Protein 3IWG (pdb70)

CATH classification: 3.40.630.80 (+1 more: 3.40.630.30)

Secondary structure (DSSP, 8-state):
-EEEE---GGGGHHHHHHHHHH-SSPPP--TTTT---EEEEEEETTEEEEEEEE-TTSEEEEEEE-GGGHHHHHHHHHHHHTT--TTT----EEEEETT-HHHHHHHHHHEEEEEEEE--EE-S---------B--GGGHHHHHHHHHHHH---HHHHHHHHHHHHHTT-EEEEEETTEEEEEEEEEEPSSS-TTEEEE--B-GGGTTSSHHHHHHHHHHHHHHHTT-EEEE--BTT-HHHHHHHHHTTEE----EEEEEE-/-EEE-S-GGGGHHHHHHHHHT-SSPPP--TTTT---EEEEEEETTEEEEEEEE-TTSEEEEEEE-STTHHHHHHHHHHHHTT--TTT----EEEEETT-HHHHHHHHHHEEEEEEEE--EE-GGG-------BPPGGGHHHHHHHHHHHH---HHHHHHHHHHHHHHT-EEEEEETTEEEEEEEEEEPSSS-TTEEEE--B-GGGTTSSHHHHHHHHHHHHHHHTT-EEEE--BTT-HHHHHHHHHTTEE----EEEEEE-

Nearest PDB structures (foldseek):
  3iwg-assembly1_A  TM=1.003E+00  e=1.827E-53  Colwellia psychrerythraea 34H
  7wx7-assembly1_A  TM=5.606E-01  e=3.856E-08  Legionella pneumophila
  7b3a-assembly1_A  TM=5.348E-01  e=6.126E-07  Paenibacillus larvae subsp. larvae
  3ec4-assembly1_A  TM=5.368E-01  e=8.786E-07  Novosphingobium aromaticivorans DSM 12444
  3ec4-assembly2_B  TM=5.247E-01  e=1.187E-06  Novosphingobium aromaticivorans DSM 12444

B-factor: mean 28.95, std 7.72, range [6.77, 79.73]

Foldseek 3Di:
DDKDWDDDCVLCVVVVLVQLVQFPDHDDVLVVPFQVATKIFDDDVNDGFWIWHAHPVQETSDTDGHPPPVPVRLVVLQCVLVQVRPHSGHHWWYKDKPRRPVVVVSRVVFFDDKDFWKWWWFDVPADVDDADFFDAPVCQQQVLVQCCVFPVDDSVVSSVVSVVQSVVSFKDFGDDPHHGQFIKGFDADPDSQRQATEIDTGRPVCPPVLVLLVRLLVSQVVSVVVNHTYDYMDTPVCVSNVVSCVNNRIDTPMTIMITTGD/DKDWDDDCVVCVVVVLVQLVQFQDGDDVLVVPQQVATKMFDDDPNHGFWIWHAHPVQATSDTDGHPPPVVVSLVVLLCSQVQNDPHSGDHFWYKDKPRRPVVVVSRVVFFDDKDFWKWWFFDPVLAPDDADFQDAPVCLVQVLVQCCVFVVDDSVVSSVVVVVQSVVSFWDFGDDPHHTQDIKGFDADPDSQRQATEIDTGRPVDPPPLPLLVRLLHSQVVSVVVRHTYDYMDTPPPVSNVVSCVRNRIDTPMTIMITTGD

Organism: Colwellia psychrerythraea (strain 34H / ATCC BAA-681) (NCBI:txid167879)

Structure (mmCIF, N/CA/C/O backbone):
data_3IWG
#
_entry.id   3IWG
#
_cell.length_a   67.531
_cell.length_b   67.531
_cell.length_c   137.852
_cell.angle_alpha   90.000
_cell.angle_beta   90.000
_cell.angle_gamma   120.000
#
_symmetry.space_group_name_H-M   'P 31'
#
loop_
_entity.id
_entity.type
_entity.pdbx_description
1 polymer 'Acetyltransferase, GNAT family'
2 non-polymer 'SULFATE ION'
3 non-polymer 'CHLORIDE ION'
4 water water
#
loop_
_atom_site.group_PDB
_atom_site.id
_atom_site.type_symbol
_atom_site.label_atom_id
_atom_site.label_alt_id
_atom_site.label_comp_id
_atom_site.label_asym_id
_atom_site.label_entity_id
_atom_site.label_seq_id
_atom_site.pdbx_PDB_ins_code
_atom_site.Cartn_x
_atom_site.Cartn_y
_atom_site.Cartn_z
_atom_site.occupancy
_atom_site.B_iso_or_equiv
_atom_site.auth_seq_id
_atom_site.auth_comp_id
_atom_site.auth_asym_id
_atom_site.auth_atom_id
_atom_site.pdbx_PDB_model_num
ATOM 1 N N . PHE A 1 5 ? 58.815 60.195 98.820 1.00 40.71 2 PHE A N 1
ATOM 2 C CA . PHE A 1 5 ? 57.705 59.545 98.064 1.00 41.12 2 PHE A CA 1
ATOM 3 C C . PHE A 1 5 ? 57.960 58.070 97.810 1.00 40.72 2 PHE A C 1
ATOM 4 O O . PHE A 1 5 ? 58.939 57.715 97.147 1.00 40.89 2 PHE A O 1
ATOM 12 N N . LYS A 1 6 ? 57.082 57.223 98.338 1.00 39.68 3 LYS A N 1
ATOM 13 C CA . LYS A 1 6 ? 57.032 55.819 97.953 1.00 39.34 3 LYS A CA 1
ATOM 14 C C . LYS A 1 6 ? 55.834 55.651 96.972 1.00 38.70 3 LYS A C 1
ATOM 15 O O . LYS A 1 6 ? 54.724 56.118 97.257 1.00 37.73 3 LYS A O 1
ATOM 21 N N . ILE A 1 7 ? 56.059 55.017 95.820 1.00 37.66 4 ILE A N 1
ATOM 22 C CA . ILE A 1 7 ? 54.947 54.608 94.966 1.00 37.12 4 ILE A CA 1
ATOM 23 C C . ILE A 1 7 ? 54.602 53.159 95.305 1.00 36.96 4 ILE A C 1
ATOM 24 O O . ILE A 1 7 ? 55.498 52.316 95.442 1.00 36.29 4 ILE A O 1
ATOM 29 N N . LYS A 1 8 ? 53.304 52.890 95.462 1.00 36.99 5 LYS A N 1
ATOM 30 C CA . LYS A 1 8 ? 52.801 51.546 95.772 1.00 37.22 5 LYS A CA 1
ATOM 31 C C . LYS A 1 8 ? 51.624 51.275 94.859 1.00 36.93 5 LYS A C 1
ATOM 32 O O . LYS A 1 8 ? 50.865 52.163 94.519 1.00 36.77 5 LYS A O 1
ATOM 38 N N . THR A 1 9 ? 51.476 50.026 94.477 1.00 37.29 6 THR A N 1
ATOM 39 C CA . THR A 1 9 ? 50.377 49.596 93.651 1.00 37.35 6 THR A CA 1
ATOM 40 C C . THR A 1 9 ? 49.132 49.670 94.581 1.00 37.68 6 THR A C 1
ATOM 41 O O . THR A 1 9 ? 49.258 49.555 95.800 1.00 37.42 6 THR A O 1
ATOM 45 N N . ILE A 1 10 ? 47.952 49.929 94.030 1.00 37.91 7 ILE A N 1
ATOM 46 C CA . ILE A 1 10 ? 46.738 50.007 94.852 1.00 38.43 7 ILE A CA 1
ATOM 47 C C . ILE A 1 10 ? 45.686 49.001 94.355 1.00 39.24 7 ILE A C 1
ATOM 48 O O . ILE A 1 10 ? 45.276 49.077 93.201 1.00 39.74 7 ILE A O 1
ATOM 53 N N . GLU A 1 11 ? 45.232 48.075 95.198 1.00 39.73 8 GLU A N 1
ATOM 54 C CA . GLU A 1 11 ? 44.225 47.094 94.713 1.00 40.19 8 GLU A CA 1
ATOM 55 C C . GLU A 1 11 ? 42.774 47.568 94.896 1.00 39.34 8 GLU A C 1
ATOM 56 O O . GLU A 1 11 ? 41.931 47.412 93.967 1.00 39.42 8 GLU A O 1
ATOM 62 N N . SER A 1 12 ? 42.492 48.146 96.067 1.00 37.27 9 SER A N 1
ATOM 63 C CA . SER A 1 12 ? 41.123 48.512 96.398 1.00 35.90 9 SER A CA 1
ATOM 64 C C . SER A 1 12 ? 40.960 49.992 96.163 1.00 34.72 9 SER A C 1
ATOM 65 O O . SER A 1 12 ? 41.551 50.819 96.860 1.00 33.65 9 SER A O 1
ATOM 68 N N . LEU A 1 13 ? 40.178 50.305 95.141 1.00 33.86 10 LEU A N 1
ATOM 69 C CA . LEU A 1 13 ? 39.873 51.691 94.759 1.00 33.98 10 LEU A CA 1
ATOM 70 C C . LEU A 1 13 ? 39.177 52.499 95.900 1.00 33.58 10 LEU A C 1
ATOM 71 O O . LEU A 1 13 ? 39.164 53.734 95.872 1.00 33.09 10 LEU A O 1
ATOM 76 N N . SER A 1 14 ? 38.663 51.768 96.893 1.00 33.15 11 SER A N 1
ATOM 77 C CA . SER A 1 14 ? 38.140 52.304 98.166 1.00 33.63 11 SER A CA 1
ATOM 78 C C . SER A 1 14 ? 39.157 53.164 98.885 1.00 32.91 11 SER A C 1
ATOM 79 O O . SER A 1 14 ? 38.797 54.147 99.465 1.00 33.69 11 SER A O 1
ATOM 82 N N . ASP A 1 15 ? 40.417 52.774 98.851 1.00 32.81 12 ASP A N 1
ATOM 83 C CA . ASP A 1 15 ? 41.506 53.577 99.397 1.00 32.88 12 ASP A CA 1
ATOM 84 C C . ASP A 1 15 ? 41.651 54.998 98.804 1.00 32.88 12 ASP A C 1
ATOM 85 O O . ASP A 1 15 ? 42.341 55.838 99.356 1.00 32.01 12 ASP A O 1
ATOM 90 N N . LEU A 1 16 ? 41.043 55.234 97.641 1.00 33.55 13 LEU A N 1
ATOM 91 C CA . LEU A 1 16 ? 41.211 56.482 96.892 1.00 33.30 13 LEU A CA 1
ATOM 92 C C . LEU A 1 16 ? 39.963 57.366 96.857 1.00 34.17 13 LEU A C 1
ATOM 93 O O . LEU A 1 16 ? 39.970 58.412 96.208 1.00 34.51 13 LEU A O 1
ATOM 98 N N . THR A 1 17 ? 38.912 56.952 97.562 1.00 34.95 14 THR A N 1
ATOM 99 C CA . THR A 1 17 ? 37.648 57.692 97.640 1.00 35.60 14 THR A CA 1
ATOM 100 C C . THR A 1 17 ? 37.760 59.197 97.851 1.00 35.50 14 THR A C 1
ATOM 101 O O . THR A 1 17 ? 37.138 59.977 97.120 1.00 35.21 14 THR A O 1
ATOM 105 N N . GLN A 1 18 ? 38.557 59.587 98.839 1.00 36.06 15 GLN A N 1
ATOM 106 C CA . GLN A 1 18 ? 38.767 60.991 99.146 1.00 36.25 15 GLN A CA 1
ATOM 107 C C . GLN A 1 18 ? 39.661 61.651 98.116 1.00 34.37 15 GLN A C 1
ATOM 108 O O . GLN A 1 18 ? 39.381 62.750 97.677 1.00 34.34 15 GLN A O 1
ATOM 114 N N . LEU A 1 19 ? 40.758 61.011 97.760 1.00 32.58 16 LEU A N 1
ATOM 115 C CA . LEU A 1 19 ? 41.653 61.608 96.800 1.00 31.61 16 LEU A CA 1
ATOM 116 C C . LEU A 1 19 ? 40.953 61.783 95.437 1.00 30.94 16 LEU A C 1
ATOM 117 O O . LEU A 1 19 ? 41.105 62.834 94.785 1.00 28.62 16 LEU A O 1
ATOM 122 N N . LYS A 1 20 ? 40.161 60.781 95.032 1.00 29.70 17 LYS A N 1
ATOM 123 C CA . LYS A 1 20 ? 39.428 60.892 93.784 1.00 29.88 17 LYS A CA 1
ATOM 124 C C . LYS A 1 20 ? 38.412 62.028 93.795 1.00 30.80 17 LYS A C 1
ATOM 125 O O . LYS A 1 20 ? 38.288 62.793 92.812 1.00 29.85 17 LYS A O 1
ATOM 131 N N . LYS A 1 21 ? 37.692 62.158 94.902 1.00 31.42 18 LYS A N 1
ATOM 132 C CA . LYS A 1 21 ? 36.704 63.225 95.022 1.00 32.12 18 LYS A CA 1
ATOM 133 C C . LYS A 1 21 ? 37.359 64.614 94.938 1.00 31.10 18 LYS A C 1
ATOM 134 O O . LYS A 1 21 ? 36.813 65.545 94.311 1.00 31.68 18 LYS A O 1
ATOM 140 N N . ALA A 1 22 ? 38.540 64.762 95.510 1.00 30.27 19 ALA A N 1
ATOM 141 C CA . ALA A 1 22 ? 39.233 66.041 95.406 1.00 29.82 19 ALA A CA 1
ATOM 142 C C . ALA A 1 22 ? 39.712 66.248 93.984 1.00 29.69 19 ALA A C 1
ATOM 143 O O . ALA A 1 22 ? 39.621 67.362 93.447 1.00 29.78 19 ALA A O 1
ATOM 145 N N . TYR A 1 23 ? 40.198 65.174 93.352 1.00 29.18 20 TYR A N 1
ATOM 146 C CA . TYR A 1 23 ? 40.612 65.251 91.941 1.00 28.57 20 TYR A CA 1
ATOM 147 C C . TYR A 1 23 ? 39.498 65.846 91.083 1.00 27.91 20 TYR A C 1
ATOM 148 O O . TYR A 1 23 ? 39.694 66.854 90.447 1.00 27.42 20 TYR A O 1
ATOM 157 N N . PHE A 1 24 ? 38.300 65.293 91.211 1.00 28.66 21 PHE A N 1
ATOM 158 C CA . PHE A 1 24 ? 37.144 65.727 90.439 1.00 29.35 21 PHE A CA 1
ATOM 159 C C . PHE A 1 24 ? 36.643 67.127 90.815 1.00 28.99 21 PHE A C 1
ATOM 160 O O . PHE A 1 24 ? 36.317 67.921 89.918 1.00 28.84 21 PHE A O 1
ATOM 168 N N . ASP A 1 25 ? 36.590 67.419 92.113 1.00 28.17 22 ASP A N 1
ATOM 169 C CA . ASP A 1 25 ? 36.260 68.769 92.566 1.00 28.67 22 ASP A CA 1
ATOM 170 C C . ASP A 1 25 ? 37.165 69.855 91.936 1.00 27.50 22 ASP A C 1
ATOM 171 O O . ASP A 1 25 ? 36.672 70.924 91.580 1.00 25.84 22 ASP A O 1
ATOM 176 N N . SER A 1 26 ? 38.447 69.532 91.748 1.00 26.75 23 SER A N 1
ATOM 177 C CA . SER A 1 26 ? 39.406 70.448 91.191 1.00 26.97 23 SER A CA 1
ATOM 178 C C . SER A 1 26 ? 39.143 70.719 89.703 1.00 27.02 23 SER A C 1
ATOM 179 O O . SER A 1 26 ? 39.633 71.698 89.228 1.00 24.94 23 SER A O 1
ATOM 182 N N . SER A 1 27 ? 38.437 69.840 88.966 1.00 26.80 24 SER A N 1
ATOM 183 C CA . SER A 1 27 ? 38.232 70.047 87.495 1.00 26.72 24 SER A CA 1
ATOM 184 C C . SER A 1 27 ? 37.453 71.336 87.178 1.00 28.13 24 SER A C 1
ATOM 185 O O . SER A 1 27 ? 36.527 71.698 87.897 1.00 27.75 24 SER A O 1
ATOM 188 N N . ILE A 1 28 ? 37.831 72.016 86.092 1.00 29.51 25 ILE A N 1
ATOM 189 C CA . ILE A 1 28 ? 37.252 73.311 85.740 1.00 29.89 25 ILE A CA 1
ATOM 190 C C . ILE A 1 28 ? 35.869 73.065 85.215 1.00 29.20 25 ILE A C 1
ATOM 191 O O . ILE A 1 28 ? 34.951 73.837 85.485 1.00 29.26 25 ILE A O 1
ATOM 196 N N . VAL A 1 29 ? 35.717 71.994 84.441 1.00 29.29 26 VAL A N 1
ATOM 197 C CA . VAL A 1 29 ? 34.393 71.556 84.000 1.00 28.69 26 VAL A CA 1
ATOM 198 C C . VAL A 1 29 ? 34.203 70.110 84.353 1.00 28.71 26 VAL A C 1
ATOM 199 O O . VAL A 1 29 ? 35.159 69.397 84.643 1.00 29.55 26 VAL A O 1
ATOM 203 N N . PRO A 1 30 ? 32.967 69.631 84.286 1.00 28.24 27 PRO A N 1
ATOM 204 C CA . PRO A 1 30 ? 32.825 68.159 84.402 1.00 27.20 27 PRO A CA 1
ATOM 205 C C . PRO A 1 30 ? 33.638 67.396 83.331 1.00 26.90 27 PRO A C 1
ATOM 206 O O . PRO A 1 30 ? 33.715 67.819 82.178 1.00 27.06 27 PRO A O 1
ATOM 210 N N . LEU A 1 31 ? 34.279 66.309 83.738 1.00 26.08 28 LEU A N 1
ATOM 211 C CA . LEU A 1 31 ? 35.067 65.489 82.839 1.00 25.58 28 LEU A CA 1
ATOM 212 C C . LEU A 1 31 ? 34.256 64.397 82.116 1.00 25.31 28 LEU A C 1
ATOM 213 O O . LEU A 1 31 ? 33.155 64.007 82.524 1.00 24.37 28 LEU A O 1
ATOM 218 N N . ASP A 1 32 ? 34.839 63.888 81.045 1.00 25.05 29 ASP A N 1
ATOM 219 C CA . ASP A 1 32 ? 34.163 62.926 80.212 1.00 25.64 29 ASP A CA 1
ATOM 220 C C . ASP A 1 32 ? 33.847 61.607 80.913 1.00 25.39 29 ASP A C 1
ATOM 221 O O . ASP A 1 32 ? 34.743 60.869 81.301 1.00 25.27 29 ASP A O 1
ATOM 226 N N . GLY A 1 33 ? 32.570 61.291 80.979 1.00 25.75 30 GLY A N 1
ATOM 227 C CA . GLY A 1 33 ? 32.110 60.020 81.556 1.00 26.73 30 GLY A CA 1
ATOM 228 C C . GLY A 1 33 ? 32.773 58.719 81.114 1.00 26.52 30 GLY A C 1
ATOM 229 O O . GLY A 1 33 ? 33.101 57.876 81.941 1.00 25.45 30 GLY A O 1
ATOM 243 N N . TRP A 1 35 ? 35.725 58.351 79.632 1.00 27.10 32 TRP A N 1
ATOM 244 C CA . TRP A 1 35 ? 37.119 58.400 80.093 1.00 26.26 32 TRP A CA 1
ATOM 245 C C . TRP A 1 35 ? 37.269 58.165 81.595 1.00 25.75 32 TRP A C 1
ATOM 246 O O . TRP A 1 35 ? 38.054 57.301 82.013 1.00 25.80 32 TRP A O 1
ATOM 257 N N . HIS A 1 36 ? 36.492 58.872 82.397 1.00 25.71 33 HIS A N 1
ATOM 258 C CA . HIS A 1 36 ? 36.763 58.903 83.841 1.00 26.51 33 HIS A CA 1
ATOM 259 C C . HIS A 1 36 ? 35.952 57.963 84.673 1.00 27.63 33 HIS A C 1
ATOM 260 O O . HIS A 1 36 ? 36.405 57.604 85.740 1.00 27.30 33 HIS A O 1
ATOM 267 N N . PHE A 1 37 ? 34.787 57.521 84.186 1.00 28.61 34 PHE A N 1
ATOM 268 C CA . PHE A 1 37 ? 34.035 56.494 84.896 1.00 29.92 34 PHE A CA 1
ATOM 269 C C . PHE A 1 37 ? 33.916 55.147 84.202 1.00 29.51 34 PHE A C 1
ATOM 270 O O . PHE A 1 37 ? 33.424 54.202 84.794 1.00 28.92 34 PHE A O 1
ATOM 278 N N . GLY A 1 38 ? 34.392 55.064 82.966 1.00 30.13 35 GLY A N 1
ATOM 279 C CA . GLY A 1 38 ? 34.460 53.803 82.227 1.00 29.19 35 GLY A CA 1
ATOM 280 C C . GLY A 1 38 ? 35.895 53.350 82.271 1.00 29.57 35 GLY A C 1
ATOM 281 O O . GLY A 1 38 ? 36.181 52.383 82.970 1.00 29.38 35 GLY A O 1
ATOM 282 N N . PHE A 1 39 ? 36.793 54.065 81.562 1.00 29.40 36 PHE A N 1
ATOM 283 C CA . PHE A 1 39 ? 38.217 53.659 81.445 1.00 29.33 36 PHE A CA 1
ATOM 284 C C . PHE A 1 39 ? 39.037 53.788 82.710 1.00 28.25 36 PHE A C 1
ATOM 285 O O . PHE A 1 39 ? 39.727 52.866 83.053 1.00 27.74 36 PHE A O 1
ATOM 293 N N . ALA A 1 40 ? 39.035 54.940 83.375 1.00 27.92 37 ALA A N 1
ATOM 294 C CA . ALA A 1 40 ? 39.934 55.126 84.523 1.00 27.51 37 ALA A CA 1
ATOM 295 C C . ALA A 1 40 ? 39.829 54.047 85.645 1.00 27.26 37 ALA A C 1
ATOM 296 O O . ALA A 1 40 ? 40.842 53.542 86.126 1.00 28.46 37 ALA A O 1
ATOM 298 N N . PRO A 1 41 ? 38.625 53.672 86.074 1.00 27.15 38 PRO A N 1
ATOM 299 C CA . PRO A 1 41 ? 38.495 52.627 87.122 1.00 26.92 38 PRO A CA 1
ATOM 300 C C . PRO A 1 41 ? 38.986 51.237 86.678 1.00 26.92 38 PRO A C 1
ATOM 301 O O . PRO A 1 41 ? 39.276 50.401 87.525 1.00 26.00 38 PRO A O 1
ATOM 313 N N . ALA A 1 43 ? 41.817 51.000 84.833 1.00 27.33 40 ALA A N 1
ATOM 314 C CA . ALA A 1 43 ? 43.276 51.200 84.693 1.00 26.86 40 ALA A CA 1
ATOM 315 C C . ALA A 1 43 ? 43.999 50.799 85.974 1.00 26.68 40 ALA A C 1
ATOM 316 O O . ALA A 1 43 ? 43.346 50.688 87.004 1.00 26.19 40 ALA A O 1
ATOM 318 N N . LYS A 1 44 ? 45.326 50.606 85.905 1.00 25.94 41 LYS A N 1
ATOM 319 C CA A LYS A 1 44 ? 46.122 50.242 87.077 0.50 25.77 41 LYS A CA 1
ATOM 320 C CA B LYS A 1 44 ? 46.159 50.255 87.074 0.50 25.56 41 LYS A CA 1
ATOM 321 C C . LYS A 1 44 ? 46.332 51.498 87.915 1.00 24.93 41 LYS A C 1
ATOM 322 O O . LYS A 1 44 ? 46.585 52.562 87.370 1.00 26.29 41 LYS A O 1
ATOM 333 N N . HIS A 1 45 ? 46.232 51.374 89.226 1.00 23.55 42 HIS A N 1
ATOM 334 C CA . HIS A 1 45 ? 46.326 52.530 90.093 1.00 22.96 42 HIS A CA 1
ATOM 335 C C . HIS A 1 45 ? 47.512 52.470 90.973 1.00 22.48 42 HIS A C 1
ATOM 336 O O . HIS A 1 45 ? 47.876 51.420 91.425 1.00 23.32 42 HIS A O 1
ATOM 343 N N . PHE A 1 46 ? 48.143 53.610 91.190 1.00 22.22 43 PHE A N 1
ATOM 344 C CA . PHE A 1 46 ? 49.245 53.698 92.125 1.00 22.21 43 PHE A CA 1
ATOM 345 C C . PHE A 1 46 ? 48.976 54.838 93.063 1.00 22.03 43 PHE A C 1
ATOM 346 O O . PHE A 1 46 ? 48.325 55.815 92.725 1.00 20.21 43 PHE A O 1
ATOM 354 N N . GLY A 1 47 ? 49.483 54.664 94.262 1.00 23.15 44 GLY A N 1
ATOM 355 C CA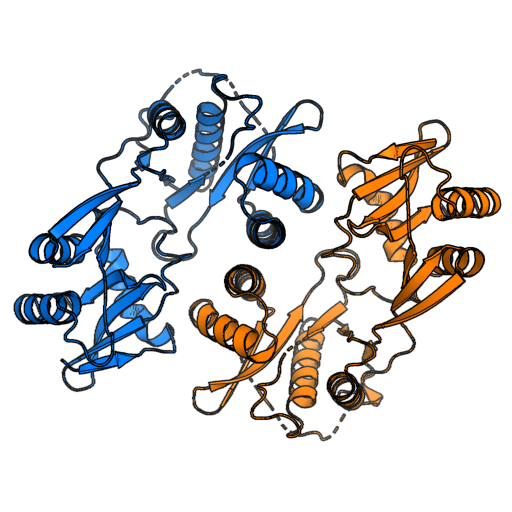 . GLY A 1 47 ? 49.397 55.647 95.310 1.00 23.63 44 GLY A CA 1
ATOM 356 C C . GLY A 1 47 ? 50.774 56.177 95.630 1.00 24.48 44 GLY A C 1
ATOM 357 O O . GLY A 1 47 ? 51.810 55.510 95.421 1.00 22.82 44 GLY A O 1
ATOM 358 N N . PHE A 1 48 ? 50.740 57.412 96.114 1.00 26.19 45 PHE A N 1
ATOM 359 C CA . PHE A 1 48 ? 51.902 58.168 96.441 1.00 27.81 45 PHE A CA 1
ATOM 360 C C . PHE A 1 48 ? 51.847 58.357 97.958 1.00 29.60 45 PHE A C 1
ATOM 361 O O . PHE A 1 48 ? 50.869 58.870 98.531 1.00 29.02 45 PHE A O 1
ATOM 369 N N . TYR A 1 49 ? 52.915 57.920 98.602 1.00 31.74 46 TYR A N 1
ATOM 370 C CA . TYR A 1 49 ? 52.950 57.776 100.038 1.00 33.09 46 TYR A CA 1
ATOM 371 C C . TYR A 1 49 ? 54.086 58.611 100.566 1.00 35.02 46 TYR A C 1
ATOM 372 O O . TYR A 1 49 ? 55.255 58.422 100.201 1.00 34.78 46 TYR A O 1
ATOM 381 N N . VAL A 1 50 ? 53.695 59.589 101.368 1.00 37.58 47 VAL A N 1
ATOM 382 C CA . VAL A 1 50 ? 54.601 60.311 102.218 1.00 39.58 47 VAL A CA 1
ATOM 383 C C . VAL A 1 50 ? 54.425 59.677 103.609 1.00 41.38 47 VAL A C 1
ATOM 384 O O . VAL A 1 50 ? 53.324 59.685 104.229 1.00 41.08 47 VAL A O 1
ATOM 388 N N . ASN A 1 51 ? 55.515 59.038 104.034 1.00 43.14 48 ASN A N 1
ATOM 389 C CA . ASN A 1 51 ? 55.674 58.580 105.397 1.00 44.03 48 ASN A CA 1
ATOM 390 C C . ASN A 1 51 ? 54.563 57.634 105.807 1.00 44.28 48 ASN A C 1
ATOM 391 O O . ASN A 1 51 ? 54.187 57.578 106.966 1.00 44.43 48 ASN A O 1
ATOM 396 N N . LYS A 1 52 ? 54.051 56.889 104.832 1.00 44.94 49 LYS A N 1
ATOM 397 C CA . LYS A 1 52 ? 52.975 55.912 105.029 1.00 45.07 49 LYS A CA 1
ATOM 398 C C . LYS A 1 52 ? 51.581 56.542 105.193 1.00 44.75 49 LYS A C 1
ATOM 399 O O . LYS A 1 52 ? 50.627 55.866 105.630 1.00 45.06 49 LYS A O 1
ATOM 405 N N . ASN A 1 53 ? 51.456 57.817 104.812 1.00 43.95 50 ASN A N 1
ATOM 406 C CA . ASN A 1 53 ? 50.133 58.378 104.504 1.00 43.17 50 ASN A CA 1
ATOM 407 C C . ASN A 1 53 ? 49.915 58.571 102.990 1.00 41.33 50 ASN A C 1
ATOM 408 O O . ASN A 1 53 ? 50.739 59.169 102.286 1.00 41.37 50 ASN A O 1
ATOM 413 N N . LEU A 1 54 ? 48.783 58.078 102.516 1.00 39.11 51 LEU A N 1
ATOM 414 C CA . LEU A 1 54 ? 48.395 58.188 101.117 1.00 37.58 51 LEU A CA 1
ATOM 415 C C . LEU A 1 54 ? 47.984 59.617 100.715 1.00 36.60 51 LEU A C 1
ATOM 416 O O . LEU A 1 54 ? 46.856 60.020 100.959 1.00 36.47 51 LEU A O 1
ATOM 421 N N . VAL A 1 55 ? 48.881 60.360 100.068 1.00 35.31 52 VAL A N 1
ATOM 422 C CA . VAL A 1 55 ? 48.646 61.789 99.747 1.00 34.18 52 VAL A CA 1
ATOM 423 C C . VAL A 1 55 ? 48.456 62.123 98.249 1.00 33.13 52 VAL A C 1
ATOM 424 O O . VAL A 1 55 ? 48.328 63.309 97.863 1.00 33.31 52 VAL A O 1
ATOM 428 N N . GLY A 1 56 ? 48.447 61.086 97.411 1.00 31.40 53 GLY A N 1
ATOM 429 C CA . GLY A 1 56 ? 48.115 61.232 95.999 1.00 29.99 53 GLY A CA 1
ATOM 430 C C . GLY A 1 56 ? 48.055 59.917 95.253 1.00 28.74 53 GLY A C 1
ATOM 431 O O . GLY A 1 56 ? 48.354 58.867 95.822 1.00 28.03 53 GLY A O 1
ATOM 432 N N . PHE A 1 57 ? 47.711 59.976 93.963 1.00 27.01 54 PHE A N 1
ATOM 433 C CA . PHE A 1 57 ? 47.613 58.772 93.141 1.00 26.14 54 PHE A CA 1
ATOM 434 C C . PHE A 1 57 ? 47.715 59.037 91.620 1.00 26.00 54 PHE A C 1
ATOM 435 O O . PHE A 1 57 ? 47.573 60.167 91.141 1.00 25.89 54 PHE A O 1
ATOM 443 N N . CYS A 1 58 ? 47.902 57.966 90.856 1.00 25.25 55 CYS A N 1
ATOM 444 C CA . CYS A 1 58 ? 47.728 58.054 89.422 1.00 24.85 55 CYS A CA 1
ATOM 445 C C . CYS A 1 58 ? 47.197 56.735 88.901 1.00 24.90 55 CYS A C 1
ATOM 446 O O . CYS A 1 58 ? 47.180 55.751 89.630 1.00 24.01 55 CYS A O 1
ATOM 449 N N . CYS A 1 59 ? 46.749 56.727 87.646 1.00 25.75 56 CYS A N 1
ATOM 450 C CA . CYS A 1 59 ? 46.401 55.464 86.967 1.00 26.69 56 CYS A CA 1
ATOM 451 C C . CYS A 1 59 ? 46.879 55.383 85.537 1.00 27.35 56 CYS A C 1
ATOM 452 O O . CYS A 1 59 ? 46.914 56.389 84.787 1.00 28.51 56 CYS A O 1
ATOM 455 N N . VAL A 1 60 ? 47.343 54.195 85.179 1.00 27.39 57 VAL A N 1
ATOM 456 C CA . VAL A 1 60 ? 47.961 53.972 83.873 1.00 26.95 57 VAL A CA 1
ATOM 457 C C . VAL A 1 60 ? 47.156 52.885 83.189 1.00 28.46 57 VAL A C 1
ATOM 458 O O . VAL A 1 60 ? 46.958 51.811 83.741 1.00 28.83 57 VAL A O 1
ATOM 462 N N . ASN A 1 61 ? 46.685 53.163 81.983 1.00 29.31 58 ASN A N 1
ATOM 463 C CA . ASN A 1 61 ? 45.967 52.174 81.232 1.00 30.04 58 ASN A CA 1
ATOM 464 C C . ASN A 1 61 ? 46.902 51.107 80.670 1.00 31.33 58 ASN A C 1
ATOM 465 O O . ASN A 1 61 ? 48.121 51.139 80.866 1.00 30.82 58 ASN A O 1
ATOM 470 N N . ASP A 1 62 ? 46.291 50.179 79.962 1.00 32.86 59 ASP A N 1
ATOM 471 C CA . ASP A 1 62 ? 46.991 49.052 79.358 1.00 34.67 59 ASP A CA 1
ATOM 472 C C . ASP A 1 62 ? 48.010 49.371 78.301 1.00 34.14 59 ASP A C 1
ATOM 473 O O . ASP A 1 62 ? 48.945 48.616 78.093 1.00 34.45 59 ASP A O 1
ATOM 478 N N . ASP A 1 63 ? 47.818 50.472 77.607 1.00 34.58 60 ASP A N 1
ATOM 479 C CA . ASP A 1 63 ? 48.773 50.881 76.598 1.00 34.61 60 ASP A CA 1
ATOM 480 C C . ASP A 1 63 ? 49.938 51.612 77.177 1.00 34.21 60 ASP A C 1
ATOM 481 O O . ASP A 1 63 ? 50.879 51.876 76.451 1.00 35.85 60 ASP A O 1
ATOM 486 N N . GLY A 1 64 ? 49.923 51.897 78.481 1.00 32.86 61 GLY A N 1
ATOM 487 C CA . GLY A 1 64 ? 51.017 52.649 79.110 1.00 31.30 61 GLY A CA 1
ATOM 488 C C . GLY A 1 64 ? 50.777 54.152 79.209 1.00 30.04 61 GLY A C 1
ATOM 489 O O . GLY A 1 64 ? 51.710 54.929 79.365 1.00 28.45 61 GLY A O 1
ATOM 490 N N . TYR A 1 65 ? 49.518 54.555 79.175 1.00 28.68 62 TYR A N 1
ATOM 491 C CA . TYR A 1 65 ? 49.190 55.947 79.203 1.00 28.67 62 TYR A CA 1
ATOM 492 C C . TYR A 1 65 ? 48.468 56.298 80.464 1.00 27.90 62 TYR A C 1
ATOM 493 O O . TYR A 1 65 ? 47.455 55.676 80.816 1.00 26.66 62 TYR A O 1
ATOM 502 N N . LEU A 1 66 ? 48.995 57.327 81.118 1.00 26.68 63 LEU A N 1
ATOM 503 C CA . LEU A 1 66 ? 48.343 57.918 82.254 1.00 26.52 63 LEU A CA 1
ATOM 504 C C . LEU A 1 66 ? 46.975 58.411 81.869 1.00 25.42 63 LEU A C 1
ATOM 505 O O . LEU A 1 66 ? 46.744 58.891 80.768 1.00 26.75 63 LEU A O 1
ATOM 510 N N . LEU A 1 67 ? 46.065 58.285 82.797 1.00 24.38 64 LEU A N 1
ATOM 511 C CA . LEU A 1 67 ? 44.720 58.755 82.628 1.00 25.53 64 LEU A CA 1
ATOM 512 C C . LEU A 1 67 ? 44.398 59.773 83.707 1.00 25.76 64 LEU A C 1
ATOM 513 O O . LEU A 1 67 ? 43.595 60.652 83.476 1.00 25.51 64 LEU A O 1
ATOM 518 N N . GLN A 1 68 ? 44.980 59.612 84.900 1.00 27.35 65 GLN A N 1
ATOM 519 C CA . GLN A 1 68 ? 44.694 60.481 86.054 1.00 27.81 65 GLN A CA 1
ATOM 520 C C . GLN A 1 68 ? 45.975 60.628 86.886 1.00 28.10 65 GLN A C 1
ATOM 521 O O . GLN A 1 68 ? 46.780 59.688 86.957 1.00 27.79 65 GLN A O 1
ATOM 527 N N . TYR A 1 69 ? 46.149 61.804 87.476 1.00 27.91 66 TYR A N 1
ATOM 528 C CA . TYR A 1 69 ? 47.271 62.105 88.366 1.00 28.64 66 TYR A CA 1
ATOM 529 C C . TYR A 1 69 ? 46.839 63.187 89.357 1.00 28.94 66 TYR A C 1
ATOM 530 O O . TYR A 1 69 ? 46.172 64.174 88.987 1.00 28.92 66 TYR A O 1
ATOM 539 N N . TYR A 1 70 ? 47.182 62.996 90.616 1.00 29.45 67 TYR A N 1
ATOM 540 C CA . TYR A 1 70 ? 46.779 63.950 91.626 1.00 30.78 67 TYR A CA 1
ATOM 541 C C . TYR A 1 70 ? 47.694 63.824 92.830 1.00 32.49 67 TYR A C 1
ATOM 542 O O . TYR A 1 70 ? 47.928 62.713 93.312 1.00 33.33 67 TYR A O 1
ATOM 551 N N . LEU A 1 71 ? 48.196 64.963 93.302 1.00 33.69 68 LEU A N 1
ATOM 552 C CA . LEU A 1 71 ? 48.889 65.085 94.608 1.00 34.83 68 LEU A CA 1
ATOM 553 C C . LEU A 1 71 ? 48.222 66.134 95.463 1.00 35.83 68 LEU A C 1
ATOM 554 O O . LEU A 1 71 ? 47.829 67.187 94.965 1.00 35.70 68 LEU A O 1
ATOM 559 N N . GLN A 1 72 ? 48.103 65.879 96.750 1.00 38.14 69 GLN A N 1
ATOM 560 C CA . GLN A 1 72 ? 47.598 66.923 97.624 1.00 40.53 69 GLN A CA 1
ATOM 561 C C . GLN A 1 72 ? 48.293 68.278 97.315 1.00 42.15 69 GLN A C 1
ATOM 562 O O . GLN A 1 72 ? 49.487 68.346 96.928 1.00 41.53 69 GLN A O 1
ATOM 568 N N . PRO A 1 73 ? 47.505 69.356 97.391 1.00 43.97 70 PRO A N 1
ATOM 569 C CA . PRO A 1 73 ? 47.855 70.613 96.706 1.00 45.40 70 PRO A CA 1
ATOM 570 C C . PRO A 1 73 ? 49.154 71.228 97.173 1.00 46.21 70 PRO A C 1
ATOM 571 O O . PRO A 1 73 ? 49.794 71.961 96.408 1.00 47.12 70 PRO A O 1
ATOM 575 N N . GLU A 1 74 ? 49.552 70.901 98.405 1.00 46.77 71 GLU A N 1
ATOM 576 C CA . GLU A 1 74 ? 50.735 71.478 99.006 1.00 47.38 71 GLU A CA 1
ATOM 577 C C . GLU A 1 74 ? 52.080 70.852 98.604 1.00 47.42 71 GLU A C 1
ATOM 578 O O . GLU A 1 74 ? 53.125 71.193 99.232 1.00 46.19 71 GLU A O 1
ATOM 584 N N . PHE A 1 75 ? 52.090 69.974 97.582 1.00 46.71 72 PHE A N 1
ATOM 585 C CA . PHE A 1 75 ? 53.358 69.368 97.132 1.00 46.83 72 PHE A CA 1
ATOM 586 C C . PHE A 1 75 ? 53.800 69.819 95.734 1.00 46.66 72 PHE A C 1
ATOM 587 O O . PHE A 1 75 ? 54.498 69.083 95.037 1.00 46.89 72 PHE A O 1
ATOM 595 N N . GLN A 1 76 ? 53.434 71.034 95.345 1.00 46.42 73 GLN A N 1
ATOM 596 C CA . GLN A 1 76 ? 54.058 71.694 94.181 1.00 45.54 73 GLN A CA 1
ATOM 597 C C . GLN A 1 76 ? 55.419 71.061 93.759 1.00 45.31 73 GLN A C 1
ATOM 598 O O . GLN A 1 76 ? 55.538 70.522 92.647 1.00 44.32 73 GLN A O 1
ATOM 604 N N . LEU A 1 77 ? 56.442 71.131 94.632 1.00 44.87 74 LEU A N 1
ATOM 605 C CA . LEU A 1 77 ? 57.843 70.891 94.171 1.00 44.15 74 LEU A CA 1
ATOM 606 C C . LEU A 1 77 ? 58.148 69.415 94.017 1.00 43.25 74 LEU A C 1
ATOM 607 O O . LEU A 1 77 ? 58.651 68.940 92.986 1.00 41.99 74 LEU A O 1
ATOM 612 N N . CYS A 1 78 ? 57.811 68.684 95.064 1.00 42.57 75 CYS A N 1
ATOM 613 C CA . CYS A 1 78 ? 57.891 67.249 94.995 1.00 41.86 75 CYS A CA 1
ATOM 614 C C . CYS A 1 78 ? 57.018 66.727 93.834 1.00 39.88 75 CYS A C 1
ATOM 615 O O . CYS A 1 78 ? 57.409 65.777 93.170 1.00 39.64 75 CYS A O 1
ATOM 618 N N . SER A 1 79 ? 55.906 67.395 93.533 1.00 37.86 76 SER A N 1
ATOM 619 C CA . SER A 1 79 ? 55.001 66.921 92.482 1.00 37.04 76 SER A CA 1
ATOM 620 C C . SER A 1 79 ? 55.696 66.858 91.114 1.00 36.58 76 SER A C 1
ATOM 621 O O . SER A 1 79 ? 55.530 65.882 90.353 1.00 35.62 76 SER A O 1
ATOM 624 N N . GLN A 1 80 ? 56.481 67.890 90.827 1.00 35.42 77 GLN A N 1
ATOM 625 C CA . GLN A 1 80 ? 57.227 67.989 89.597 1.00 35.23 77 GLN A CA 1
ATOM 626 C C . GLN A 1 80 ? 58.314 66.937 89.545 1.00 35.27 77 GLN A C 1
ATOM 627 O O . GLN A 1 80 ? 58.515 66.311 88.504 1.00 35.21 77 GLN A O 1
ATOM 633 N N . GLU A 1 81 ? 59.037 66.777 90.653 1.00 35.59 78 GLU A N 1
ATOM 634 C CA . GLU A 1 81 ? 60.082 65.750 90.785 1.00 36.18 78 GLU A CA 1
ATOM 635 C C . GLU A 1 81 ? 59.428 64.417 90.482 1.00 35.42 78 GLU A C 1
ATOM 636 O O . GLU A 1 81 ? 59.905 63.645 89.649 1.00 35.88 78 GLU A O 1
ATOM 642 N N . LEU A 1 82 ? 58.300 64.173 91.137 1.00 34.54 79 LEU A N 1
ATOM 643 C CA . LEU A 1 82 ? 57.540 62.916 90.963 1.00 33.91 79 LEU A CA 1
ATOM 644 C C . LEU A 1 82 ? 57.119 62.630 89.512 1.00 33.16 79 LEU A C 1
ATOM 645 O O . LEU A 1 82 ? 57.521 61.638 88.900 1.00 32.51 79 LEU A O 1
ATOM 650 N N . PHE A 1 83 ? 56.339 63.527 88.948 1.00 32.82 80 PHE A N 1
ATOM 651 C CA . PHE A 1 83 ? 55.890 63.348 87.585 1.00 33.02 80 PHE A CA 1
ATOM 652 C C . PHE A 1 83 ? 57.040 63.109 86.604 1.00 33.39 80 PHE A C 1
ATOM 653 O O . PHE A 1 83 ? 56.941 62.240 85.745 1.00 33.32 80 PHE A O 1
ATOM 661 N N . THR A 1 84 ? 58.114 63.888 86.720 1.00 33.89 81 THR A N 1
ATOM 662 C CA . THR A 1 84 ? 59.298 63.714 85.877 1.00 33.93 81 THR A CA 1
ATOM 663 C C . THR A 1 84 ? 59.879 62.301 86.010 1.00 35.10 81 THR A C 1
ATOM 664 O O . THR A 1 84 ? 60.138 61.645 85.019 1.00 35.69 81 THR A O 1
ATOM 668 N N . LEU A 1 85 ? 60.097 61.847 87.238 1.00 36.37 82 LEU A N 1
ATOM 669 C CA . LEU A 1 85 ? 60.580 60.486 87.513 1.00 37.22 82 LEU A CA 1
ATOM 670 C C . LEU A 1 85 ? 59.705 59.448 86.832 1.00 37.98 82 LEU A C 1
ATOM 671 O O . LEU A 1 85 ? 60.189 58.535 86.165 1.00 38.21 82 LEU A O 1
ATOM 676 N N . ILE A 1 86 ? 58.399 59.601 87.005 1.00 38.92 83 ILE A N 1
ATOM 677 C CA . ILE A 1 86 ? 57.442 58.669 86.408 1.00 39.70 83 ILE A CA 1
ATOM 678 C C . ILE A 1 86 ? 57.439 58.774 84.884 1.00 40.05 83 ILE A C 1
ATOM 679 O O . ILE A 1 86 ? 57.465 57.746 84.226 1.00 39.95 83 ILE A O 1
ATOM 684 N N . SER A 1 87 ? 57.422 59.998 84.337 1.00 41.03 84 SER A N 1
ATOM 685 C CA . SER A 1 87 ? 57.465 60.226 82.856 1.00 41.83 84 SER A CA 1
ATOM 686 C C . SER A 1 87 ? 58.785 59.833 82.162 1.00 42.67 84 SER A C 1
ATOM 687 O O . SER A 1 87 ? 58.753 59.448 80.991 1.00 42.94 84 SER A O 1
ATOM 690 N N . GLN A 1 88 ? 59.924 59.946 82.856 1.00 43.55 85 GLN A N 1
ATOM 691 C CA . GLN A 1 88 ? 61.218 59.417 82.353 1.00 44.76 85 GLN A CA 1
ATOM 692 C C . GLN A 1 88 ? 61.498 57.974 82.815 1.00 44.90 85 GLN A C 1
ATOM 693 O O . GLN A 1 88 ? 62.656 57.575 82.942 1.00 44.97 85 GLN A O 1
ATOM 699 N N . GLN A 1 89 ? 60.432 57.216 83.086 1.00 45.25 86 GLN A N 1
ATOM 700 C CA . GLN A 1 89 ? 60.486 55.753 83.236 1.00 45.25 86 GLN A CA 1
ATOM 701 C C . GLN A 1 89 ? 61.420 55.237 84.331 1.00 44.70 86 GLN A C 1
ATOM 702 O O . GLN A 1 89 ? 61.882 54.102 84.270 1.00 44.41 86 GLN A O 1
ATOM 708 N N . ASN A 1 90 ? 61.671 56.063 85.338 1.00 44.26 87 ASN A N 1
ATOM 709 C CA . ASN A 1 90 ? 62.515 55.666 86.464 1.00 43.91 87 ASN A CA 1
ATOM 710 C C . ASN A 1 90 ? 61.709 55.156 87.681 1.00 43.35 87 ASN A C 1
ATOM 711 O O . ASN A 1 90 ? 62.298 54.951 88.747 1.00 43.47 87 ASN A O 1
ATOM 716 N N . SER A 1 91 ? 60.385 54.982 87.546 1.00 42.27 88 SER A N 1
ATOM 717 C CA . SER A 1 91 ? 59.588 54.396 88.627 1.00 41.41 88 SER A CA 1
ATOM 718 C C . SER A 1 91 ? 59.677 52.881 88.538 1.00 41.48 88 SER A C 1
ATOM 719 O O . SER A 1 91 ? 59.156 52.268 87.600 1.00 41.34 88 SER A O 1
ATOM 722 N N . SER A 1 92 ? 60.340 52.287 89.525 1.00 41.24 89 SER A N 1
ATOM 723 C CA . SER A 1 92 ? 60.445 50.844 89.628 1.00 41.11 89 SER A CA 1
ATOM 724 C C . SER A 1 92 ? 59.050 50.226 89.490 1.00 40.65 89 SER A C 1
ATOM 725 O O . SER A 1 92 ? 58.798 49.355 88.658 1.00 40.34 89 SER A O 1
ATOM 728 N N . VAL A 1 93 ? 58.133 50.740 90.295 1.00 40.08 90 VAL A N 1
ATOM 729 C CA . VAL A 1 93 ? 56.859 50.088 90.520 1.00 39.12 90 VAL A CA 1
ATOM 730 C C . VAL A 1 93 ? 55.904 50.353 89.346 1.00 38.55 90 VAL A C 1
ATOM 731 O O . VAL A 1 93 ? 55.320 49.417 88.800 1.00 37.75 90 VAL A O 1
ATOM 735 N N . ILE A 1 94 ? 55.790 51.615 88.931 1.00 38.04 91 ILE A N 1
ATOM 736 C CA . ILE A 1 94 ? 54.872 51.999 87.851 1.00 37.50 91 ILE A CA 1
ATOM 737 C C . ILE A 1 94 ? 55.368 51.513 86.498 1.00 37.87 91 ILE A C 1
ATOM 738 O O . ILE A 1 94 ? 54.570 51.139 85.640 1.00 37.61 91 ILE A O 1
ATOM 743 N N . GLY A 1 95 ? 56.686 51.542 86.315 1.00 37.95 92 GLY A N 1
ATOM 744 C CA . GLY A 1 95 ? 57.304 51.017 85.108 1.00 38.05 92 GLY A CA 1
ATOM 745 C C . GLY A 1 95 ? 57.280 51.991 83.949 1.00 38.00 92 GLY A C 1
ATOM 746 O O . GLY A 1 95 ? 57.146 53.195 84.128 1.00 37.84 92 GLY A O 1
ATOM 747 N N . GLU A 1 96 ? 57.414 51.454 82.748 1.00 38.34 93 GLU A N 1
ATOM 748 C CA . GLU A 1 96 ? 57.544 52.280 81.553 1.00 38.87 93 GLU A CA 1
ATOM 749 C C . GLU A 1 96 ? 56.196 52.880 81.166 1.00 37.75 93 GLU A C 1
ATOM 750 O O . GLU A 1 96 ? 55.286 52.170 80.791 1.00 38.21 93 GLU A O 1
ATOM 756 N N . VAL A 1 97 ? 56.077 54.197 81.271 1.00 36.70 94 VAL A N 1
ATOM 757 C CA . VAL A 1 97 ? 54.885 54.910 80.860 1.00 35.38 94 VAL A CA 1
ATOM 758 C C . VAL A 1 97 ? 55.194 55.675 79.577 1.00 34.85 94 VAL A C 1
ATOM 759 O O . VAL A 1 97 ? 56.214 56.355 79.487 1.00 35.41 94 VAL A O 1
ATOM 763 N N . LYS A 1 98 ? 54.334 55.541 78.577 1.00 33.50 95 LYS A N 1
ATOM 764 C CA . LYS A 1 98 ? 54.579 56.123 77.260 1.00 32.28 95 LYS A CA 1
ATOM 765 C C . LYS A 1 98 ? 54.066 57.536 77.111 1.00 30.79 95 LYS A C 1
ATOM 766 O O . LYS A 1 98 ? 54.549 58.273 76.243 1.00 29.04 95 LYS A O 1
ATOM 772 N N . GLY A 1 99 ? 53.059 57.896 77.914 1.00 28.67 96 GLY A N 1
ATOM 773 C CA . GLY A 1 99 ? 52.369 59.142 77.698 1.00 27.89 96 GLY A CA 1
ATOM 774 C C . GLY A 1 99 ? 51.214 59.395 78.620 1.00 27.37 96 GLY A C 1
ATOM 775 O O . GLY A 1 99 ? 51.039 58.744 79.651 1.00 27.73 96 GLY A O 1
ATOM 776 N N . ALA A 1 100 ? 50.413 60.372 78.267 1.00 26.52 97 ALA A N 1
ATOM 777 C CA . ALA A 1 100 ? 49.265 60.681 79.104 1.00 26.37 97 ALA A CA 1
ATOM 778 C C . ALA A 1 100 ? 48.124 61.176 78.273 1.00 25.67 97 ALA A C 1
ATOM 779 O O . ALA A 1 100 ? 48.336 61.740 77.185 1.00 25.52 97 ALA A O 1
ATOM 781 N N . PHE A 1 101 ? 46.925 60.915 78.774 1.00 24.95 98 PHE A N 1
ATOM 782 C CA . PHE A 1 101 ? 45.729 61.589 78.324 1.00 24.81 98 PHE A CA 1
ATOM 783 C C . PHE A 1 101 ? 45.285 62.487 79.470 1.00 24.99 98 PHE A C 1
ATOM 784 O O . PHE A 1 101 ? 45.239 62.069 80.653 1.00 25.08 98 PHE A O 1
ATOM 792 N N . VAL A 1 102 ? 44.911 63.702 79.095 1.00 24.01 99 VAL A N 1
ATOM 793 C CA . VAL A 1 102 ? 44.610 64.749 80.009 1.00 23.25 99 VAL A CA 1
ATOM 794 C C . VAL A 1 102 ? 43.804 65.798 79.278 1.00 23.33 99 VAL A C 1
ATOM 795 O O . VAL A 1 102 ? 44.008 66.008 78.091 1.00 21.56 99 VAL A O 1
ATOM 799 N N . SER A 1 103 ? 42.847 66.414 79.986 1.00 24.07 100 SER A N 1
ATOM 800 C CA . SER A 1 103 ? 42.125 67.524 79.399 1.00 24.16 100 SER A CA 1
ATOM 801 C C . SER A 1 103 ? 42.626 68.852 79.883 1.00 23.87 100 SER A C 1
ATOM 802 O O . SER A 1 103 ? 43.230 68.974 80.948 1.00 24.35 100 SER A O 1
ATOM 805 N N . THR A 1 104 ? 42.254 69.852 79.116 1.00 23.62 101 THR A N 1
ATOM 806 C CA . THR A 1 104 ? 42.452 71.223 79.481 1.00 24.25 101 THR A CA 1
ATOM 807 C C . THR A 1 104 ? 41.700 71.678 80.720 1.00 25.02 101 THR A C 1
ATOM 808 O O . THR A 1 104 ? 41.850 72.844 81.115 1.00 25.20 101 THR A O 1
ATOM 812 N N . ALA A 1 105 ? 40.912 70.778 81.343 1.00 24.67 102 ALA A N 1
ATOM 813 C CA . ALA A 1 105 ? 40.165 71.101 82.550 1.00 23.63 102 ALA A CA 1
ATOM 814 C C . ALA A 1 105 ? 40.838 70.508 83.759 1.00 23.92 102 ALA A C 1
ATOM 815 O O . ALA A 1 105 ? 40.348 70.712 84.904 1.00 22.12 102 ALA A O 1
ATOM 817 N N . GLU A 1 106 ? 41.923 69.742 83.549 1.00 23.93 103 GLU A N 1
ATOM 818 C CA . GLU A 1 106 ? 42.695 69.252 84.713 1.00 24.43 103 GLU A CA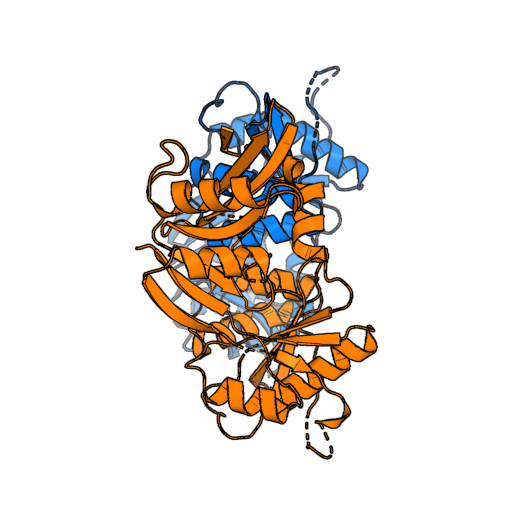 1
ATOM 819 C C . GLU A 1 106 ? 44.059 69.963 84.775 1.00 24.01 103 GLU A C 1
ATOM 820 O O . GLU A 1 106 ? 45.061 69.522 84.197 1.00 23.37 103 GLU A O 1
ATOM 826 N N . LEU A 1 107 ? 44.080 71.086 85.492 1.00 23.63 104 LEU A N 1
ATOM 827 C CA . LEU A 1 107 ? 45.119 72.101 85.273 1.00 22.96 104 LEU A CA 1
ATOM 828 C C . LEU A 1 107 ? 46.439 71.586 85.765 1.00 22.49 104 LEU A C 1
ATOM 829 O O . LEU A 1 107 ? 47.424 71.624 85.044 1.00 22.89 104 LEU A O 1
ATOM 834 N N . ASN A 1 108 ? 46.455 71.059 86.982 1.00 21.86 105 ASN A N 1
ATOM 835 C CA . ASN A 1 108 ? 47.696 70.563 87.561 1.00 21.91 105 ASN A CA 1
ATOM 836 C C . ASN A 1 108 ? 48.288 69.401 86.800 1.00 21.81 105 ASN A C 1
ATOM 837 O O . ASN A 1 108 ? 49.473 69.332 86.580 1.00 22.35 105 ASN A O 1
ATOM 842 N N . TYR A 1 109 ? 47.453 68.481 86.368 1.00 22.57 106 TYR A N 1
ATOM 843 C CA . TYR A 1 109 ? 47.945 67.274 85.698 1.00 21.55 106 TYR A CA 1
ATOM 844 C C . TYR A 1 109 ? 48.417 67.701 84.332 1.00 20.69 106 TYR A C 1
ATOM 845 O O . TYR A 1 109 ? 49.490 67.302 83.867 1.00 20.26 106 TYR A O 1
ATOM 854 N N . GLN A 1 110 ? 47.646 68.562 83.694 1.00 21.25 107 GLN A N 1
ATOM 855 C CA . GLN A 1 110 ? 48.029 69.086 82.355 1.00 22.90 107 GLN A CA 1
ATOM 856 C C . GLN A 1 110 ? 49.385 69.795 82.386 1.00 23.43 107 GLN A C 1
ATOM 857 O O . GLN A 1 110 ? 50.233 69.596 81.492 1.00 22.90 107 GLN A O 1
ATOM 863 N N . ALA A 1 111 ? 49.589 70.618 83.413 1.00 23.65 108 ALA A N 1
ATOM 864 C CA . ALA A 1 111 ? 50.808 71.383 83.490 1.00 24.65 108 ALA A CA 1
ATOM 865 C C . ALA A 1 111 ? 51.971 70.452 83.391 1.00 24.99 108 ALA A C 1
ATOM 866 O O . ALA A 1 111 ? 52.931 70.709 82.651 1.00 25.46 108 ALA A O 1
ATOM 868 N N . LEU A 1 112 ? 51.877 69.350 84.133 1.00 24.56 109 LEU A N 1
ATOM 869 C CA . LEU A 1 112 ? 53.020 68.473 84.278 1.00 24.03 109 LEU A CA 1
ATOM 870 C C . LEU A 1 112 ? 53.250 67.745 83.002 1.00 23.16 109 LEU A C 1
ATOM 871 O O . LEU A 1 112 ? 54.396 67.498 82.647 1.00 23.43 109 LEU A O 1
ATOM 876 N N . CYS A 1 113 ? 52.176 67.424 82.290 1.00 23.03 110 CYS A N 1
ATOM 877 C CA . CYS A 1 113 ? 52.305 66.799 80.980 1.00 23.04 110 CYS A CA 1
ATOM 878 C C . CYS A 1 113 ? 52.997 67.727 80.009 1.00 22.84 110 CYS A C 1
ATOM 879 O O . CYS A 1 113 ? 53.928 67.328 79.306 1.00 22.66 110 CYS A O 1
ATOM 882 N N . LEU A 1 114 ? 52.538 68.976 79.972 1.00 22.86 111 LEU A N 1
ATOM 883 C CA . LEU A 1 114 ? 53.172 70.018 79.156 1.00 22.03 111 LEU A CA 1
ATOM 884 C C . LEU A 1 114 ? 54.668 70.029 79.396 1.00 21.94 111 LEU A C 1
ATOM 885 O O . LEU A 1 114 ? 55.404 69.927 78.441 1.00 20.40 111 LEU A O 1
ATOM 890 N N . ASP A 1 115 ? 55.087 70.067 80.670 1.00 22.58 112 ASP A N 1
ATOM 891 C CA . ASP A 1 115 ? 56.507 70.135 81.062 1.00 23.66 112 ASP A CA 1
ATOM 892 C C . ASP A 1 115 ? 57.303 68.969 80.537 1.00 24.29 112 ASP A C 1
ATOM 893 O O . ASP A 1 115 ? 58.454 69.101 80.155 1.00 24.37 112 ASP A O 1
ATOM 898 N N . ASN A 1 116 ? 56.689 67.794 80.516 1.00 24.99 113 ASN A N 1
ATOM 899 C CA . ASN A 1 116 ? 57.478 66.598 80.333 1.00 24.85 113 ASN A CA 1
ATOM 900 C C . ASN A 1 116 ? 57.266 65.871 79.049 1.00 25.20 113 ASN A C 1
ATOM 901 O O . ASN A 1 116 ? 57.816 64.790 78.882 1.00 25.57 113 ASN A O 1
ATOM 906 N N . SER A 1 117 ? 56.477 66.429 78.143 1.00 25.84 114 SER A N 1
ATOM 907 C CA . SER A 1 117 ? 56.113 65.664 76.940 1.00 26.39 114 SER A CA 1
ATOM 908 C C . SER A 1 117 ? 56.876 66.144 75.732 1.00 26.83 114 SER A C 1
ATOM 909 O O . SER A 1 117 ? 57.270 67.304 75.654 1.00 26.60 114 SER A O 1
ATOM 912 N N . ALA A 1 118 ? 57.073 65.236 74.793 1.00 26.84 115 ALA A N 1
ATOM 913 C CA . ALA A 1 118 ? 57.750 65.559 73.553 1.00 27.75 115 ALA A CA 1
ATOM 914 C C . ALA A 1 118 ? 56.720 66.061 72.552 1.00 28.60 115 ALA A C 1
ATOM 915 O O . ALA A 1 118 ? 56.865 67.162 72.019 1.00 29.01 115 ALA A O 1
ATOM 917 N N . THR A 1 119 ? 55.690 65.245 72.279 1.00 28.74 116 THR A N 1
ATOM 918 C CA . THR A 1 119 ? 54.714 65.558 71.236 1.00 28.52 116 THR A CA 1
ATOM 919 C C . THR A 1 119 ? 53.293 65.430 71.737 1.00 28.45 116 THR A C 1
ATOM 920 O O . THR A 1 119 ? 53.027 64.976 72.873 1.00 28.89 116 THR A O 1
ATOM 924 N N . PHE A 1 120 ? 52.362 65.855 70.907 1.00 28.12 117 PHE A N 1
ATOM 925 C CA . PHE A 1 120 ? 50.996 65.732 71.262 1.00 29.26 117 PHE A CA 1
ATOM 926 C C . PHE A 1 120 ? 50.104 65.668 70.056 1.00 28.83 117 PHE A C 1
ATOM 927 O O . PHE A 1 120 ? 50.469 66.089 68.973 1.00 29.05 117 PHE A O 1
ATOM 935 N N . LYS A 1 121 ? 48.903 65.163 70.294 1.00 28.67 118 LYS A N 1
ATOM 936 C CA . LYS A 1 121 ? 47.792 65.423 69.430 1.00 28.48 118 LYS A CA 1
ATOM 937 C C . LYS A 1 121 ? 4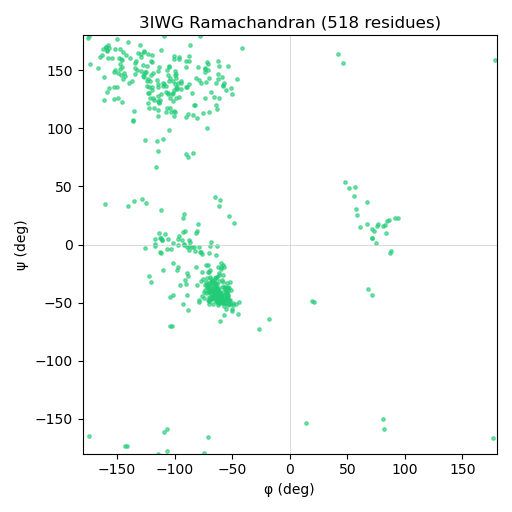6.496 65.510 70.217 1.00 27.64 118 LYS A C 1
ATOM 938 O O . LYS A 1 121 ? 46.377 64.984 71.334 1.00 27.52 118 LYS A O 1
ATOM 944 N N . VAL A 1 122 ? 45.514 66.164 69.618 1.00 26.45 119 VAL A N 1
ATOM 945 C CA . VAL A 1 122 ? 44.210 66.296 70.229 1.00 26.66 119 VAL A CA 1
ATOM 946 C C . VAL A 1 122 ? 43.469 64.988 70.077 1.00 26.83 119 VAL A C 1
ATOM 947 O O . VAL A 1 122 ? 43.516 64.392 69.054 1.00 27.12 119 VAL A O 1
ATOM 951 N N . ASN A 1 123 ? 42.774 64.560 71.103 1.00 27.14 120 ASN A N 1
ATOM 952 C CA . ASN A 1 123 ? 41.948 63.342 70.997 1.00 28.02 120 ASN A CA 1
ATOM 953 C C . ASN A 1 123 ? 40.451 63.659 70.813 1.00 27.33 120 ASN A C 1
ATOM 954 O O . ASN A 1 123 ? 39.782 63.053 70.054 1.00 27.77 120 ASN A O 1
ATOM 959 N N . SER A 1 124 ? 39.922 64.607 71.548 1.00 27.79 121 SER A N 1
ATOM 960 C CA . SER A 1 124 ? 38.524 64.939 71.408 1.00 28.23 121 SER A CA 1
ATOM 961 C C . SER A 1 124 ? 38.219 66.295 71.937 1.00 27.06 121 SER A C 1
ATOM 962 O O . SER A 1 124 ? 39.054 66.935 72.559 1.00 27.33 121 SER A O 1
ATOM 965 N N . LEU A 1 125 ? 37.008 66.744 71.652 1.00 26.49 122 LEU A N 1
ATOM 966 C CA . LEU A 1 125 ? 36.523 68.003 72.128 1.00 25.24 122 LEU A CA 1
ATOM 967 C C . LEU A 1 125 ? 35.456 67.730 73.179 1.00 24.96 122 LEU A C 1
ATOM 968 O O . LEU A 1 125 ? 34.639 66.812 73.007 1.00 25.72 122 LEU A O 1
ATOM 981 N N . TYR A 1 127 ? 32.316 69.542 75.140 1.00 23.59 124 TYR A N 1
ATOM 982 C CA . TYR A 1 127 ? 31.396 70.608 74.941 1.00 25.10 124 TYR A CA 1
ATOM 983 C C . TYR A 1 127 ? 30.470 70.708 76.071 1.00 26.89 124 TYR A C 1
ATOM 984 O O . TYR A 1 127 ? 30.231 69.714 76.793 1.00 27.10 124 TYR A O 1
ATOM 993 N N . GLN A 1 128 ? 29.881 71.890 76.200 1.00 28.19 125 GLN A N 1
ATOM 994 C CA . GLN A 1 128 ? 28.797 72.035 77.111 1.00 31.15 125 GLN A CA 1
ATOM 995 C C . GLN A 1 128 ? 27.740 72.960 76.543 1.00 31.56 125 GLN A C 1
ATOM 996 O O . GLN A 1 128 ? 27.973 73.685 75.619 1.00 28.64 125 GLN A O 1
ATOM 1002 N N . HIS A 1 129 ? 26.556 72.902 77.122 1.00 34.62 126 HIS A N 1
ATOM 1003 C CA . HIS A 1 129 ? 25.421 73.479 76.508 1.00 36.64 126 HIS A CA 1
ATOM 1004 C C . HIS A 1 129 ? 25.074 74.773 77.144 1.00 39.91 126 HIS A C 1
ATOM 1005 O O . HIS A 1 129 ? 24.647 74.801 78.285 1.00 41.10 126 HIS A O 1
ATOM 1012 N N . ASN A 1 130 ? 25.234 75.818 76.340 1.00 43.18 127 ASN A N 1
ATOM 1013 C CA . ASN A 1 130 ? 24.780 77.166 76.624 1.00 46.38 127 ASN A CA 1
ATOM 1014 C C . ASN A 1 130 ? 23.288 77.280 76.250 1.00 47.80 127 ASN A C 1
ATOM 1015 O O . ASN A 1 130 ? 22.945 77.088 75.058 1.00 47.91 127 ASN A O 1
ATOM 1020 N N . THR A 1 131 ? 22.406 77.607 77.204 1.00 49.38 128 THR A N 1
ATOM 1021 C CA . THR A 1 131 ? 20.965 77.783 76.856 1.00 50.69 128 THR A CA 1
ATOM 1022 C C . THR A 1 131 ? 20.740 78.951 75.825 1.00 51.71 128 THR A C 1
ATOM 1023 O O . THR A 1 131 ? 19.718 79.635 75.847 1.00 52.24 128 THR A O 1
ATOM 1027 N N . LYS A 1 132 ? 21.707 79.152 74.921 1.00 52.66 129 LYS A N 1
ATOM 1028 C CA . LYS A 1 132 ? 21.564 80.009 73.722 1.00 52.89 129 LYS A CA 1
ATOM 1029 C C . LYS A 1 132 ? 21.691 79.146 72.432 1.00 52.84 129 LYS A C 1
ATOM 1030 O O . LYS A 1 132 ? 22.679 79.244 71.670 1.00 52.73 129 LYS A O 1
ATOM 1036 N N . LEU A 1 133 ? 20.682 78.273 72.252 1.00 52.39 130 LEU A N 1
ATOM 1037 C CA . LEU A 1 133 ? 20.347 77.587 70.974 1.00 51.81 130 LEU A CA 1
ATOM 1038 C C . LEU A 1 133 ? 19.064 78.149 70.284 1.00 51.09 130 LEU A C 1
ATOM 1039 O O . LEU A 1 133 ? 18.498 79.127 70.754 1.00 51.03 130 LEU A O 1
ATOM 1044 N N . ALA A 1 134 ? 18.662 77.550 69.152 1.00 50.48 131 ALA A N 1
ATOM 1045 C CA . ALA A 1 134 ? 17.318 77.684 68.513 1.00 50.04 131 ALA A CA 1
ATOM 1046 C C . ALA A 1 134 ? 16.388 78.810 68.984 1.00 49.83 131 ALA A C 1
ATOM 1047 O O . ALA A 1 134 ? 15.230 78.906 68.538 1.00 49.34 131 ALA A O 1
ATOM 1049 N N . ASN A 1 137 ? 11.186 77.867 68.359 1.00 40.55 134 ASN A N 1
ATOM 1050 C CA . ASN A 1 137 ? 10.142 77.837 67.335 1.00 40.69 134 ASN A CA 1
ATOM 1051 C C . ASN A 1 137 ? 10.440 76.803 66.223 1.00 40.73 134 ASN A C 1
ATOM 1052 O O . ASN A 1 137 ? 9.811 76.790 65.164 1.00 40.52 134 ASN A O 1
ATOM 1057 N N . LEU A 1 138 ? 11.384 75.911 66.513 1.00 41.01 135 LEU A N 1
ATOM 1058 C CA . LEU A 1 138 ? 11.948 74.969 65.555 1.00 41.06 135 LEU A CA 1
ATOM 1059 C C . LEU A 1 138 ? 11.386 73.560 65.784 1.00 40.97 135 LEU A C 1
ATOM 1060 O O . LEU A 1 138 ? 11.479 73.040 66.897 1.00 41.15 135 LEU A O 1
ATOM 1065 N N . GLU A 1 139 ? 10.831 72.941 64.736 1.00 40.57 136 GLU A N 1
ATOM 1066 C CA . GLU A 1 139 ? 10.366 71.516 64.774 1.00 40.39 136 GLU A CA 1
ATOM 1067 C C . GLU A 1 139 ? 11.296 70.503 65.519 1.00 38.84 136 GLU A C 1
ATOM 1068 O O . GLU A 1 139 ? 12.445 70.302 65.140 1.00 38.34 136 GLU A O 1
ATOM 1082 N N . ILE A 1 141 ? 11.784 66.575 67.128 1.00 31.33 138 ILE A N 1
ATOM 1083 C CA . ILE A 1 141 ? 11.380 65.184 66.927 1.00 28.85 138 ILE A CA 1
ATOM 1084 C C . ILE A 1 141 ? 10.905 64.546 68.216 1.00 28.60 138 ILE A C 1
ATOM 1085 O O . ILE A 1 141 ? 11.146 65.061 69.293 1.00 28.74 138 ILE A O 1
ATOM 1090 N N . ASP A 1 142 ? 10.239 63.409 68.087 1.00 28.32 139 ASP A N 1
ATOM 1091 C CA . ASP A 1 142 ? 9.862 62.590 69.244 1.00 28.24 139 ASP A CA 1
ATOM 1092 C C . ASP A 1 142 ? 10.704 61.304 69.256 1.00 26.47 139 ASP A C 1
ATOM 1093 O O . ASP A 1 142 ? 10.695 60.541 68.305 1.00 26.10 139 ASP A O 1
ATOM 1106 N N . GLN A 1 144 ? 11.420 57.693 71.427 1.00 24.93 141 GLN A N 1
ATOM 1107 C CA . GLN A 1 144 ? 10.778 56.836 72.417 1.00 25.51 141 GLN A CA 1
ATOM 1108 C C . GLN A 1 144 ? 11.823 56.119 73.295 1.00 24.12 141 GLN A C 1
ATOM 1109 O O . GLN A 1 144 ? 12.838 55.641 72.824 1.00 22.89 141 GLN A O 1
ATOM 1115 N N . ILE A 1 145 ? 11.579 56.092 74.604 1.00 23.98 142 ILE A N 1
ATOM 1116 C CA . ILE A 1 145 ? 12.548 55.518 75.530 1.00 23.58 142 ILE A CA 1
ATOM 1117 C C . ILE A 1 145 ? 12.671 54.034 75.204 1.00 23.31 142 ILE A C 1
ATOM 1118 O O . ILE A 1 145 ? 11.675 53.427 74.856 1.00 22.85 142 ILE A O 1
ATOM 1123 N N . ALA A 1 146 ? 13.883 53.472 75.225 1.00 22.91 143 ALA A N 1
ATOM 1124 C CA . ALA A 1 146 ? 14.026 52.045 74.891 1.00 23.33 143 ALA A CA 1
ATOM 1125 C C . ALA A 1 146 ? 13.485 51.156 76.032 1.00 23.78 143 ALA A C 1
ATOM 1126 O O . ALA A 1 146 ? 13.627 51.441 77.212 1.00 22.46 143 ALA A O 1
ATOM 1128 N N . GLY A 1 147 ? 12.807 50.098 75.629 1.00 24.86 144 GLY A N 1
ATOM 1129 C CA . GLY A 1 147 ? 12.374 49.049 76.536 1.00 25.48 144 GLY A CA 1
ATOM 1130 C C . GLY A 1 147 ? 13.155 47.782 76.207 1.00 26.25 144 GLY A C 1
ATOM 1131 O O . GLY A 1 147 ? 13.788 47.649 75.145 1.00 25.01 144 GLY A O 1
ATOM 1132 N N . THR A 1 148 ? 13.044 46.843 77.131 1.00 27.72 145 THR A N 1
ATOM 1133 C CA . THR A 1 148 ? 13.788 45.606 77.147 1.00 28.54 145 THR A CA 1
ATOM 1134 C C . THR A 1 148 ? 13.603 44.891 75.843 1.00 29.01 145 THR A C 1
ATOM 1135 O O . THR A 1 148 ? 14.559 44.420 75.268 1.00 28.97 145 THR A O 1
ATOM 1139 N N . GLU A 1 149 ? 12.375 44.887 75.346 1.00 29.91 146 GLU A N 1
ATOM 1140 C CA . GLU A 1 149 ? 12.052 44.194 74.108 1.00 30.91 146 GLU A CA 1
ATOM 1141 C C . GLU A 1 149 ? 12.859 44.642 72.892 1.00 30.52 146 GLU A C 1
ATOM 1142 O O . GLU A 1 149 ? 13.080 43.862 71.973 1.00 30.26 146 GLU A O 1
ATOM 1148 N N . GLN A 1 150 ? 13.335 45.881 72.905 1.00 29.65 147 GLN A N 1
ATOM 1149 C CA . GLN A 1 150 ? 14.018 46.454 71.762 1.00 28.32 147 GLN A CA 1
ATOM 1150 C C . GLN A 1 150 ? 15.550 46.368 71.876 1.00 27.45 147 GLN A C 1
ATOM 1151 O O . GLN A 1 150 ? 16.268 46.895 71.022 1.00 25.91 147 GLN A O 1
ATOM 1157 N N . LEU A 1 151 ? 16.072 45.718 72.912 1.00 26.28 148 LEU A N 1
ATOM 1158 C CA . LEU A 1 151 ? 17.531 45.727 73.074 1.00 25.82 148 LEU A CA 1
ATOM 1159 C C . LEU A 1 151 ? 18.222 45.225 71.840 1.00 25.40 148 LEU A C 1
ATOM 1160 O O . LEU A 1 151 ? 19.236 45.800 71.429 1.00 24.46 148 LEU A O 1
ATOM 1165 N N . THR A 1 152 ? 17.695 44.152 71.240 1.00 25.69 149 THR A N 1
ATOM 1166 C CA . THR A 1 152 ? 18.436 43.507 70.150 1.00 26.56 149 THR A CA 1
ATOM 1167 C C . THR A 1 152 ? 18.476 44.440 68.941 1.00 25.93 149 THR A C 1
ATOM 1168 O O . THR A 1 152 ? 19.469 44.472 68.197 1.00 26.36 149 THR A O 1
ATOM 1172 N N . ALA A 1 153 ? 17.392 45.174 68.727 1.00 25.20 150 ALA A N 1
ATOM 1173 C CA . ALA A 1 153 ? 17.359 46.109 67.615 1.00 25.78 150 ALA A CA 1
ATOM 1174 C C . ALA A 1 153 ? 18.398 47.215 67.840 1.00 25.70 150 ALA A C 1
ATOM 1175 O O . ALA A 1 153 ? 19.183 47.543 66.936 1.00 26.49 150 ALA A O 1
ATOM 1177 N N . PHE A 1 154 ? 18.475 47.741 69.056 1.00 25.01 151 PHE A N 1
ATOM 1178 C CA . PHE A 1 154 ? 19.527 48.717 69.332 1.00 24.62 151 PHE A CA 1
ATOM 1179 C C . PHE A 1 154 ? 20.930 48.145 69.111 1.00 24.87 151 PHE A C 1
ATOM 1180 O O . PHE A 1 154 ? 21.814 48.796 68.560 1.00 25.01 151 PHE A O 1
ATOM 1188 N N . VAL A 1 155 ? 21.148 46.919 69.562 1.00 25.89 152 VAL A N 1
ATOM 1189 C CA . VAL A 1 155 ? 22.480 46.271 69.473 1.00 25.40 152 VAL A CA 1
ATOM 1190 C C . VAL A 1 155 ? 22.874 46.071 68.023 1.00 25.72 152 VAL A C 1
ATOM 1191 O O . VAL A 1 155 ? 23.970 46.462 67.595 1.00 26.01 152 VAL A O 1
ATOM 1195 N N . THR A 1 156 ? 21.955 45.523 67.255 1.00 25.96 153 THR A N 1
ATOM 1196 C CA . THR A 1 156 ? 22.159 45.399 65.829 1.00 27.30 153 THR A CA 1
ATOM 1197 C C . THR A 1 156 ? 22.400 46.753 65.154 1.00 27.75 153 THR A C 1
ATOM 1198 O O . THR A 1 156 ? 23.318 46.904 64.337 1.00 27.62 153 THR A O 1
ATOM 1202 N N . PHE A 1 157 ? 21.574 47.739 65.492 1.00 27.47 154 PHE A N 1
ATOM 1203 C CA . PHE A 1 157 ? 21.786 49.087 64.955 1.00 27.46 154 PHE A CA 1
ATOM 1204 C C . PHE A 1 157 ? 23.220 49.638 65.274 1.00 27.26 154 PHE A C 1
ATOM 1205 O O . PHE A 1 157 ? 23.952 50.078 64.381 1.00 25.64 154 PHE A O 1
ATOM 1213 N N . ALA A 1 158 ? 23.654 49.537 66.532 1.00 26.88 155 ALA A N 1
ATOM 1214 C CA . ALA A 1 158 ? 24.958 50.057 66.874 1.00 26.73 155 ALA A CA 1
ATOM 1215 C C . ALA A 1 158 ? 26.064 49.217 66.261 1.00 27.95 155 ALA A C 1
ATOM 1216 O O . ALA A 1 158 ? 27.050 49.773 65.775 1.00 29.02 155 ALA A O 1
ATOM 1218 N N . ALA A 1 159 ? 25.920 47.893 66.268 1.00 28.37 156 ALA A N 1
ATOM 1219 C CA . ALA A 1 159 ? 26.969 47.034 65.729 1.00 29.91 156 ALA A CA 1
ATOM 1220 C C . ALA A 1 159 ? 27.197 47.374 64.249 1.00 31.56 156 ALA A C 1
ATOM 1221 O O . ALA A 1 159 ? 28.350 47.539 63.804 1.00 32.60 156 ALA A O 1
ATOM 1223 N N . ALA A 1 160 ? 26.099 47.494 63.502 1.00 32.42 157 ALA A N 1
ATOM 1224 C CA . ALA A 1 160 ? 26.155 47.833 62.079 1.00 33.01 157 ALA A CA 1
ATOM 1225 C C . ALA A 1 160 ? 26.735 49.224 61.851 1.00 33.74 157 ALA A C 1
ATOM 1226 O O . ALA A 1 160 ? 27.440 49.441 60.871 1.00 33.86 157 ALA A O 1
ATOM 1228 N N . ASN A 1 161 ? 26.470 50.173 62.749 1.00 34.55 158 ASN A N 1
ATOM 1229 C CA . ASN A 1 161 ? 26.911 51.562 62.491 1.00 34.74 158 ASN A CA 1
ATOM 1230 C C . ASN A 1 161 ? 28.216 51.937 63.108 1.00 35.78 158 ASN A C 1
ATOM 1231 O O . ASN A 1 161 ? 28.920 52.720 62.535 1.00 37.49 158 ASN A O 1
ATOM 1236 N N . ILE A 1 162 ? 28.567 51.438 64.276 1.00 37.34 159 ILE A N 1
ATOM 1237 C CA . ILE A 1 162 ? 29.874 51.833 64.858 1.00 38.25 159 ILE A CA 1
ATOM 1238 C C . ILE A 1 162 ? 30.844 50.650 65.034 1.00 39.50 159 ILE A C 1
ATOM 1239 O O . ILE A 1 162 ? 31.955 50.841 65.506 1.00 40.81 159 ILE A O 1
ATOM 1244 N N . GLY A 1 163 ? 30.442 49.430 64.701 1.00 40.62 160 GLY A N 1
ATOM 1245 C CA . GLY A 1 163 ? 31.392 48.300 64.745 1.00 41.19 160 GLY A CA 1
ATOM 1246 C C . GLY A 1 163 ? 31.831 47.812 66.137 1.00 41.72 160 GLY A C 1
ATOM 1247 O O . GLY A 1 163 ? 32.676 46.936 66.235 1.00 41.88 160 GLY A O 1
ATOM 1248 N N . ALA A 1 164 ? 31.257 48.350 67.222 1.00 41.70 161 ALA A N 1
ATOM 1249 C CA . ALA A 1 164 ? 31.463 47.761 68.563 1.00 40.59 161 ALA A CA 1
ATOM 1250 C C . ALA A 1 164 ? 30.925 46.333 68.565 1.00 40.02 161 ALA A C 1
ATOM 1251 O O . ALA A 1 164 ? 30.034 45.985 67.790 1.00 40.43 161 ALA A O 1
ATOM 1253 N N . PRO A 1 165 ? 31.468 45.482 69.428 1.00 39.46 162 PRO A N 1
ATOM 1254 C CA . PRO A 1 165 ? 31.019 44.092 69.453 1.00 38.35 162 PRO A CA 1
ATOM 1255 C C . PRO A 1 165 ? 29.649 43.897 70.079 1.00 38.37 162 PRO A C 1
ATOM 1256 O O . PRO A 1 165 ? 29.273 44.580 71.046 1.00 38.06 162 PRO A O 1
ATOM 1260 N N . GLU A 1 166 ? 28.930 42.903 69.584 1.00 37.71 163 GLU A N 1
ATOM 1261 C CA . GLU A 1 166 ? 27.558 42.692 70.001 1.00 37.55 163 GLU A CA 1
ATOM 1262 C C . GLU A 1 166 ? 27.416 42.235 71.453 1.00 36.93 163 GLU A C 1
ATOM 1263 O O . GLU A 1 166 ? 26.457 42.663 72.126 1.00 36.18 163 GLU A O 1
ATOM 1269 N N . GLN A 1 167 ? 28.322 41.351 71.926 1.00 35.60 164 GLN A N 1
ATOM 1270 C CA . GLN A 1 167 ? 28.272 40.892 73.308 1.00 34.96 164 GLN A CA 1
ATOM 1271 C C . GLN A 1 167 ? 28.379 42.112 74.256 1.00 32.38 164 GLN A C 1
ATOM 1272 O O . GLN A 1 167 ? 27.590 42.307 75.174 1.00 31.53 164 GLN A O 1
ATOM 1278 N N . TRP A 1 168 ? 29.371 42.927 73.996 1.00 30.86 165 TRP A N 1
ATOM 1279 C CA . TRP A 1 168 ? 29.582 44.178 74.742 1.00 29.64 165 TRP A CA 1
ATOM 1280 C C . TRP A 1 168 ? 28.370 45.143 74.710 1.00 28.21 165 TRP A C 1
ATOM 1281 O O . TRP A 1 168 ? 27.855 45.574 75.758 1.00 27.54 165 TRP A O 1
ATOM 1292 N N . LEU A 1 169 ? 27.906 45.438 73.500 1.00 27.24 166 LEU A N 1
ATOM 1293 C CA . LEU A 1 169 ? 26.703 46.264 73.298 1.00 25.50 166 LEU A CA 1
ATOM 1294 C C . LEU A 1 169 ? 25.501 45.720 74.042 1.00 24.33 166 LEU A C 1
ATOM 1295 O O . LEU A 1 169 ? 24.701 46.494 74.599 1.00 23.44 166 LEU A O 1
ATOM 1300 N N . THR A 1 170 ? 25.372 44.399 74.098 1.00 23.77 167 THR A N 1
ATOM 1301 C CA . THR A 1 170 ? 24.240 43.805 74.784 1.00 23.44 167 THR A CA 1
ATOM 1302 C C . THR A 1 170 ? 24.268 44.175 76.258 1.00 24.55 167 THR A C 1
ATOM 1303 O O . THR A 1 170 ? 23.231 44.510 76.862 1.00 24.71 167 THR A O 1
ATOM 1307 N N . GLN A 1 171 ? 25.456 44.180 76.851 1.00 25.03 168 GLN A N 1
ATOM 1308 C CA . GLN A 1 171 ? 25.543 44.566 78.268 1.00 25.75 168 GLN A CA 1
ATOM 1309 C C . GLN A 1 171 ? 25.429 46.061 78.443 1.00 25.30 168 GLN A C 1
ATOM 1310 O O . GLN A 1 171 ? 24.723 46.538 79.310 1.00 26.35 168 GLN A O 1
ATOM 1316 N N . TYR A 1 172 ? 26.118 46.815 77.621 1.00 25.32 169 TYR A N 1
ATOM 1317 C CA . TYR A 1 172 ? 26.141 48.279 77.791 1.00 25.80 169 TYR A CA 1
ATOM 1318 C C . TYR A 1 172 ? 24.745 48.875 77.617 1.00 25.92 169 TYR A C 1
ATOM 1319 O O . TYR A 1 172 ? 24.250 49.636 78.453 1.00 26.56 169 TYR A O 1
ATOM 1328 N N . TYR A 1 173 ? 24.077 48.420 76.567 1.00 25.61 170 TYR A N 1
ATOM 1329 C CA . TYR A 1 173 ? 22.728 48.840 76.295 1.00 25.48 170 TYR A CA 1
ATOM 1330 C C . TYR A 1 173 ? 21.722 48.250 77.263 1.00 25.25 170 TYR A C 1
ATOM 1331 O O . TYR A 1 173 ? 20.814 48.926 77.654 1.00 24.82 170 TYR A O 1
ATOM 1340 N N . GLY A 1 174 ? 21.921 47.023 77.729 1.00 25.91 171 GLY A N 1
ATOM 1341 C CA . GLY A 1 174 ? 21.001 46.458 78.739 1.00 25.32 171 GLY A CA 1
ATOM 1342 C C . GLY A 1 174 ? 20.980 47.309 79.993 1.00 25.38 171 GLY A C 1
ATOM 1343 O O . GLY A 1 174 ? 19.945 47.641 80.582 1.00 25.64 171 GLY A O 1
ATOM 1344 N N . ASN A 1 175 ? 22.165 47.685 80.405 1.00 25.36 172 ASN A N 1
ATOM 1345 C CA . ASN A 1 175 ? 22.305 48.545 81.529 1.00 24.43 172 ASN A CA 1
ATOM 1346 C C . ASN A 1 175 ? 21.717 49.935 81.266 1.00 24.23 172 ASN A C 1
ATOM 1347 O O . ASN A 1 175 ? 21.050 50.485 82.130 1.00 23.82 172 ASN A O 1
ATOM 1352 N N . LEU A 1 176 ? 21.912 50.522 80.084 1.00 24.37 173 LEU A N 1
ATOM 1353 C CA . LEU A 1 176 ? 21.311 51.849 79.852 1.00 24.37 173 LEU A CA 1
ATOM 1354 C C . LEU A 1 176 ? 19.773 51.791 79.891 1.00 23.76 173 LEU A C 1
ATOM 1355 O O . LEU A 1 176 ? 19.114 52.690 80.406 1.00 21.99 173 LEU A O 1
ATOM 1360 N N . ILE A 1 177 ? 19.209 50.709 79.368 1.00 24.13 174 ILE A N 1
ATOM 1361 C CA . ILE A 1 177 ? 17.781 50.525 79.323 1.00 23.44 174 ILE A CA 1
ATOM 1362 C C . ILE A 1 177 ? 17.233 50.535 80.750 1.00 25.45 174 ILE A C 1
ATOM 1363 O O . ILE A 1 177 ? 16.250 51.241 81.033 1.00 25.22 174 ILE A O 1
ATOM 1368 N N . GLU A 1 178 ? 17.900 49.810 81.657 1.00 25.99 175 GLU A N 1
ATOM 1369 C CA . GLU A 1 178 ? 17.489 49.758 83.064 1.00 27.58 175 GLU A CA 1
ATOM 1370 C C . GLU A 1 178 ? 17.615 51.091 83.720 1.00 27.40 175 GLU A C 1
ATOM 1371 O O . GLU A 1 178 ? 16.799 51.438 84.593 1.00 27.90 175 GLU A O 1
ATOM 1377 N N . ARG A 1 179 ? 18.611 51.864 83.294 1.00 26.42 176 ARG A N 1
ATOM 1378 C CA . ARG A 1 179 ? 18.787 53.205 83.861 1.00 26.31 176 ARG A CA 1
ATOM 1379 C C . ARG A 1 179 ? 17.854 54.219 83.165 1.00 25.56 176 ARG A C 1
ATOM 1380 O O . ARG A 1 179 ? 17.839 55.357 83.548 1.00 24.32 176 ARG A O 1
ATOM 1388 N N . LYS A 1 180 ? 17.083 53.780 82.166 1.00 25.48 177 LYS A N 1
ATOM 1389 C CA . LYS A 1 180 ? 16.264 54.687 81.334 1.00 26.07 177 LYS A CA 1
ATOM 1390 C C . LYS A 1 180 ? 17.062 55.828 80.637 1.00 24.16 177 LYS A C 1
ATOM 1391 O O . LYS A 1 180 ? 16.628 56.980 80.559 1.00 22.51 177 LYS A O 1
ATOM 1397 N N . GLU A 1 181 ? 18.232 55.486 80.119 1.00 23.87 178 GLU A N 1
ATOM 1398 C CA . GLU A 1 181 ? 19.087 56.478 79.479 1.00 23.36 178 GLU A CA 1
ATOM 1399 C C . GLU A 1 181 ? 19.130 56.370 77.975 1.00 22.55 178 GLU A C 1
ATOM 1400 O O . GLU A 1 181 ? 19.799 57.175 77.303 1.00 23.23 178 GLU A O 1
ATOM 1406 N N . LEU A 1 182 ? 18.468 55.362 77.415 1.00 21.88 179 LEU A N 1
ATOM 1407 C CA . LEU A 1 182 ? 18.599 55.114 75.979 1.00 20.95 179 LEU A CA 1
ATOM 1408 C C . LEU A 1 182 ? 17.315 55.475 75.259 1.00 20.72 179 LEU A C 1
ATOM 1409 O O . LEU A 1 182 ? 16.241 55.151 75.741 1.00 20.76 179 LEU A O 1
ATOM 1414 N N . PHE A 1 183 ? 17.435 56.128 74.095 1.00 20.33 180 PHE A N 1
ATOM 1415 C CA . PHE A 1 183 ? 16.270 56.455 73.301 1.00 20.01 180 PHE A CA 1
ATOM 1416 C C . PHE A 1 183 ? 16.482 56.117 71.820 1.00 19.98 180 PHE A C 1
ATOM 1417 O O . PHE A 1 183 ? 17.603 56.084 71.320 1.00 19.54 180 PHE A O 1
ATOM 1425 N N . GLY A 1 184 ? 15.377 55.909 71.123 1.00 20.16 181 GLY A N 1
ATOM 1426 C CA . GLY A 1 184 ? 15.402 55.566 69.714 1.00 21.37 181 GLY A CA 1
ATOM 1427 C C . GLY A 1 184 ? 14.522 56.495 68.920 1.00 21.48 181 GLY A C 1
ATOM 1428 O O . GLY A 1 184 ? 13.484 56.946 69.412 1.00 22.26 181 GLY A O 1
ATOM 1429 N N . TYR A 1 185 ? 14.960 56.798 67.709 1.00 20.98 182 TYR A N 1
ATOM 1430 C CA . TYR A 1 185 ? 14.174 57.578 66.779 1.00 20.80 182 TYR A CA 1
ATOM 1431 C C . TYR A 1 185 ? 13.859 56.648 65.630 1.00 21.04 182 TYR A C 1
ATOM 1432 O O . TYR A 1 185 ? 14.752 56.191 64.928 1.00 21.07 182 TYR A O 1
ATOM 1441 N N . TRP A 1 186 ? 12.566 56.370 65.482 1.00 21.81 183 TRP A N 1
ATOM 1442 C CA . TRP A 1 186 ? 12.041 55.270 64.685 1.00 22.30 183 TRP A CA 1
ATOM 1443 C C . TRP A 1 186 ? 11.265 55.773 63.504 1.00 22.42 183 TRP A C 1
ATOM 1444 O O . TRP A 1 186 ? 10.616 56.834 63.536 1.00 22.06 183 TRP A O 1
ATOM 1455 N N . HIS A 1 187 ? 11.306 54.985 62.456 1.00 23.54 184 HIS A N 1
ATOM 1456 C CA . HIS A 1 187 ? 10.440 55.212 61.336 1.00 24.30 184 HIS A CA 1
ATOM 1457 C C . HIS A 1 187 ? 10.132 53.898 60.707 1.00 25.66 184 HIS A C 1
ATOM 1458 O O . HIS A 1 187 ? 11.050 53.153 60.353 1.00 25.05 184 HIS A O 1
ATOM 1465 N N . LYS A 1 188 ? 8.838 53.627 60.559 1.00 28.34 185 LYS A N 1
ATOM 1466 C CA . LYS A 1 188 ? 8.331 52.413 59.873 1.00 29.94 185 LYS A CA 1
ATOM 1467 C C . LYS A 1 188 ? 8.968 51.132 60.432 1.00 30.23 185 LYS A C 1
ATOM 1468 O O . LYS A 1 188 ? 9.474 50.316 59.676 1.00 30.33 185 LYS A O 1
ATOM 1474 N N . GLY A 1 189 ? 8.975 50.993 61.763 1.00 30.19 186 GLY A N 1
ATOM 1475 C CA . GLY A 1 189 ? 9.636 49.866 62.409 1.00 30.57 186 GLY A CA 1
ATOM 1476 C C . GLY A 1 189 ? 11.174 49.835 62.396 1.00 30.99 186 GLY A C 1
ATOM 1477 O O . GLY A 1 189 ? 11.775 48.863 62.846 1.00 31.13 186 GLY A O 1
ATOM 1478 N N . LYS A 1 190 ? 11.836 50.878 61.905 1.00 30.97 187 LYS A N 1
ATOM 1479 C CA . LYS A 1 190 ? 13.314 50.895 61.897 1.00 31.04 187 LYS A CA 1
ATOM 1480 C C . LYS A 1 190 ? 13.916 52.116 62.618 1.00 29.08 187 LYS A C 1
ATOM 1481 O O . LYS A 1 190 ? 13.297 53.183 62.727 1.00 27.91 187 LYS A O 1
ATOM 1487 N N . LEU A 1 191 ? 15.134 51.915 63.104 1.00 27.18 188 LEU A N 1
ATOM 1488 C CA . LEU A 1 191 ? 15.848 52.896 63.886 1.00 25.91 188 LEU A CA 1
ATOM 1489 C C . LEU A 1 191 ? 16.526 53.879 62.943 1.00 24.78 188 LEU A C 1
ATOM 1490 O O . LEU A 1 191 ? 17.326 53.462 62.135 1.00 25.10 188 LEU A O 1
ATOM 1495 N N . LEU A 1 192 ? 16.200 55.168 63.030 1.00 22.84 189 LEU A N 1
ATOM 1496 C CA . LEU A 1 192 ? 16.964 56.176 62.318 1.00 21.41 189 LEU A CA 1
ATOM 1497 C C . LEU A 1 192 ? 18.147 56.662 63.169 1.00 20.55 189 LEU A C 1
ATOM 1498 O O . LEU A 1 192 ? 19.159 57.102 62.627 1.00 20.74 189 LEU A O 1
ATOM 1503 N N . ALA A 1 193 ? 18.029 56.586 64.490 1.00 18.78 190 ALA A N 1
ATOM 1504 C CA . ALA A 1 193 ? 19.118 56.993 65.348 1.00 18.50 190 ALA A CA 1
ATOM 1505 C C . ALA A 1 193 ? 18.900 56.475 66.745 1.00 18.20 190 ALA A C 1
ATOM 1506 O O . ALA A 1 193 ? 17.777 56.209 67.114 1.00 17.98 190 ALA A O 1
ATOM 1508 N N . ALA A 1 194 ? 19.974 56.436 67.533 1.00 18.78 191 ALA A N 1
ATOM 1509 C CA . ALA A 1 194 ? 19.915 56.043 68.948 1.00 19.87 191 ALA A CA 1
ATOM 1510 C C . ALA A 1 194 ? 20.507 57.171 69.752 1.00 20.30 191 ALA A C 1
ATOM 1511 O O . ALA A 1 194 ? 21.566 57.655 69.388 1.00 21.91 191 ALA A O 1
ATOM 1513 N N . GLY A 1 195 ? 19.891 57.541 70.865 1.00 20.17 192 GLY A N 1
ATOM 1514 C CA . GLY A 1 195 ? 20.413 58.605 71.697 1.00 20.32 192 GLY A CA 1
ATOM 1515 C C . GLY A 1 195 ? 20.568 58.135 73.120 1.00 21.27 192 GLY A C 1
ATOM 1516 O O . GLY A 1 195 ? 19.751 57.338 73.609 1.00 21.64 192 GLY A O 1
ATOM 1517 N N . GLU A 1 196 ? 21.593 58.664 73.785 1.00 22.16 193 GLU A N 1
ATOM 1518 C CA . GLU A 1 196 ? 21.907 58.392 75.187 1.00 22.88 193 GLU A CA 1
ATOM 1519 C C . GLU A 1 196 ? 21.926 59.693 76.006 1.00 22.94 193 GLU A C 1
ATOM 1520 O O . GLU A 1 196 ? 22.535 60.672 75.595 1.00 24.53 193 GLU A O 1
ATOM 1526 N N . CYS A 1 197 ? 21.233 59.695 77.137 1.00 22.89 194 CYS A N 1
ATOM 1527 C CA . CYS A 1 197 ? 21.228 60.786 78.061 1.00 23.59 194 CYS A CA 1
ATOM 1528 C C . CYS A 1 197 ? 21.621 60.216 79.431 1.00 24.26 194 CYS A C 1
ATOM 1529 O O . CYS A 1 197 ? 20.752 59.792 80.200 1.00 23.30 194 CYS A O 1
ATOM 1532 N N . ARG A 1 198 ? 22.922 60.203 79.719 1.00 23.89 195 ARG A N 1
ATOM 1533 C CA . ARG A 1 198 ? 23.414 59.430 80.844 1.00 24.62 195 ARG A CA 1
ATOM 1534 C C . ARG A 1 198 ? 23.638 60.263 82.054 1.00 24.12 195 ARG A C 1
ATOM 1535 O O . ARG A 1 198 ? 24.258 61.309 81.978 1.00 23.78 195 ARG A O 1
ATOM 1543 N N . LEU A 1 199 ? 23.190 59.775 83.187 1.00 23.80 196 LEU A N 1
ATOM 1544 C CA . LEU A 1 199 ? 23.426 60.468 84.429 1.00 24.67 196 LEU A CA 1
ATOM 1545 C C . LEU A 1 199 ? 24.710 59.968 84.979 1.00 24.75 196 LEU A C 1
ATOM 1546 O O . LEU A 1 199 ? 25.126 58.886 84.648 1.00 24.37 196 LEU A O 1
ATOM 1551 N N . PHE A 1 200 ? 25.312 60.772 85.834 1.00 26.69 197 PHE A N 1
ATOM 1552 C CA . PHE A 1 200 ? 26.454 60.374 86.639 1.00 28.11 197 PHE A CA 1
ATOM 1553 C C . PHE A 1 200 ? 26.018 59.966 88.039 1.00 29.48 197 PHE A C 1
ATOM 1554 O O . PHE A 1 200 ? 25.242 60.667 88.703 1.00 29.77 197 PHE A O 1
ATOM 1562 N N . ASP A 1 201 ? 26.525 58.843 88.521 1.00 30.92 198 ASP A N 1
ATOM 1563 C CA . ASP A 1 201 ? 26.135 58.403 89.852 1.00 32.53 198 ASP A CA 1
ATOM 1564 C C . ASP A 1 201 ? 26.825 59.192 90.996 1.00 33.61 198 ASP A C 1
ATOM 1565 O O . ASP A 1 201 ? 26.280 59.257 92.098 1.00 33.71 198 ASP A O 1
ATOM 1570 N N . GLN A 1 202 ? 27.987 59.790 90.720 1.00 34.50 199 GLN A N 1
ATOM 1571 C CA . GLN A 1 202 ? 28.726 60.579 91.707 1.00 36.48 199 GLN A CA 1
ATOM 1572 C C . GLN A 1 202 ? 29.498 61.721 91.049 1.00 35.56 199 GLN A C 1
ATOM 1573 O O . GLN A 1 202 ? 29.777 61.697 89.862 1.00 35.49 199 GLN A O 1
ATOM 1579 N N . TYR A 1 203 ? 29.854 62.704 91.852 1.00 35.52 200 TYR A N 1
ATOM 1580 C CA . TYR A 1 203 ? 30.740 63.811 91.455 1.00 35.44 200 TYR A CA 1
ATOM 1581 C C . TYR A 1 203 ? 30.142 64.810 90.497 1.00 34.76 200 TYR A C 1
ATOM 1582 O O . TYR A 1 203 ? 30.390 66.030 90.640 1.00 35.66 200 TYR A O 1
ATOM 1591 N N . GLN A 1 204 ? 29.432 64.327 89.488 1.00 32.65 201 GLN A N 1
ATOM 1592 C CA . GLN A 1 204 ? 28.945 65.226 88.466 1.00 31.51 201 GLN A CA 1
ATOM 1593 C C . GLN A 1 204 ? 27.449 65.115 88.291 1.00 30.87 201 GLN A C 1
ATOM 1594 O O . GLN A 1 204 ? 26.944 65.287 87.177 1.00 30.84 201 GLN A O 1
ATOM 1600 N N . THR A 1 205 ? 26.735 64.892 89.397 1.00 30.11 202 THR A N 1
ATOM 1601 C CA . THR A 1 205 ? 25.301 64.571 89.352 1.00 30.07 202 THR A CA 1
ATOM 1602 C C . THR A 1 205 ? 24.394 65.726 88.898 1.00 29.62 202 THR A C 1
ATOM 1603 O O . THR A 1 205 ? 23.189 65.607 88.890 1.00 29.16 202 THR A O 1
ATOM 1607 N N . GLU A 1 206 ? 24.968 66.859 88.553 1.00 29.72 203 GLU A N 1
ATOM 1608 C CA . GLU A 1 206 ? 24.189 67.953 88.018 1.00 30.64 203 GLU A CA 1
ATOM 1609 C C . GLU A 1 206 ? 24.250 67.954 86.470 1.00 28.95 203 GLU A C 1
ATOM 1610 O O . GLU A 1 206 ? 23.585 68.754 85.825 1.00 28.94 203 GLU A O 1
ATOM 1616 N N . TYR A 1 207 ? 24.971 67.011 85.878 1.00 27.50 204 TYR A N 1
ATOM 1617 C CA . TYR A 1 207 ? 25.099 66.950 84.431 1.00 26.59 204 TYR A CA 1
ATOM 1618 C C . TYR A 1 207 ? 24.575 65.663 83.786 1.00 26.71 204 TYR A C 1
ATOM 1619 O O . TYR A 1 207 ? 24.446 64.594 84.433 1.00 26.56 204 TYR A O 1
ATOM 1628 N N . ALA A 1 208 ? 24.251 65.783 82.502 1.00 25.58 205 ALA A N 1
ATOM 1629 C CA . ALA A 1 208 ? 23.915 64.643 81.665 1.00 24.98 205 ALA A CA 1
ATOM 1630 C C . ALA A 1 208 ? 24.927 64.579 80.511 1.00 24.77 205 ALA A C 1
ATOM 1631 O O . ALA A 1 208 ? 25.206 65.581 79.858 1.00 24.94 205 ALA A O 1
ATOM 1633 N N . ASP A 1 209 ? 25.460 63.398 80.255 1.00 24.36 206 ASP A N 1
ATOM 1634 C CA . ASP A 1 209 ? 26.452 63.202 79.226 1.00 24.70 206 ASP A CA 1
ATOM 1635 C C . ASP A 1 209 ? 25.732 62.526 78.045 1.00 24.73 206 ASP A C 1
ATOM 1636 O O . ASP A 1 209 ? 25.230 61.406 78.184 1.00 24.79 206 ASP A O 1
ATOM 1641 N N . LEU A 1 210 ? 25.681 63.205 76.898 1.00 24.19 207 LEU A N 1
ATOM 1642 C CA . LEU A 1 210 ? 24.909 62.747 75.756 1.00 24.90 207 LEU A CA 1
ATOM 1643 C C . LEU A 1 210 ? 25.751 62.041 74.693 1.00 25.72 207 LEU A C 1
ATOM 1644 O O . LEU A 1 210 ? 26.898 62.369 74.475 1.00 26.78 207 LEU A O 1
ATOM 1649 N N . GLY A 1 211 ? 25.166 61.050 74.045 1.00 26.71 208 GLY A N 1
ATOM 1650 C CA . GLY A 1 211 ? 25.763 60.412 72.862 1.00 26.70 208 GLY A CA 1
ATOM 1651 C C . GLY A 1 211 ? 24.672 60.104 71.860 1.00 26.82 208 GLY A C 1
ATOM 1652 O O . GLY A 1 211 ? 23.500 60.032 72.212 1.00 26.01 208 GLY A O 1
ATOM 1661 N N . ILE A 1 213 ? 24.003 57.949 67.793 1.00 26.82 210 ILE A N 1
ATOM 1662 C CA . ILE A 1 213 ? 24.381 57.294 66.566 1.00 25.68 210 ILE A CA 1
ATOM 1663 C C . ILE A 1 213 ? 23.284 57.497 65.538 1.00 23.70 210 ILE A C 1
ATOM 1664 O O . ILE A 1 213 ? 22.127 57.154 65.776 1.00 22.38 210 ILE A O 1
ATOM 1669 N N . VAL A 1 214 ? 23.659 58.031 64.390 1.00 23.25 211 VAL A N 1
ATOM 1670 C CA . VAL A 1 214 ? 22.716 58.224 63.292 1.00 23.14 211 VAL A CA 1
ATOM 1671 C C . VAL A 1 214 ? 22.913 57.104 62.345 1.00 22.06 211 VAL A C 1
ATOM 1672 O O . VAL A 1 214 ? 24.051 56.749 62.088 1.00 23.05 211 VAL A O 1
ATOM 1676 N N . ALA A 1 215 ? 21.833 56.545 61.832 1.00 21.44 212 ALA A N 1
ATOM 1677 C CA . ALA A 1 215 ? 21.964 55.462 60.846 1.00 22.03 212 ALA A CA 1
ATOM 1678 C C . ALA A 1 215 ? 22.826 55.949 59.689 1.00 21.89 212 ALA A C 1
ATOM 1679 O O . ALA A 1 215 ? 22.644 57.060 59.170 1.00 20.90 212 ALA A O 1
ATOM 1681 N N . GLN A 1 216 ? 23.776 55.112 59.309 1.00 22.43 213 GLN A N 1
ATOM 1682 C CA . GLN A 1 216 ? 24.695 55.433 58.213 1.00 23.36 213 GLN A CA 1
ATOM 1683 C C . GLN A 1 216 ? 23.943 55.614 56.898 1.00 22.30 213 GLN A C 1
ATOM 1684 O O . GLN A 1 216 ? 24.455 56.224 55.991 1.00 22.68 213 GLN A O 1
ATOM 1690 N N . SER A 1 217 ? 22.727 55.092 56.821 1.00 22.47 214 SER A N 1
ATOM 1691 C CA . SER A 1 217 ? 21.846 55.298 55.652 1.00 23.17 214 SER A CA 1
ATOM 1692 C C . SER A 1 217 ? 21.130 56.668 55.601 1.00 22.64 214 SER A C 1
ATOM 1693 O O . SER A 1 217 ? 20.387 56.938 54.668 1.00 24.05 214 SER A O 1
ATOM 1696 N N . ASN A 1 218 ? 21.336 57.499 56.611 1.00 21.52 215 ASN A N 1
ATOM 1697 C CA . ASN A 1 218 ? 20.593 58.742 56.781 1.00 20.67 215 ASN A CA 1
ATOM 1698 C C . ASN A 1 218 ? 21.503 59.870 57.282 1.00 19.31 215 ASN A C 1
ATOM 1699 O O . ASN A 1 218 ? 21.074 60.733 58.015 1.00 18.79 215 ASN A O 1
ATOM 1704 N N . ARG A 1 219 ? 22.760 59.851 56.865 1.00 17.94 216 ARG A N 1
ATOM 1705 C CA . ARG A 1 219 ? 23.655 60.955 57.150 1.00 17.34 216 ARG A CA 1
ATOM 1706 C C . ARG A 1 219 ? 23.289 62.148 56.284 1.00 16.04 216 ARG A C 1
ATOM 1707 O O . ARG A 1 219 ? 22.798 61.999 55.156 1.00 14.79 216 ARG A O 1
ATOM 1715 N N . GLY A 1 220 ? 23.569 63.328 56.806 1.00 15.10 217 GLY A N 1
ATOM 1716 C CA . GLY A 1 220 ? 23.407 64.560 56.035 1.00 14.95 217 GLY A CA 1
ATOM 1717 C C . GLY A 1 220 ? 21.954 65.015 55.901 1.00 14.83 217 GLY A C 1
ATOM 1718 O O . GLY A 1 220 ? 21.636 65.788 55.010 1.00 14.37 217 GLY A O 1
ATOM 1719 N N . GLN A 1 221 ? 21.091 64.487 56.764 1.00 14.82 218 GLN A N 1
ATOM 1720 C CA . GLN A 1 221 ? 19.677 64.808 56.814 1.00 15.77 218 GLN A CA 1
ATOM 1721 C C . GLN A 1 221 ? 19.273 65.537 58.095 1.00 16.01 218 GLN A C 1
ATOM 1722 O O . GLN A 1 221 ? 18.093 65.670 58.377 1.00 15.99 218 GLN A O 1
ATOM 1728 N N . GLY A 1 222 ? 20.254 65.964 58.888 1.00 16.53 219 GLY A N 1
ATOM 1729 C CA . GLY A 1 222 ? 20.013 66.802 60.048 1.00 16.91 219 GLY A CA 1
ATOM 1730 C C . GLY A 1 222 ? 19.609 66.055 61.292 1.00 17.89 219 GLY A C 1
ATOM 1731 O O . GLY A 1 222 ? 19.267 66.656 62.298 1.00 18.61 219 GLY A O 1
ATOM 1732 N N . ILE A 1 223 ? 19.719 64.737 61.258 1.00 18.60 220 ILE A N 1
ATOM 1733 C CA . ILE A 1 223 ? 19.131 63.936 62.300 1.00 18.06 220 ILE A CA 1
ATOM 1734 C C . ILE A 1 223 ? 19.886 64.111 63.582 1.00 18.84 220 ILE A C 1
ATOM 1735 O O . ILE A 1 223 ? 19.247 64.253 64.627 1.00 20.36 220 ILE A O 1
ATOM 1740 N N . ALA A 1 224 ? 21.223 64.164 63.549 1.00 18.73 221 ALA A N 1
ATOM 1741 C CA . ALA A 1 224 ? 21.974 64.185 64.830 1.00 18.12 221 ALA A CA 1
ATOM 1742 C C . ALA A 1 224 ? 21.622 65.477 65.589 1.00 18.57 221 ALA A C 1
ATOM 1743 O O . ALA A 1 224 ? 21.426 65.450 66.799 1.00 18.99 221 ALA A O 1
ATOM 1745 N N . LYS A 1 225 ? 21.510 66.601 64.884 1.00 18.61 222 LYS A N 1
ATOM 1746 C CA . LYS A 1 225 ? 21.151 67.822 65.563 1.00 20.11 222 LYS A CA 1
ATOM 1747 C C . LYS A 1 225 ? 19.856 67.642 66.350 1.00 20.44 222 LYS A C 1
ATOM 1748 O O . LYS A 1 225 ? 19.770 68.025 67.517 1.00 19.83 222 LYS A O 1
ATOM 1754 N N . LYS A 1 226 ? 18.863 67.041 65.702 1.00 20.74 223 LYS A N 1
ATOM 1755 C CA . LYS A 1 226 ? 17.568 66.907 66.301 1.00 20.82 223 LYS A CA 1
ATOM 1756 C C . LYS A 1 226 ? 17.584 65.996 67.514 1.00 20.37 223 LYS A C 1
ATOM 1757 O O . LYS A 1 226 ? 16.831 66.211 68.476 1.00 19.07 223 LYS A O 1
ATOM 1763 N N . VAL A 1 227 ? 18.467 64.996 67.464 1.00 19.89 224 VAL A N 1
ATOM 1764 C CA . VAL A 1 227 ? 18.565 63.997 68.519 1.00 19.05 224 VAL A CA 1
ATOM 1765 C C . VAL A 1 227 ? 19.162 64.671 69.735 1.00 19.48 224 VAL A C 1
ATOM 1766 O O . VAL A 1 227 ? 18.641 64.573 70.835 1.00 18.02 224 VAL A O 1
ATOM 1770 N N . LEU A 1 228 ? 20.242 65.395 69.504 1.00 20.91 225 LEU A N 1
ATOM 1771 C CA . LEU A 1 228 ? 20.892 66.144 70.562 1.00 21.55 225 LEU A CA 1
ATOM 1772 C C . LEU A 1 228 ? 19.898 67.137 71.203 1.00 20.96 225 LEU A C 1
ATOM 1773 O O . LEU A 1 228 ? 19.836 67.255 72.422 1.00 20.54 225 LEU A O 1
ATOM 1778 N N . THR A 1 229 ? 19.082 67.794 70.389 1.00 20.09 226 THR A N 1
ATOM 1779 C CA . THR A 1 229 ? 18.119 68.743 70.915 1.00 19.85 226 THR A CA 1
ATOM 1780 C C . THR A 1 229 ? 17.113 68.044 71.818 1.00 20.77 226 THR A C 1
ATOM 1781 O O . THR A 1 229 ? 16.807 68.539 72.887 1.00 20.55 226 THR A O 1
ATOM 1785 N N . PHE A 1 230 ? 16.615 66.877 71.413 1.00 21.08 227 PHE A N 1
ATOM 1786 C CA . PHE A 1 230 ? 15.697 66.121 72.268 1.00 21.29 227 PHE A CA 1
ATOM 1787 C C . PHE A 1 230 ? 16.367 65.751 73.582 1.00 21.48 227 PHE A C 1
ATOM 1788 O O . PHE A 1 230 ? 15.805 65.912 74.650 1.00 21.84 227 PHE A O 1
ATOM 1796 N N . LEU A 1 231 ? 17.563 65.212 73.460 1.00 21.46 228 LEU A N 1
ATOM 1797 C CA . LEU A 1 231 ? 18.263 64.653 74.556 1.00 21.59 228 LEU A CA 1
ATOM 1798 C C . LEU A 1 231 ? 18.571 65.755 75.578 1.00 22.22 228 LEU A C 1
ATOM 1799 O O . LEU A 1 231 ? 18.498 65.505 76.800 1.00 22.71 228 LEU A O 1
ATOM 1804 N N . THR A 1 232 ? 18.888 66.958 75.084 1.00 22.01 229 THR A N 1
ATOM 1805 C CA . THR A 1 232 ? 19.116 68.143 75.939 1.00 22.27 229 THR A CA 1
ATOM 1806 C C . THR A 1 232 ? 17.850 68.526 76.692 1.00 22.42 229 THR A C 1
ATOM 1807 O O . THR A 1 232 ? 17.898 68.831 77.897 1.00 21.33 229 THR A O 1
ATOM 1811 N N . LYS A 1 233 ? 16.714 68.498 75.991 1.00 22.32 230 LYS A N 1
ATOM 1812 C CA . LYS A 1 233 ? 15.463 68.829 76.646 1.00 23.39 230 LYS A CA 1
ATOM 1813 C C . LYS A 1 233 ? 15.155 67.803 77.759 1.00 23.38 230 LYS A C 1
ATOM 1814 O O . LYS A 1 233 ? 14.740 68.187 78.840 1.00 23.95 230 LYS A O 1
ATOM 1820 N N . HIS A 1 234 ? 15.383 66.519 77.482 1.00 22.71 231 HIS A N 1
ATOM 1821 C CA . HIS A 1 234 ? 15.123 65.463 78.443 1.00 22.59 231 HIS A CA 1
ATOM 1822 C C . HIS A 1 234 ? 16.043 65.637 79.642 1.00 22.12 231 HIS A C 1
ATOM 1823 O O . HIS A 1 234 ? 15.644 65.375 80.747 1.00 21.88 231 HIS A O 1
ATOM 1830 N N . ALA A 1 235 ? 17.276 66.045 79.416 1.00 22.02 232 ALA A N 1
ATOM 1831 C CA . ALA A 1 235 ? 18.149 66.363 80.533 1.00 22.42 232 ALA A CA 1
ATOM 1832 C C . ALA A 1 235 ? 17.598 67.529 81.325 1.00 23.13 232 ALA A C 1
ATOM 1833 O O . ALA A 1 235 ? 17.463 67.439 82.550 1.00 25.07 232 ALA A O 1
ATOM 1835 N N . ALA A 1 236 ? 17.239 68.606 80.645 1.00 23.32 233 ALA A N 1
ATOM 1836 C CA . ALA A 1 236 ? 16.689 69.750 81.325 1.00 24.29 233 ALA A CA 1
ATOM 1837 C C . ALA A 1 236 ? 15.432 69.398 82.195 1.00 25.23 233 ALA A C 1
ATOM 1838 O O . ALA A 1 236 ? 15.322 69.869 83.297 1.00 24.91 233 ALA A O 1
ATOM 1840 N N . THR A 1 237 ? 14.525 68.547 81.739 1.00 26.62 234 THR A N 1
ATOM 1841 C CA . THR A 1 237 ? 13.421 68.170 82.612 1.00 28.55 234 THR A CA 1
ATOM 1842 C C . THR A 1 237 ? 13.871 67.473 83.899 1.00 28.65 234 THR A C 1
ATOM 1843 O O . THR A 1 237 ? 13.159 67.545 84.900 1.00 28.88 234 THR A O 1
ATOM 1847 N N . GLN A 1 238 ? 15.034 66.815 83.878 1.00 28.75 235 GLN A N 1
ATOM 1848 C CA . GLN A 1 238 ? 15.592 66.191 85.096 1.00 28.15 235 GLN A CA 1
ATOM 1849 C C . GLN A 1 238 ? 16.411 67.147 85.907 1.00 27.52 235 GLN A C 1
ATOM 1850 O O . GLN A 1 238 ? 17.002 66.749 86.888 1.00 27.06 235 GLN A O 1
ATOM 1856 N N . GLY A 1 239 ? 16.498 68.396 85.469 1.00 27.56 236 GLY A N 1
ATOM 1857 C CA . GLY A 1 239 ? 17.265 69.426 86.189 1.00 27.18 236 GLY A CA 1
ATOM 1858 C C . GLY A 1 239 ? 18.755 69.411 85.896 1.00 26.56 236 GLY A C 1
ATOM 1859 O O . GLY A 1 239 ? 19.530 69.998 86.638 1.00 25.30 236 GLY A O 1
ATOM 1860 N N . LEU A 1 240 ? 19.147 68.748 84.815 1.00 26.09 237 LEU A N 1
ATOM 1861 C CA . LEU A 1 240 ? 20.588 68.540 84.513 1.00 26.54 237 LEU A CA 1
ATOM 1862 C C . LEU A 1 240 ? 21.086 69.405 83.357 1.00 25.97 237 LEU A C 1
ATOM 1863 O O . LEU A 1 240 ? 20.370 69.703 82.440 1.00 25.14 237 LEU A O 1
ATOM 1868 N N . THR A 1 241 ? 22.343 69.765 83.399 1.00 26.65 238 THR A N 1
ATOM 1869 C CA . THR A 1 241 ? 22.969 70.535 82.327 1.00 27.10 238 THR A CA 1
ATOM 1870 C C . THR A 1 241 ? 23.641 69.554 81.375 1.00 26.79 238 THR A C 1
ATOM 1871 O O . THR A 1 241 ? 24.255 68.588 81.814 1.00 28.71 238 THR A O 1
ATOM 1875 N N . SER A 1 242 ? 23.566 69.797 80.078 1.00 26.06 239 SER A N 1
ATOM 1876 C CA . SER A 1 242 ? 24.060 68.817 79.141 1.00 25.28 239 SER A CA 1
ATOM 1877 C C . SER A 1 242 ? 25.493 69.104 78.726 1.00 25.29 239 SER A C 1
ATOM 1878 O O . SER A 1 242 ? 25.858 70.258 78.465 1.00 25.35 239 SER A O 1
ATOM 1881 N N . ILE A 1 243 ? 26.272 68.038 78.643 1.00 24.55 240 ILE A N 1
ATOM 1882 C CA . ILE A 1 243 ? 27.592 68.027 78.102 1.00 24.79 240 ILE A CA 1
ATOM 1883 C C . ILE A 1 243 ? 27.719 66.888 77.060 1.00 25.47 240 ILE A C 1
ATOM 1884 O O . ILE A 1 243 ? 26.867 66.005 76.980 1.00 24.17 240 ILE A O 1
ATOM 1889 N N . CYS A 1 244 ? 28.732 66.961 76.198 1.00 25.84 241 CYS A N 1
ATOM 1890 C CA . CYS A 1 244 ? 29.072 65.824 75.395 1.00 27.04 241 CYS A CA 1
ATOM 1891 C C . CYS A 1 244 ? 30.480 65.932 74.896 1.00 26.46 241 CYS A C 1
ATOM 1892 O O . CYS A 1 244 ? 31.107 66.978 75.040 1.00 24.11 241 CYS A O 1
ATOM 1895 N N . SER A 1 245 ? 30.976 64.840 74.308 1.00 26.56 242 SER A N 1
ATOM 1896 C CA . SER A 1 245 ? 32.281 64.879 73.651 1.00 27.07 242 SER A CA 1
ATOM 1897 C C . SER A 1 245 ? 32.304 64.133 72.346 1.00 27.34 242 SER A C 1
ATOM 1898 O O . SER A 1 245 ? 31.446 63.344 72.086 1.00 27.53 242 SER A O 1
ATOM 1901 N N . THR A 1 246 ? 33.277 64.426 71.501 1.00 28.02 243 THR A N 1
ATOM 1902 C CA . THR A 1 246 ? 33.490 63.626 70.319 1.00 28.16 243 THR A CA 1
ATOM 1903 C C . THR A 1 246 ? 34.942 63.673 69.918 1.00 28.45 243 THR A C 1
ATOM 1904 O O . THR A 1 246 ? 35.676 64.494 70.419 1.00 28.57 243 THR A O 1
ATOM 1908 N N . GLU A 1 247 ? 35.330 62.804 68.999 1.00 28.70 244 GLU A N 1
ATOM 1909 C CA . GLU A 1 247 ? 36.710 62.696 68.557 1.00 29.38 244 GLU A CA 1
ATOM 1910 C C . GLU A 1 247 ? 37.076 63.881 67.665 1.00 29.72 244 GLU A C 1
ATOM 1911 O O . GLU A 1 247 ? 36.213 64.432 66.958 1.00 28.97 244 GLU A O 1
ATOM 1917 N N . SER A 1 248 ? 38.358 64.240 67.659 1.00 29.93 245 SER A N 1
ATOM 1918 C CA . SER A 1 248 ? 38.797 65.388 66.858 1.00 31.66 245 SER A CA 1
ATOM 1919 C C . SER A 1 248 ? 38.615 65.165 65.380 1.00 31.64 245 SER A C 1
ATOM 1920 O O . SER A 1 248 ? 38.411 66.126 64.664 1.00 30.19 245 SER A O 1
ATOM 1923 N N . ASN A 1 249 ? 38.655 63.917 64.901 1.00 32.42 246 ASN A N 1
ATOM 1924 C CA . ASN A 1 249 ? 38.435 63.723 63.452 1.00 33.52 246 ASN A CA 1
ATOM 1925 C C . ASN A 1 249 ? 36.918 63.633 63.049 1.00 32.61 246 ASN A C 1
ATOM 1926 O O . ASN A 1 249 ? 36.573 63.547 61.862 1.00 31.61 246 ASN A O 1
ATOM 1931 N N . ASN A 1 250 ? 36.020 63.697 64.038 1.00 30.92 247 ASN A N 1
ATOM 1932 C CA . ASN A 1 250 ? 34.599 63.484 63.769 1.00 29.55 247 ASN A CA 1
ATOM 1933 C C . ASN A 1 250 ? 33.931 64.832 63.429 1.00 28.68 247 ASN A C 1
ATOM 1934 O O . ASN A 1 250 ? 33.252 65.451 64.221 1.00 26.91 247 ASN A O 1
ATOM 1939 N N . VAL A 1 251 ? 34.165 65.258 62.205 1.00 28.71 248 VAL A N 1
ATOM 1940 C CA . VAL A 1 251 ? 33.666 66.506 61.715 1.00 28.86 248 VAL A CA 1
ATOM 1941 C C . VAL A 1 251 ? 32.139 66.610 61.689 1.00 28.19 248 VAL A C 1
ATOM 1942 O O . VAL A 1 251 ? 31.599 67.674 62.028 1.00 28.23 248 VAL A O 1
ATOM 1946 N N . ALA A 1 252 ? 31.447 65.543 61.285 1.00 26.70 249 ALA A N 1
ATOM 1947 C CA . ALA A 1 252 ? 29.989 65.580 61.270 1.00 25.88 249 ALA A CA 1
ATOM 1948 C C . ALA A 1 252 ? 29.435 65.781 62.701 1.00 25.27 249 ALA A C 1
ATOM 1949 O O . ALA A 1 252 ? 28.521 66.597 62.926 1.00 24.15 249 ALA A O 1
ATOM 1951 N N . ALA A 1 253 ? 30.034 65.092 63.662 1.00 24.56 250 ALA A N 1
ATOM 1952 C CA . ALA A 1 253 ? 29.598 65.200 65.041 1.00 24.80 250 ALA A CA 1
ATOM 1953 C C . ALA A 1 253 ? 29.780 66.609 65.547 1.00 24.83 250 ALA A C 1
ATOM 1954 O O . ALA A 1 253 ? 28.897 67.145 66.208 1.00 24.51 250 ALA A O 1
ATOM 1956 N N . GLN A 1 254 ? 30.940 67.190 65.260 1.00 25.27 251 GLN A N 1
ATOM 1957 C CA . GLN A 1 254 ? 31.290 68.501 65.785 1.00 26.19 251 GLN A CA 1
ATOM 1958 C C . GLN A 1 254 ? 30.309 69.506 65.226 1.00 26.55 251 GLN A C 1
ATOM 1959 O O . GLN A 1 254 ? 29.800 70.376 65.954 1.00 27.01 251 GLN A O 1
ATOM 1965 N N . LYS A 1 255 ? 30.025 69.363 63.935 1.00 25.91 252 LYS A N 1
ATOM 1966 C CA . LYS A 1 255 ? 29.094 70.248 63.268 1.00 26.02 252 LYS A CA 1
ATOM 1967 C C . LYS A 1 255 ? 27.720 70.117 63.969 1.00 24.33 252 LYS A C 1
ATOM 1968 O O . LYS A 1 255 ? 27.171 71.119 64.353 1.00 24.54 252 LYS A O 1
ATOM 1974 N N . ALA A 1 256 ? 27.196 68.905 64.183 1.00 22.47 253 ALA A N 1
ATOM 1975 C CA . ALA A 1 256 ? 25.847 68.752 64.783 1.00 22.23 253 ALA A CA 1
ATOM 1976 C C . ALA A 1 256 ? 25.831 69.273 66.240 1.00 22.04 253 ALA A C 1
ATOM 1977 O O . ALA A 1 256 ? 24.876 69.901 66.713 1.00 20.97 253 ALA A O 1
ATOM 1979 N N . ILE A 1 257 ? 26.917 69.014 66.940 1.00 21.62 254 ILE A N 1
ATOM 1980 C CA . ILE A 1 257 ? 26.991 69.412 68.329 1.00 22.12 254 ILE A CA 1
ATOM 1981 C C . ILE A 1 257 ? 26.928 70.921 68.416 1.00 21.75 254 ILE A C 1
ATOM 1982 O O . ILE A 1 257 ? 26.180 71.451 69.217 1.00 20.08 254 ILE A O 1
ATOM 1987 N N . ALA A 1 258 ? 27.636 71.608 67.528 1.00 22.71 255 ALA A N 1
ATOM 1988 C CA . ALA A 1 258 ? 27.733 73.057 67.646 1.00 22.97 255 ALA A CA 1
ATOM 1989 C C . ALA A 1 258 ? 26.415 73.649 67.138 1.00 24.20 255 ALA A C 1
ATOM 1990 O O . ALA A 1 258 ? 25.970 74.666 67.643 1.00 24.56 255 ALA A O 1
ATOM 1992 N N . HIS A 1 259 ? 25.765 72.989 66.173 1.00 25.16 256 HIS A N 1
ATOM 1993 C CA . HIS A 1 259 ? 24.446 73.443 65.736 1.00 26.16 256 HIS A CA 1
ATOM 1994 C C . HIS A 1 259 ? 23.387 73.231 66.813 1.00 25.79 256 HIS A C 1
ATOM 1995 O O . HIS A 1 259 ? 22.403 73.952 66.858 1.00 24.72 256 HIS A O 1
ATOM 2002 N N . ALA A 1 260 ? 23.578 72.237 67.676 1.00 25.24 257 ALA A N 1
ATOM 2003 C CA . ALA A 1 260 ? 22.608 71.966 68.729 1.00 24.70 257 ALA A CA 1
ATOM 2004 C C . ALA A 1 260 ? 22.794 72.934 69.912 1.00 24.66 257 ALA A C 1
ATOM 2005 O O . ALA A 1 260 ? 22.226 72.711 70.970 1.00 23.85 257 ALA A O 1
ATOM 2007 N N . GLY A 1 261 ? 23.601 73.995 69.735 1.00 25.18 258 GLY A N 1
ATOM 2008 C CA . GLY A 1 261 ? 23.795 75.030 70.768 1.00 24.73 258 GLY A CA 1
ATOM 2009 C C . GLY A 1 261 ? 24.878 74.731 71.810 1.00 24.92 258 GLY A C 1
ATOM 2010 O O . GLY A 1 261 ? 24.902 75.331 72.910 1.00 26.11 258 GLY A O 1
ATOM 2011 N N . PHE A 1 262 ? 25.799 73.845 71.474 1.00 23.77 259 PHE A N 1
ATOM 2012 C CA . PHE A 1 262 ? 26.910 73.537 72.384 1.00 23.82 259 PHE A CA 1
ATOM 2013 C C . PHE A 1 262 ? 28.174 74.284 71.999 1.00 24.31 259 PHE A C 1
ATOM 2014 O O . PHE A 1 262 ? 28.440 74.439 70.824 1.00 24.06 259 PHE A O 1
ATOM 2022 N N . THR A 1 263 ? 28.987 74.662 72.984 1.00 25.25 260 THR A N 1
ATOM 2023 C CA . THR A 1 263 ? 30.316 75.213 72.731 1.00 26.18 260 THR A CA 1
ATOM 2024 C C . THR A 1 263 ? 31.392 74.408 73.432 1.00 26.32 260 THR A C 1
ATOM 2025 O O . THR A 1 263 ? 31.095 73.649 74.324 1.00 26.41 260 THR A O 1
ATOM 2029 N N . SER A 1 264 ? 32.638 74.622 73.001 1.00 26.50 261 SER A N 1
ATOM 2030 C CA . SER A 1 264 ? 33.782 73.884 73.430 1.00 26.77 261 SER A CA 1
ATOM 2031 C C . SER A 1 264 ? 35.006 74.716 73.731 1.00 26.57 261 SER A C 1
ATOM 2032 O O . SER A 1 264 ? 35.700 75.159 72.827 1.00 29.06 261 SER A O 1
ATOM 2035 N N . ALA A 1 265 ? 35.322 74.874 74.995 1.00 26.10 262 ALA A N 1
ATOM 2036 C CA . ALA A 1 265 ? 36.554 75.531 75.410 1.00 25.59 262 ALA A CA 1
ATOM 2037 C C . ALA A 1 265 ? 37.585 74.497 75.818 1.00 25.38 262 ALA A C 1
ATOM 2038 O O . ALA A 1 265 ? 38.696 74.873 76.186 1.00 26.03 262 ALA A O 1
ATOM 2040 N N . HIS A 1 266 ? 37.237 73.214 75.720 1.00 24.78 263 HIS A N 1
ATOM 2041 C CA . HIS A 1 266 ? 38.067 72.127 76.221 1.00 24.11 263 HIS A CA 1
ATOM 2042 C C . HIS A 1 266 ? 38.380 71.016 75.259 1.00 24.57 263 HIS A C 1
ATOM 2043 O O . HIS A 1 266 ? 37.608 70.738 74.329 1.00 25.16 263 HIS A O 1
ATOM 2050 N N . ARG A 1 267 ? 39.510 70.350 75.524 1.00 24.44 264 ARG A N 1
ATOM 2051 C CA . ARG A 1 267 ? 40.072 69.344 74.646 1.00 23.40 264 ARG A CA 1
ATOM 2052 C C . ARG A 1 267 ? 40.670 68.259 75.490 1.00 23.95 264 ARG A C 1
ATOM 2053 O O . ARG A 1 267 ? 41.179 68.540 76.534 1.00 24.11 264 ARG A O 1
ATOM 2061 N N . ILE A 1 268 ? 40.593 67.009 75.040 1.00 24.53 265 ILE A N 1
ATOM 2062 C CA . ILE A 1 268 ? 41.398 65.940 75.629 1.00 24.30 265 ILE A CA 1
ATOM 2063 C C . ILE A 1 268 ? 42.547 65.739 74.667 1.00 23.92 265 ILE A C 1
ATOM 2064 O O . ILE A 1 268 ? 42.355 65.539 73.443 1.00 24.38 265 ILE A O 1
ATOM 2069 N N . VAL A 1 269 ? 43.735 65.722 75.226 1.00 23.61 266 VAL A N 1
ATOM 2070 C CA . VAL A 1 269 ? 44.935 65.649 74.444 1.00 23.69 266 VAL A CA 1
ATOM 2071 C C . VAL A 1 269 ? 45.689 64.418 74.840 1.00 24.25 266 VAL A C 1
ATOM 2072 O O . VAL A 1 269 ? 45.719 64.048 76.028 1.00 25.74 266 VAL A O 1
ATOM 2076 N N . GLN A 1 270 ? 46.351 63.824 73.869 1.00 24.98 267 GLN A N 1
ATOM 2077 C CA . GLN A 1 270 ? 47.239 62.704 74.088 1.00 25.92 267 GLN A CA 1
ATOM 2078 C C . GLN A 1 270 ? 48.644 63.193 73.942 1.00 25.81 267 GLN A C 1
ATOM 2079 O O . GLN A 1 270 ? 49.006 63.615 72.831 1.00 26.57 267 GLN A O 1
ATOM 2085 N N . PHE A 1 271 ? 49.423 63.097 75.029 1.00 25.44 268 PHE A N 1
ATOM 2086 C CA . PHE A 1 271 ? 50.840 63.512 75.089 1.00 25.99 268 PHE A CA 1
ATOM 2087 C C . PHE A 1 271 ? 51.756 62.308 75.065 1.00 27.16 268 PHE A C 1
ATOM 2088 O O . PHE A 1 271 ? 51.430 61.271 75.672 1.00 27.71 268 PHE A O 1
ATOM 2096 N N . GLU A 1 272 ? 52.875 62.421 74.356 1.00 28.29 269 GLU A N 1
ATOM 2097 C CA . GLU A 1 272 ? 53.878 61.360 74.342 1.00 29.67 269 GLU A CA 1
ATOM 2098 C C . GLU A 1 272 ? 55.043 61.873 75.155 1.00 31.17 269 GLU A C 1
ATOM 2099 O O . GLU A 1 272 ? 55.434 63.024 75.018 1.00 31.12 269 GLU A O 1
ATOM 2105 N N . PHE A 1 273 ? 55.584 61.012 76.005 1.00 33.04 270 PHE A N 1
ATOM 2106 C CA . PHE A 1 273 ? 56.691 61.370 76.852 1.00 34.60 270 PHE A CA 1
ATOM 2107 C C . PHE A 1 273 ? 58.072 61.312 76.195 1.00 37.04 270 PHE A C 1
ATOM 2108 O O . PHE A 1 273 ? 58.389 60.430 75.361 1.00 36.76 270 PHE A O 1
ATOM 2116 N N . LYS A 1 274 ? 58.871 62.299 76.621 1.00 39.24 271 LYS A N 1
ATOM 2117 C CA . LYS A 1 274 ? 60.313 62.304 76.447 1.00 41.06 271 LYS A CA 1
ATOM 2118 C C . LYS A 1 274 ? 60.902 61.552 77.662 1.00 41.75 271 LYS A C 1
ATOM 2119 O O . LYS A 1 274 ? 61.988 60.948 77.590 1.00 43.19 271 LYS A O 1
ATOM 2125 N N . LYS B 1 6 ? 1.517 30.350 57.708 1.00 30.18 3 LYS B N 1
ATOM 2126 C CA . LYS B 1 6 ? 2.601 31.204 57.116 1.00 31.02 3 LYS B CA 1
ATOM 2127 C C . LYS B 1 6 ? 3.594 31.820 58.130 1.00 30.61 3 LYS B C 1
ATOM 2128 O O . LYS B 1 6 ? 3.227 32.211 59.254 1.00 30.77 3 LYS B O 1
ATOM 2134 N N . ILE B 1 7 ? 4.856 31.904 57.714 1.00 29.81 4 ILE B N 1
ATOM 2135 C CA . ILE B 1 7 ? 5.976 32.261 58.610 1.00 29.03 4 ILE B CA 1
ATOM 2136 C C . ILE B 1 7 ? 6.646 33.559 58.162 1.00 28.94 4 ILE B C 1
ATOM 2137 O O . ILE B 1 7 ? 7.073 33.670 57.003 1.00 28.50 4 ILE B O 1
ATOM 2142 N N . LYS B 1 8 ? 6.724 34.541 59.054 1.00 28.60 5 LYS B N 1
ATOM 2143 C CA . LYS B 1 8 ? 7.463 35.774 58.748 1.00 28.85 5 LYS B CA 1
ATOM 2144 C C . LYS B 1 8 ? 8.492 36.048 59.814 1.00 28.35 5 LYS B C 1
ATOM 2145 O O . LYS B 1 8 ? 8.271 35.714 60.981 1.00 28.13 5 LYS B O 1
ATOM 2151 N N . THR B 1 9 ? 9.596 36.668 59.396 1.00 28.51 6 THR B N 1
ATOM 2152 C CA . THR B 1 9 ? 10.583 37.237 60.316 1.00 28.48 6 THR B CA 1
ATOM 2153 C C . THR B 1 9 ? 9.845 38.237 61.169 1.00 28.72 6 THR B C 1
ATOM 2154 O O . THR B 1 9 ? 9.012 38.987 60.643 1.00 28.65 6 THR B O 1
ATOM 2158 N N . ILE B 1 10 ? 10.116 38.210 62.474 1.00 29.10 7 ILE B N 1
ATOM 2159 C CA . ILE B 1 10 ? 9.555 39.182 63.427 1.00 29.85 7 ILE B CA 1
ATOM 2160 C C . ILE B 1 10 ? 10.418 40.436 63.565 1.00 31.31 7 ILE B C 1
ATOM 2161 O O . ILE B 1 10 ? 11.533 40.379 64.107 1.00 32.00 7 ILE B O 1
ATOM 2166 N N . GLU B 1 11 ? 9.879 41.562 63.094 1.00 32.79 8 GLU B N 1
ATOM 2167 C CA . GLU B 1 11 ? 10.551 42.864 63.177 1.00 34.12 8 GLU B CA 1
ATOM 2168 C C . GLU B 1 11 ? 10.790 43.219 64.629 1.00 34.82 8 GLU B C 1
ATOM 2169 O O . GLU B 1 11 ? 11.917 43.284 65.080 1.00 35.27 8 GLU B O 1
ATOM 2175 N N . SER B 1 12 ? 9.706 43.426 65.364 1.00 35.76 9 SER B N 1
ATOM 2176 C CA . SER B 1 12 ? 9.806 43.953 66.709 1.00 36.22 9 SER B CA 1
ATOM 2177 C C . SER B 1 12 ? 9.361 42.920 67.741 1.00 36.05 9 SER B C 1
ATOM 2178 O O . SER B 1 12 ? 8.230 42.431 67.690 1.00 35.14 9 SER B O 1
ATOM 2181 N N . LEU B 1 13 ? 10.258 42.606 68.677 1.00 36.15 10 LEU B N 1
ATOM 2182 C CA . LEU B 1 13 ? 9.972 41.644 69.733 1.00 36.49 10 LEU B CA 1
ATOM 2183 C C . LEU B 1 13 ? 8.785 42.025 70.624 1.00 36.48 10 LEU B C 1
ATOM 2184 O O . LEU B 1 13 ? 8.201 41.175 71.271 1.00 36.82 10 LEU B O 1
ATOM 2189 N N . SER B 1 14 ? 8.425 43.296 70.649 1.00 37.23 11 SER B N 1
ATOM 2190 C CA . SER B 1 14 ? 7.147 43.741 71.237 1.00 37.95 11 SER B CA 1
ATOM 2191 C C . SER B 1 14 ? 5.859 43.116 70.673 1.00 37.42 11 SER B C 1
ATOM 2192 O O . SER B 1 14 ? 4.826 43.184 71.329 1.00 37.82 11 SER B O 1
ATOM 2195 N N . ASP B 1 15 ? 5.904 42.536 69.474 1.00 36.96 12 ASP B N 1
ATOM 2196 C CA . ASP B 1 15 ? 4.746 41.784 68.938 1.00 36.56 12 ASP B CA 1
ATOM 2197 C C . ASP B 1 15 ? 4.537 40.437 69.685 1.00 36.04 12 ASP B C 1
ATOM 2198 O O . ASP B 1 15 ? 3.434 39.889 69.701 1.00 35.60 12 ASP B O 1
ATOM 2203 N N . LEU B 1 16 ? 5.596 39.913 70.305 1.00 35.69 13 LEU B N 1
ATOM 2204 C CA . LEU B 1 16 ? 5.554 38.580 70.892 1.00 35.48 13 LEU B CA 1
ATOM 2205 C C . LEU B 1 16 ? 5.143 38.597 72.352 1.00 35.68 13 LEU B C 1
ATOM 2206 O O . LEU B 1 16 ? 5.034 37.544 72.975 1.00 35.42 13 LEU B O 1
ATOM 2211 N N . THR B 1 17 ? 4.890 39.779 72.899 1.00 36.09 14 THR B N 1
ATOM 2212 C CA . THR B 1 17 ? 4.654 39.910 74.338 1.00 36.68 14 THR B CA 1
ATOM 2213 C C . THR B 1 17 ? 3.705 38.840 74.923 1.00 36.27 14 THR B C 1
ATOM 2214 O O . THR B 1 17 ? 4.104 38.059 75.790 1.00 37.04 14 THR B O 1
ATOM 2218 N N . GLN B 1 18 ? 2.477 38.774 74.430 1.00 35.49 15 GLN B N 1
ATOM 2219 C CA . GLN B 1 18 ? 1.475 37.837 74.958 1.00 35.16 15 GLN B CA 1
ATOM 2220 C C . GLN B 1 18 ? 1.905 36.363 74.799 1.00 33.90 15 GLN B C 1
ATOM 2221 O O . GLN B 1 18 ? 1.764 35.556 75.716 1.00 33.35 15 GLN B O 1
ATOM 2227 N N . LEU B 1 19 ? 2.423 36.014 73.628 1.00 32.80 16 LEU B N 1
ATOM 2228 C CA . LEU B 1 19 ? 2.858 34.631 73.353 1.00 31.79 16 LEU B CA 1
ATOM 2229 C C . LEU B 1 19 ? 4.100 34.206 74.165 1.00 30.96 16 LEU B C 1
ATOM 2230 O O . LEU B 1 19 ? 4.241 33.028 74.498 1.00 29.79 16 LEU B O 1
ATOM 2235 N N . LYS B 1 20 ? 5.003 35.150 74.470 1.00 30.42 17 LYS B N 1
ATOM 2236 C CA . LYS B 1 20 ? 6.176 34.836 75.299 1.00 30.31 17 LYS B CA 1
ATOM 2237 C C . LYS B 1 20 ? 5.689 34.517 76.698 1.00 30.14 17 LYS B C 1
ATOM 2238 O O . LYS B 1 20 ? 6.111 33.548 77.295 1.00 29.28 17 LYS B O 1
ATOM 2244 N N . LYS B 1 21 ? 4.787 35.345 77.207 1.00 30.72 18 LYS B N 1
ATOM 2245 C CA . LYS B 1 21 ? 4.276 35.156 78.557 1.00 31.33 18 LYS B CA 1
ATOM 2246 C C . LYS B 1 21 ? 3.628 33.808 78.662 1.00 30.38 18 LYS B C 1
ATOM 2247 O O . LYS B 1 21 ? 3.870 33.072 79.628 1.00 29.61 18 LYS B O 1
ATOM 2253 N N . ALA B 1 22 ? 2.838 33.468 77.639 1.00 28.97 19 ALA B N 1
ATOM 2254 C CA . ALA B 1 22 ? 2.215 32.172 77.567 1.00 27.63 19 ALA B CA 1
ATOM 2255 C C . ALA B 1 22 ? 3.259 31.028 77.459 1.00 27.21 19 ALA B C 1
ATOM 2256 O O . ALA B 1 22 ? 3.159 30.005 78.145 1.00 26.49 19 ALA B O 1
ATOM 2258 N N . TYR B 1 23 ? 4.266 31.201 76.614 1.00 26.63 20 TYR B N 1
ATOM 2259 C CA . TYR B 1 23 ? 5.371 30.226 76.563 1.00 26.44 20 TYR B CA 1
ATOM 2260 C C . TYR B 1 23 ? 5.972 29.989 77.945 1.00 26.26 20 TYR B C 1
ATOM 2261 O O . TYR B 1 23 ? 6.101 28.848 78.361 1.00 26.10 20 TYR B O 1
ATOM 2270 N N . PHE B 1 24 ? 6.337 31.058 78.660 1.00 26.46 21 PHE B N 1
ATOM 2271 C CA . PHE B 1 24 ? 6.983 30.883 79.989 1.00 26.90 21 PHE B CA 1
ATOM 2272 C C . PHE B 1 24 ? 6.001 30.288 80.982 1.00 26.79 21 PHE B C 1
ATOM 2273 O O . PHE B 1 24 ? 6.357 29.380 81.692 1.00 26.45 21 PHE B O 1
ATOM 2281 N N . ASP B 1 25 ? 4.758 30.748 80.983 1.00 27.48 22 ASP B N 1
ATOM 2282 C CA . ASP B 1 25 ? 3.740 30.173 81.876 1.00 28.41 22 ASP B CA 1
ATOM 2283 C C . ASP B 1 25 ? 3.663 28.690 81.789 1.00 27.78 22 ASP B C 1
ATOM 2284 O O . ASP B 1 25 ? 3.490 28.040 82.795 1.00 28.23 22 ASP B O 1
ATOM 2289 N N . SER B 1 26 ? 3.798 28.141 80.592 1.00 27.56 23 SER B N 1
ATOM 2290 C CA . SER B 1 26 ? 3.638 26.690 80.411 1.00 27.12 23 SER B CA 1
ATOM 2291 C C . SER B 1 26 ? 4.841 25.919 80.860 1.00 26.71 23 SER B C 1
ATOM 2292 O O . SER B 1 26 ? 4.830 24.705 80.796 1.00 26.48 23 SER B O 1
ATOM 2295 N N . SER B 1 27 ? 5.931 26.578 81.228 1.00 26.22 24 SER B N 1
ATOM 2296 C CA . SER B 1 27 ? 7.112 25.797 81.597 1.00 26.59 24 SER B CA 1
ATOM 2297 C C . SER B 1 27 ? 6.822 25.095 82.941 1.00 27.28 24 SER B C 1
ATOM 2298 O O . SER B 1 27 ? 6.147 25.665 83.781 1.00 26.97 24 SER B O 1
ATOM 2301 N N . ILE B 1 28 ? 7.293 23.864 83.129 1.00 28.24 25 ILE B N 1
ATOM 2302 C CA . ILE B 1 28 ? 7.037 23.136 84.380 1.00 29.08 25 ILE B CA 1
ATOM 2303 C C . ILE B 1 28 ? 7.788 23.765 85.548 1.00 28.94 25 ILE B C 1
ATOM 2304 O O . ILE B 1 28 ? 7.272 23.817 86.652 1.00 29.18 25 ILE B O 1
ATOM 2309 N N . VAL B 1 29 ? 9.032 24.189 85.297 1.00 29.12 26 VAL B N 1
ATOM 2310 C CA . VAL B 1 29 ? 9.825 24.954 86.237 1.00 27.85 26 VAL B CA 1
ATOM 2311 C C . VAL B 1 29 ? 10.321 26.227 85.546 1.00 28.00 26 VAL B C 1
ATOM 2312 O O . VAL B 1 29 ? 10.231 26.355 84.337 1.00 28.33 26 VAL B O 1
ATOM 2316 N N . PRO B 1 30 ? 10.836 27.175 86.334 1.00 27.33 27 PRO B N 1
ATOM 2317 C CA . PRO B 1 30 ? 11.487 28.329 85.778 1.00 26.97 27 PRO B CA 1
ATOM 2318 C C . PRO B 1 30 ? 12.649 27.911 84.898 1.00 26.52 27 PRO B C 1
ATOM 2319 O O . PRO B 1 30 ? 13.407 26.970 85.222 1.00 26.48 27 PRO B O 1
ATOM 2323 N N . LEU B 1 31 ? 12.754 28.580 83.763 1.00 25.90 28 LEU B N 1
ATOM 2324 C CA . LEU B 1 31 ? 13.780 28.290 82.804 1.00 25.80 28 LEU B CA 1
ATOM 2325 C C . LEU B 1 31 ? 15.057 29.087 83.122 1.00 26.46 28 LEU B C 1
ATOM 2326 O O . LEU B 1 31 ? 15.010 30.153 83.779 1.00 25.51 28 LEU B O 1
ATOM 2331 N N . ASP B 1 32 ? 16.176 28.560 82.607 1.00 26.56 29 ASP B N 1
ATOM 2332 C CA . ASP B 1 32 ? 17.480 29.104 82.832 1.00 27.21 29 ASP B CA 1
ATOM 2333 C C . ASP B 1 32 ? 17.658 30.517 82.262 1.00 27.87 29 ASP B C 1
ATOM 2334 O O . ASP B 1 32 ? 17.659 30.723 81.020 1.00 28.57 29 ASP B O 1
ATOM 2339 N N . GLY B 1 33 ? 17.898 31.460 83.161 1.00 27.78 30 GLY B N 1
ATOM 2340 C CA . GLY B 1 33 ? 18.000 32.896 82.823 1.00 28.51 30 GLY B CA 1
ATOM 2341 C C . GLY B 1 33 ? 18.961 33.324 81.724 1.00 28.87 30 GLY B C 1
ATOM 2342 O O . GLY B 1 33 ? 18.626 34.137 80.881 1.00 29.85 30 GLY B O 1
ATOM 2351 N N . TRP B 1 35 ? 19.972 31.355 79.301 1.00 27.80 32 TRP B N 1
ATOM 2352 C CA . TRP B 1 35 ? 19.461 30.813 78.031 1.00 27.51 32 TRP B CA 1
ATOM 2353 C C . TRP B 1 35 ? 18.300 31.628 77.496 1.00 26.59 32 TRP B C 1
ATOM 2354 O O . TRP B 1 35 ? 18.310 32.040 76.342 1.00 26.01 32 TRP B O 1
ATOM 2365 N N . HIS B 1 36 ? 17.339 31.913 78.355 1.00 25.86 33 HIS B N 1
ATOM 2366 C CA . HIS B 1 36 ? 16.104 32.502 77.897 1.00 26.06 33 HIS B CA 1
ATOM 2367 C C . HIS B 1 36 ? 15.990 33.981 78.020 1.00 26.71 33 HIS B C 1
ATOM 2368 O O . HIS B 1 36 ? 15.185 34.538 77.301 1.00 26.67 33 HIS B O 1
ATOM 2375 N N . PHE B 1 37 ? 16.807 34.621 78.876 1.00 27.14 34 PHE B N 1
ATOM 2376 C CA . PHE B 1 37 ? 16.825 36.086 78.950 1.00 27.76 34 PHE B CA 1
ATOM 2377 C C . PHE B 1 37 ? 18.099 36.705 78.458 1.00 27.69 34 PHE B C 1
ATOM 2378 O O . PHE B 1 37 ? 18.151 37.906 78.300 1.00 26.64 34 PHE B O 1
ATOM 2386 N N . GLY B 1 38 ? 19.101 35.883 78.164 1.00 27.80 35 GLY B N 1
ATOM 2387 C CA . GLY B 1 38 ? 20.328 36.373 77.542 1.00 27.32 35 GLY B CA 1
ATOM 2388 C C . GLY B 1 38 ? 20.349 36.005 76.095 1.00 27.48 35 GLY B C 1
ATOM 2389 O O . GLY B 1 38 ? 20.189 36.857 75.250 1.00 26.68 35 GLY B O 1
ATOM 2390 N N . PHE B 1 39 ? 20.502 34.721 75.789 1.00 28.60 36 PHE B N 1
ATOM 2391 C CA . PHE B 1 39 ? 20.641 34.312 74.386 1.00 29.43 36 PHE B CA 1
ATOM 2392 C C . PHE B 1 39 ? 19.365 34.459 73.564 1.00 28.74 36 PHE B C 1
ATOM 2393 O O . PHE B 1 39 ? 19.403 34.922 72.408 1.00 28.66 36 PHE B O 1
ATOM 2401 N N . ALA B 1 40 ? 18.240 34.027 74.117 1.00 27.95 37 ALA B N 1
ATOM 2402 C CA . ALA B 1 40 ? 17.035 33.858 73.268 1.00 27.16 37 ALA B CA 1
ATOM 2403 C C . ALA B 1 40 ? 16.667 35.217 72.660 1.00 25.93 37 ALA B C 1
ATOM 2404 O O . ALA B 1 40 ? 16.401 35.295 71.473 1.00 25.07 37 ALA B O 1
ATOM 2406 N N . PRO B 1 41 ? 16.672 36.286 73.466 1.00 24.79 38 PRO B N 1
ATOM 2407 C CA . PRO B 1 41 ? 16.307 37.584 72.891 1.00 25.12 38 PRO B CA 1
ATOM 2408 C C . PRO B 1 41 ? 17.221 38.071 71.755 1.00 24.85 38 PRO B C 1
ATOM 2409 O O . PRO B 1 41 ? 16.747 38.825 70.925 1.00 24.08 38 PRO B O 1
ATOM 2421 N N . ALA B 1 43 ? 18.486 36.076 69.455 1.00 24.64 40 ALA B N 1
ATOM 2422 C CA . ALA B 1 43 ? 18.286 35.178 68.335 1.00 24.01 40 ALA B CA 1
ATOM 2423 C C . ALA B 1 43 ? 17.305 35.765 67.333 1.00 23.58 40 ALA B C 1
ATOM 2424 O O . ALA B 1 43 ? 16.501 36.609 67.678 1.00 23.46 40 ALA B O 1
ATOM 2426 N N . LYS B 1 44 ? 17.385 35.335 66.084 1.00 22.91 41 LYS B N 1
ATOM 2427 C CA . LYS B 1 44 ? 16.396 35.753 65.103 1.00 22.95 41 LYS B CA 1
ATOM 2428 C C . LYS B 1 44 ? 15.043 35.152 65.430 1.00 22.03 41 LYS B C 1
ATOM 2429 O O . LYS B 1 44 ? 14.954 33.958 65.660 1.00 22.24 41 LYS B O 1
ATOM 2435 N N . HIS B 1 45 ? 13.990 35.972 65.434 1.00 21.38 42 HIS B N 1
ATOM 2436 C CA . HIS B 1 45 ? 12.629 35.481 65.674 1.00 21.03 42 HIS B CA 1
ATOM 2437 C C . HIS B 1 45 ? 11.769 35.400 64.411 1.00 21.17 42 HIS B C 1
ATOM 2438 O O . HIS B 1 45 ? 12.002 36.093 63.435 1.00 20.61 42 HIS B O 1
ATOM 2445 N N . PHE B 1 46 ? 10.785 34.499 64.453 1.00 22.17 43 PHE B N 1
ATOM 2446 C CA . PHE B 1 46 ? 9.852 34.295 63.364 1.00 22.27 43 PHE B CA 1
ATOM 2447 C C . PHE B 1 46 ? 8.474 34.087 63.951 1.00 23.34 43 PHE B C 1
ATOM 2448 O O . PHE B 1 46 ? 8.319 33.397 64.952 1.00 23.06 43 PHE B O 1
ATOM 2456 N N . GLY B 1 47 ? 7.475 34.682 63.313 1.00 24.32 44 GLY B N 1
ATOM 2457 C CA . GLY B 1 47 ? 6.096 34.550 63.769 1.00 24.53 44 GLY B CA 1
ATOM 2458 C C . GLY B 1 47 ? 5.371 33.539 62.904 1.00 24.88 44 GLY B C 1
ATOM 2459 O O . GLY B 1 47 ? 5.573 33.490 61.686 1.00 24.53 44 GLY B O 1
ATOM 2460 N N . PHE B 1 48 ? 4.541 32.729 63.542 1.00 25.35 45 PHE B N 1
ATOM 2461 C CA . PHE B 1 48 ? 3.646 31.799 62.831 1.00 25.76 45 PHE B CA 1
ATOM 2462 C C . PHE B 1 48 ? 2.254 32.388 62.781 1.00 26.73 45 PHE B C 1
ATOM 2463 O O . PHE B 1 48 ? 1.609 32.532 63.823 1.00 26.70 45 PHE B O 1
ATOM 2471 N N . TYR B 1 49 ? 1.778 32.698 61.579 1.00 28.38 46 TYR B N 1
ATOM 2472 C CA . TYR B 1 49 ? 0.521 33.411 61.408 1.00 29.29 46 TYR B CA 1
ATOM 2473 C C . TYR B 1 49 ? -0.518 32.509 60.758 1.00 30.97 46 TYR B C 1
ATOM 2474 O O . TYR B 1 49 ? -0.274 31.928 59.687 1.00 31.12 46 TYR B O 1
ATOM 2483 N N . VAL B 1 50 ? -1.667 32.372 61.428 1.00 32.67 47 VAL B N 1
ATOM 2484 C CA . VAL B 1 50 ? -2.821 31.633 60.901 1.00 33.49 47 VAL B CA 1
ATOM 2485 C C . VAL B 1 50 ? -3.876 32.651 60.443 1.00 34.29 47 VAL B C 1
ATOM 2486 O O . VAL B 1 50 ? -4.623 33.202 61.258 1.00 34.87 47 VAL B O 1
ATOM 2490 N N . ASN B 1 51 ? -3.896 32.925 59.138 1.00 34.82 48 ASN B N 1
ATOM 2491 C CA . ASN B 1 51 ? -4.914 33.769 58.524 1.00 35.15 48 ASN B CA 1
ATOM 2492 C C . ASN B 1 51 ? -4.833 35.234 58.957 1.00 35.24 48 ASN B C 1
ATOM 2493 O O . ASN B 1 51 ? -5.842 35.904 59.112 1.00 35.31 48 ASN B O 1
ATOM 2498 N N . LYS B 1 52 ? -3.608 35.711 59.142 1.00 35.76 49 LYS B N 1
ATOM 2499 C CA . LYS B 1 52 ? -3.303 37.105 59.533 1.00 35.94 49 LYS B CA 1
ATOM 2500 C C . LYS B 1 52 ? -3.274 37.385 61.052 1.00 35.49 49 LYS B C 1
ATOM 2501 O O . LYS B 1 52 ? -2.939 38.494 61.454 1.00 35.30 49 LYS B O 1
ATOM 2507 N N . ASN B 1 53 ? -3.625 36.403 61.879 1.00 35.15 50 ASN B N 1
ATOM 2508 C CA . ASN B 1 53 ? -3.466 36.519 63.335 1.00 35.14 50 ASN B CA 1
ATOM 2509 C C . ASN B 1 53 ? -2.199 35.757 63.730 1.00 34.42 50 ASN B C 1
ATOM 2510 O O . ASN B 1 53 ? -1.993 34.617 63.297 1.00 34.57 50 ASN B O 1
ATOM 2515 N N . LEU B 1 54 ? -1.360 36.368 64.551 1.00 33.51 51 LEU B N 1
ATOM 2516 C CA . LEU B 1 54 ? -0.112 35.727 64.990 1.00 32.83 51 LEU B CA 1
ATOM 2517 C C . LEU B 1 54 ? -0.397 34.761 66.120 1.00 32.10 51 LEU B C 1
ATOM 2518 O O . LEU B 1 54 ? -0.706 35.196 67.220 1.00 32.02 51 LEU B O 1
ATOM 2523 N N . VAL B 1 55 ? -0.293 33.460 65.850 1.00 31.40 52 VAL B N 1
ATOM 2524 C CA . VAL B 1 55 ? -0.648 32.419 66.838 1.00 30.89 52 VAL B CA 1
ATOM 2525 C C . VAL B 1 55 ? 0.547 31.591 67.372 1.00 30.12 52 VAL B C 1
ATOM 2526 O O . VAL B 1 55 ? 0.358 30.632 68.147 1.00 30.37 52 VAL B O 1
ATOM 2530 N N . GLY B 1 56 ? 1.770 31.970 66.984 1.00 28.73 53 GLY B N 1
ATOM 2531 C CA . GLY B 1 56 ? 2.986 31.307 67.482 1.00 27.46 53 GLY B CA 1
ATOM 2532 C C . GLY B 1 56 ? 4.280 31.960 67.034 1.00 25.71 53 GLY B C 1
ATOM 2533 O O . GLY B 1 56 ? 4.263 32.933 66.302 1.00 25.46 53 GLY B O 1
ATOM 2534 N N . PHE B 1 57 ? 5.409 31.414 67.469 1.00 24.68 54 PHE B N 1
ATOM 2535 C CA . PHE B 1 57 ? 6.743 31.946 67.098 1.00 23.01 54 PHE B CA 1
ATOM 2536 C C . PHE B 1 57 ? 7.786 30.913 67.365 1.00 22.30 54 PHE B C 1
ATOM 2537 O O . PHE B 1 57 ? 7.527 29.939 68.015 1.00 22.07 54 PHE B O 1
ATOM 2545 N N . CYS B 1 58 ? 8.983 31.132 66.872 1.00 22.40 55 CYS B N 1
ATOM 2546 C CA . CYS B 1 58 ? 10.151 30.443 67.401 1.00 22.27 55 CYS B CA 1
ATOM 2547 C C . CYS B 1 58 ? 11.317 31.373 67.215 1.00 22.32 55 CYS B C 1
ATOM 2548 O O . CYS B 1 58 ? 11.169 32.444 66.614 1.00 22.25 55 CYS B O 1
ATOM 2551 N N . CYS B 1 59 ? 12.479 30.956 67.696 1.00 22.23 56 CYS B N 1
ATOM 2552 C CA . CYS B 1 59 ? 13.688 31.697 67.453 1.00 23.01 56 CYS B CA 1
ATOM 2553 C C . CYS B 1 59 ? 14.874 30.774 67.289 1.00 22.98 56 CYS B C 1
ATOM 2554 O O . CYS B 1 59 ? 14.946 29.720 67.918 1.00 23.78 56 CYS B O 1
ATOM 2557 N N . VAL B 1 60 ? 15.758 31.154 66.375 1.00 22.44 57 VAL B N 1
ATOM 2558 C CA . VAL B 1 60 ? 16.868 30.324 65.926 1.00 21.87 57 VAL B CA 1
ATOM 2559 C C . VAL B 1 60 ? 18.121 31.121 66.178 1.00 23.00 57 VAL B C 1
ATOM 2560 O O . VAL B 1 60 ? 18.183 32.304 65.826 1.00 24.30 57 VAL B O 1
ATOM 2564 N N . ASN B 1 61 ? 19.121 30.520 66.814 1.00 23.77 58 ASN B N 1
ATOM 2565 C CA . ASN B 1 61 ? 20.364 31.251 67.046 1.00 24.08 58 ASN B CA 1
ATOM 2566 C C . ASN B 1 61 ? 21.255 31.324 65.799 1.00 25.35 58 ASN B C 1
ATOM 2567 O O . ASN B 1 61 ? 20.913 30.783 64.755 1.00 23.73 58 ASN B O 1
ATOM 2572 N N . ASP B 1 62 ? 22.397 31.983 65.949 1.00 27.13 59 ASP B N 1
ATOM 2573 C CA . ASP B 1 62 ? 23.344 32.171 64.841 1.00 29.75 59 ASP B CA 1
ATOM 2574 C C . ASP B 1 62 ? 23.969 30.888 64.331 1.00 29.48 59 ASP B C 1
ATOM 2575 O O . ASP B 1 62 ? 24.300 30.771 63.167 1.00 28.41 59 ASP B O 1
ATOM 2580 N N . ASP B 1 63 ? 24.113 29.919 65.226 1.00 29.92 60 ASP B N 1
ATOM 2581 C CA . ASP B 1 63 ? 24.661 28.627 64.851 1.00 29.62 60 ASP B CA 1
ATOM 2582 C C . ASP B 1 63 ? 23.631 27.804 64.111 1.00 27.84 60 ASP B C 1
ATOM 2583 O O . ASP B 1 63 ? 23.970 26.779 63.537 1.00 27.40 60 ASP B O 1
ATOM 2588 N N . GLY B 1 64 ? 22.390 28.283 64.074 1.00 26.19 61 GLY B N 1
ATOM 2589 C CA . GLY B 1 64 ? 21.281 27.556 63.418 1.00 25.39 61 GLY B CA 1
ATOM 2590 C C . GLY B 1 64 ? 20.483 26.615 64.350 1.00 24.10 61 GLY B C 1
ATOM 2591 O O . GLY B 1 64 ? 19.833 25.679 63.878 1.00 23.99 61 GLY B O 1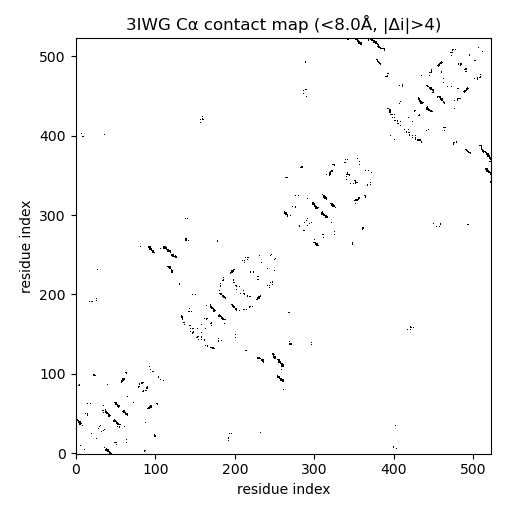
ATOM 2592 N N . TYR B 1 65 ? 20.526 26.871 65.656 1.00 22.37 62 TYR B N 1
ATOM 2593 C CA . TYR B 1 65 ? 19.778 26.083 66.641 1.00 22.27 62 TYR B CA 1
ATOM 2594 C C . TYR B 1 65 ? 18.560 26.846 67.175 1.00 21.32 62 TYR B C 1
ATOM 2595 O O . TYR B 1 65 ? 18.648 27.998 67.572 1.00 19.23 62 TYR B O 1
ATOM 2604 N N . LEU B 1 66 ? 17.412 26.180 67.149 1.00 20.78 63 LEU B N 1
ATOM 2605 C CA . LEU B 1 66 ? 16.199 26.726 67.762 1.00 20.45 63 LEU B CA 1
ATOM 2606 C C . LEU B 1 66 ? 16.458 26.874 69.244 1.00 19.85 63 LEU B C 1
ATOM 2607 O O . LEU B 1 66 ? 17.205 26.100 69.799 1.00 18.84 63 LEU B O 1
ATOM 2612 N N . LEU B 1 67 ? 15.879 27.885 69.868 1.00 19.87 64 LEU B N 1
ATOM 2613 C CA . LEU B 1 67 ? 16.006 28.041 71.321 1.00 21.27 64 LEU B CA 1
ATOM 2614 C C . LEU B 1 67 ? 14.645 28.064 71.976 1.00 21.59 64 LEU B C 1
ATOM 2615 O O . LEU B 1 67 ? 14.531 27.745 73.151 1.00 21.06 64 LEU B O 1
ATOM 2620 N N . GLN B 1 68 ? 13.632 28.504 71.218 1.00 23.10 65 GLN B N 1
ATOM 2621 C CA . GLN B 1 68 ? 12.260 28.509 71.681 1.00 23.37 65 GLN B CA 1
ATOM 2622 C C . GLN B 1 68 ? 11.338 28.213 70.499 1.00 24.35 65 GLN B C 1
ATOM 2623 O O . GLN B 1 68 ? 11.685 28.473 69.344 1.00 22.66 65 GLN B O 1
ATOM 2629 N N . TYR B 1 69 ? 10.172 27.641 70.820 1.00 25.81 66 TYR B N 1
ATOM 2630 C CA . TYR B 1 69 ? 9.111 27.316 69.860 1.00 27.23 66 TYR B CA 1
ATOM 2631 C C . TYR B 1 69 ? 7.801 27.229 70.620 1.00 28.01 66 TYR B C 1
ATOM 2632 O O . TYR B 1 69 ? 7.741 26.631 71.673 1.00 27.56 66 TYR B O 1
ATOM 2641 N N . TYR B 1 70 ? 6.757 27.840 70.086 1.00 29.48 67 TYR B N 1
ATOM 2642 C CA . TYR B 1 70 ? 5.486 27.882 70.766 1.00 30.57 67 TYR B CA 1
ATOM 2643 C C . TYR B 1 70 ? 4.397 28.214 69.798 1.00 32.24 67 TYR B C 1
ATOM 2644 O O . TYR B 1 70 ? 4.440 29.249 69.143 1.00 32.30 67 TYR B O 1
ATOM 2653 N N . LEU B 1 71 ? 3.405 27.333 69.760 1.00 33.93 68 LEU B N 1
ATOM 2654 C CA . LEU B 1 71 ? 2.178 27.512 69.003 1.00 35.55 68 LEU B CA 1
ATOM 2655 C C . LEU B 1 71 ? 1.019 27.440 69.998 1.00 37.38 68 LEU B C 1
ATOM 2656 O O . LEU B 1 71 ? 1.056 26.620 70.948 1.00 37.81 68 LEU B O 1
ATOM 2661 N N . GLN B 1 72 ? 0.009 28.291 69.794 1.00 39.15 69 GLN B N 1
ATOM 2662 C CA . GLN B 1 72 ? -1.199 28.272 70.623 1.00 40.62 69 GLN B CA 1
ATOM 2663 C C . GLN B 1 72 ? -1.786 26.849 70.709 1.00 41.72 69 GLN B C 1
ATOM 2664 O O . GLN B 1 72 ? -1.858 26.138 69.710 1.00 41.43 69 GLN B O 1
ATOM 2670 N N . PRO B 1 73 ? -2.162 26.426 71.931 1.00 43.00 70 PRO B N 1
ATOM 2671 C CA . PRO B 1 73 ? -2.296 25.011 72.320 1.00 43.34 70 PRO B CA 1
ATOM 2672 C C . PRO B 1 73 ? -3.217 24.212 71.393 1.00 43.82 70 PRO B C 1
ATOM 2673 O O . PRO B 1 73 ? -3.015 22.995 71.147 1.00 44.29 70 PRO B O 1
ATOM 2677 N N . GLU B 1 74 ? -4.234 24.886 70.871 1.00 43.47 71 GLU B N 1
ATOM 2678 C CA . GLU B 1 74 ? -4.996 24.299 69.807 1.00 43.11 71 GLU B CA 1
ATOM 2679 C C . GLU B 1 74 ? -4.286 24.553 68.465 1.00 42.72 71 GLU B C 1
ATOM 2680 O O . GLU B 1 74 ? -4.632 25.497 67.744 1.00 43.25 71 GLU B O 1
ATOM 2686 N N . PHE B 1 75 ? -3.246 23.766 68.182 1.00 41.01 72 PHE B N 1
ATOM 2687 C CA . PHE B 1 75 ? -2.891 23.440 66.803 1.00 40.14 72 PHE B CA 1
ATOM 2688 C C . PHE B 1 75 ? -2.027 22.190 66.763 1.00 39.38 72 PHE B C 1
ATOM 2689 O O . PHE B 1 75 ? -1.155 22.074 65.920 1.00 39.51 72 PHE B O 1
ATOM 2697 N N . GLN B 1 76 ? -2.303 21.262 67.668 1.00 38.57 73 GLN B N 1
ATOM 2698 C CA . GLN B 1 76 ? -1.683 19.931 67.722 1.00 38.21 73 GLN B CA 1
ATOM 2699 C C . GLN B 1 76 ? -1.146 19.339 66.380 1.00 37.45 73 GLN B C 1
ATOM 2700 O O . GLN B 1 76 ? 0.070 19.229 66.178 1.00 36.24 73 GLN B O 1
ATOM 2706 N N . LEU B 1 77 ? -2.052 18.925 65.489 1.00 36.77 74 LEU B N 1
ATOM 2707 C CA . LEU B 1 77 ? -1.639 18.153 64.307 1.00 36.27 74 LEU B CA 1
ATOM 2708 C C . LEU B 1 77 ? -0.891 19.087 63.348 1.00 35.48 74 LEU B C 1
ATOM 2709 O O . LEU B 1 77 ? 0.115 18.695 62.730 1.00 34.19 74 LEU B O 1
ATOM 2714 N N . CYS B 1 78 ? -1.372 20.331 63.261 1.00 35.01 75 CYS B N 1
ATOM 2715 C CA . CYS B 1 78 ? -0.671 21.363 62.473 1.00 34.70 75 CYS B CA 1
ATOM 2716 C C . CYS B 1 78 ? 0.706 21.706 63.079 1.00 33.69 75 CYS B C 1
ATOM 2717 O O . CYS B 1 78 ? 1.697 21.798 62.351 1.00 33.01 75 CYS B O 1
ATOM 2720 N N . SER B 1 79 ? 0.775 21.815 64.405 1.00 33.00 76 SER B N 1
ATOM 2721 C CA . SER B 1 79 ? 2.058 22.006 65.105 1.00 32.94 76 SER B CA 1
ATOM 2722 C C . SER B 1 79 ? 3.056 20.905 64.682 1.00 32.79 76 SER B C 1
ATOM 2723 O O . SER B 1 79 ? 4.162 21.211 64.243 1.00 32.88 76 SER B O 1
ATOM 2726 N N . GLN B 1 80 ? 2.668 19.637 64.768 1.00 32.24 77 GLN B N 1
ATOM 2727 C CA . GLN B 1 80 ? 3.569 18.559 64.339 1.00 32.32 77 GLN B CA 1
ATOM 2728 C C . GLN B 1 80 ? 4.105 18.740 62.907 1.00 32.01 77 GLN B C 1
ATOM 2729 O O . GLN B 1 80 ? 5.288 18.498 62.642 1.00 32.32 77 GLN B O 1
ATOM 2735 N N . GLU B 1 81 ? 3.227 19.130 61.990 1.00 31.15 78 GLU B N 1
ATOM 2736 C CA . GLU B 1 81 ? 3.589 19.213 60.579 1.00 30.74 78 GLU B CA 1
ATOM 2737 C C . GLU B 1 81 ? 4.539 20.363 60.354 1.00 29.58 78 GLU B C 1
ATOM 2738 O O . GLU B 1 81 ? 5.563 20.189 59.709 1.00 30.00 78 GLU B O 1
ATOM 2744 N N . LEU B 1 82 ? 4.178 21.524 60.896 1.00 28.15 79 LEU B N 1
ATOM 2745 C CA . LEU B 1 82 ? 5.048 22.714 60.947 1.00 27.18 79 LEU B CA 1
ATOM 2746 C C . LEU B 1 82 ? 6.445 22.445 61.491 1.00 26.07 79 LEU B C 1
ATOM 2747 O O . LEU B 1 82 ? 7.447 22.753 60.850 1.00 25.44 79 LEU B O 1
ATOM 2752 N N . PHE B 1 83 ? 6.513 21.893 62.691 1.00 24.62 80 PHE B N 1
ATOM 2753 C CA . PHE B 1 83 ? 7.811 21.640 63.287 1.00 23.99 80 PHE B CA 1
ATOM 2754 C C . PHE B 1 83 ? 8.671 20.758 62.383 1.00 24.46 80 PHE B C 1
ATOM 2755 O O . PHE B 1 83 ? 9.853 21.003 62.196 1.00 24.18 80 PHE B O 1
ATOM 2763 N N . THR B 1 84 ? 8.058 19.725 61.838 1.00 25.14 81 THR B N 1
ATOM 2764 C CA . THR B 1 84 ? 8.736 18.774 60.965 1.00 25.71 81 THR B CA 1
ATOM 2765 C C . THR B 1 84 ? 9.281 19.477 59.711 1.00 26.21 81 THR B C 1
ATOM 2766 O O . THR B 1 84 ? 10.417 19.227 59.300 1.00 26.47 81 THR B O 1
ATOM 2770 N N . LEU B 1 85 ? 8.444 20.337 59.124 1.00 26.50 82 LEU B N 1
ATOM 2771 C CA . LEU B 1 85 ? 8.812 21.250 58.030 1.00 26.58 82 LEU B CA 1
ATOM 2772 C C . LEU B 1 85 ? 10.086 22.057 58.363 1.00 26.75 82 LEU B C 1
ATOM 2773 O O . LEU B 1 85 ? 11.092 21.993 57.629 1.00 26.48 82 LEU B O 1
ATOM 2778 N N . ILE B 1 86 ? 10.041 22.796 59.473 1.00 26.34 83 ILE B N 1
ATOM 2779 C CA . ILE B 1 86 ? 11.167 23.637 59.903 1.00 26.40 83 ILE B CA 1
ATOM 2780 C C . ILE B 1 86 ? 12.406 22.811 60.189 1.00 27.30 83 ILE B C 1
ATOM 2781 O O . ILE B 1 86 ? 13.512 23.152 59.781 1.00 27.79 83 ILE B O 1
ATOM 2786 N N . SER B 1 87 ? 12.200 21.715 60.898 1.00 28.20 84 SER B N 1
ATOM 2787 C CA . SER B 1 87 ? 13.272 20.834 61.296 1.00 28.79 84 SER B CA 1
ATOM 2788 C C . SER B 1 87 ? 13.851 20.133 60.096 1.00 29.70 84 SER B C 1
ATOM 2789 O O . SER B 1 87 ? 15.020 19.809 60.094 1.00 29.16 84 SER B O 1
ATOM 2792 N N . GLN B 1 88 ? 13.035 19.899 59.077 1.00 31.69 85 GLN B N 1
ATOM 2793 C CA . GLN B 1 88 ? 13.532 19.315 57.811 1.00 33.56 85 GLN B CA 1
ATOM 2794 C C . GLN B 1 88 ? 13.945 20.314 56.717 1.00 33.91 85 GLN B C 1
ATOM 2795 O O . GLN B 1 88 ? 13.967 19.961 55.566 1.00 33.54 85 GLN B O 1
ATOM 2801 N N . GLN B 1 89 ? 14.286 21.553 57.064 1.00 35.16 86 GLN B N 1
ATOM 2802 C CA . GLN B 1 89 ? 14.905 22.488 56.089 1.00 35.70 86 GLN B CA 1
ATOM 2803 C C . GLN B 1 89 ? 13.924 23.015 55.064 1.00 35.58 86 GLN B C 1
ATOM 2804 O O . GLN B 1 89 ? 14.326 23.632 54.068 1.00 35.94 86 GLN B O 1
ATOM 2810 N N . ASN B 1 90 ? 12.644 22.775 55.305 1.00 35.46 87 ASN B N 1
ATOM 2811 C CA . ASN B 1 90 ? 11.623 23.011 54.292 1.00 35.57 87 ASN B CA 1
ATOM 2812 C C . ASN B 1 90 ? 11.074 24.437 54.276 1.00 35.39 87 ASN B C 1
ATOM 2813 O O . ASN B 1 90 ? 10.273 24.781 53.408 1.00 35.31 87 ASN B O 1
ATOM 2818 N N . SER B 1 91 ? 11.501 25.264 55.227 1.00 35.09 88 SER B N 1
ATOM 2819 C CA . SER B 1 91 ? 11.077 26.656 55.244 1.00 34.76 88 SER B CA 1
ATOM 2820 C C . SER B 1 91 ? 12.060 27.501 54.448 1.00 34.16 88 SER B C 1
ATOM 2821 O O . SER B 1 91 ? 13.206 27.710 54.877 1.00 33.73 88 SER B O 1
ATOM 2824 N N . SER B 1 92 ? 11.619 27.984 53.292 1.00 33.38 89 SER B N 1
ATOM 2825 C CA . SER B 1 92 ? 12.415 28.949 52.546 1.00 33.11 89 SER B CA 1
ATOM 2826 C C . SER B 1 92 ? 12.822 30.120 53.451 1.00 32.86 89 SER B C 1
ATOM 2827 O O . SER B 1 92 ? 13.920 30.664 53.299 1.00 32.63 89 SER B O 1
ATOM 2830 N N . VAL B 1 93 ? 11.970 30.468 54.423 1.00 32.40 90 VAL B N 1
ATOM 2831 C CA . VAL B 1 93 ? 12.143 31.710 55.202 1.00 32.17 90 VAL B CA 1
ATOM 2832 C C . VAL B 1 93 ? 12.970 31.571 56.492 1.00 32.20 90 VAL B C 1
ATOM 2833 O O . VAL B 1 93 ? 13.656 32.509 56.887 1.00 32.60 90 VAL B O 1
ATOM 2837 N N . ILE B 1 94 ? 12.944 30.409 57.140 1.00 32.22 91 ILE B N 1
ATOM 2838 C CA . ILE B 1 94 ? 13.868 30.162 58.269 1.00 31.91 91 ILE B CA 1
ATOM 2839 C C . ILE B 1 94 ? 15.173 29.548 57.759 1.00 31.99 91 ILE B C 1
ATOM 2840 O O . ILE B 1 94 ? 16.240 29.818 58.296 1.00 32.19 91 ILE B O 1
ATOM 2845 N N . GLY B 1 95 ? 15.088 28.734 56.714 1.00 31.97 92 GLY B N 1
ATOM 2846 C CA . GLY B 1 95 ? 16.275 28.148 56.112 1.00 31.87 92 GLY B CA 1
ATOM 2847 C C . GLY B 1 95 ? 16.771 26.933 56.881 1.00 31.73 92 GLY B C 1
ATOM 2848 O O . GLY B 1 95 ? 15.978 26.224 57.499 1.00 31.43 92 GLY B O 1
ATOM 2849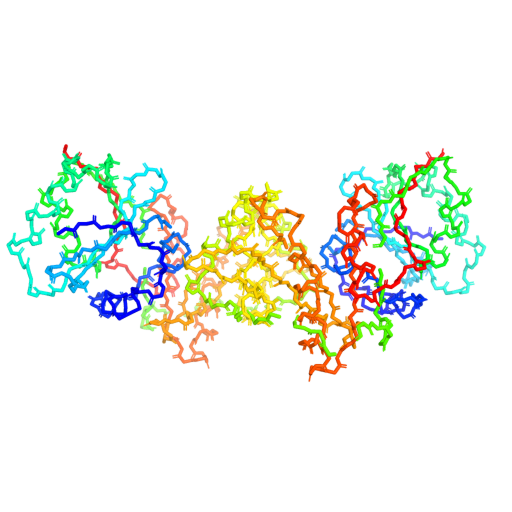 N N . GLU B 1 96 ? 18.092 26.714 56.816 1.00 31.70 93 GLU B N 1
ATOM 2850 C CA . GLU B 1 96 ? 18.788 25.568 57.433 1.00 31.45 93 GLU B CA 1
ATOM 2851 C C . GLU B 1 96 ? 18.801 25.685 58.958 1.00 30.53 93 GLU B C 1
ATOM 2852 O O . GLU B 1 96 ? 19.407 26.604 59.520 1.00 30.34 93 GLU B O 1
ATOM 2858 N N . VAL B 1 97 ? 18.098 24.755 59.605 1.00 29.59 94 VAL B N 1
ATOM 2859 C CA . VAL B 1 97 ? 18.086 24.622 61.053 1.00 28.67 94 VAL B CA 1
ATOM 2860 C C . VAL B 1 97 ? 18.750 23.302 61.369 1.00 28.28 94 VAL B C 1
ATOM 2861 O O . VAL B 1 97 ? 18.327 22.270 60.895 1.00 28.32 94 VAL B O 1
ATOM 2865 N N . LYS B 1 98 ? 19.819 23.343 62.144 1.00 28.21 95 LYS B N 1
ATOM 2866 C CA . LYS B 1 98 ? 20.588 22.136 62.473 1.00 28.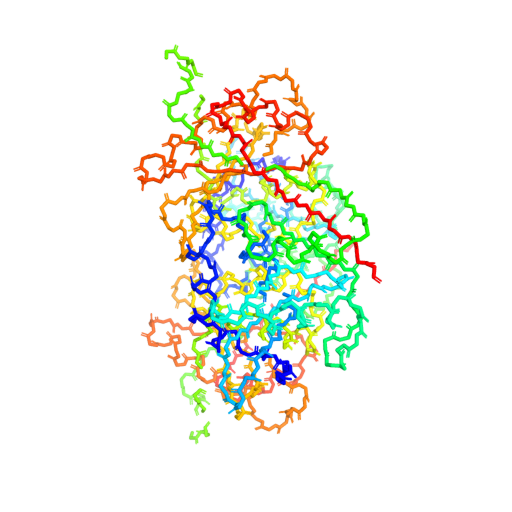15 95 LYS B CA 1
ATOM 2867 C C . LYS B 1 98 ? 19.946 21.314 63.599 1.00 27.03 95 LYS B C 1
ATOM 2868 O O . LYS B 1 98 ? 20.060 20.077 63.665 1.00 25.61 95 LYS B O 1
ATOM 2874 N N . GLY B 1 99 ? 19.341 22.021 64.540 1.00 26.09 96 GLY B N 1
ATOM 2875 C CA . GLY B 1 99 ? 19.016 21.380 65.806 1.00 24.97 96 GLY B CA 1
ATOM 2876 C C . GLY B 1 99 ? 18.232 22.259 66.714 1.00 23.90 96 GLY B C 1
ATOM 2877 O O . GLY B 1 99 ? 17.672 23.256 66.275 1.00 23.57 96 GLY B O 1
ATOM 2878 N N . ALA B 1 100 ? 18.171 21.875 67.986 1.00 23.05 97 ALA B N 1
ATOM 2879 C CA . ALA B 1 100 ? 17.409 22.633 68.953 1.00 21.98 97 ALA B CA 1
ATOM 2880 C C . ALA B 1 100 ? 18.001 22.463 70.332 1.00 21.71 97 ALA B C 1
ATOM 2881 O O . ALA B 1 100 ? 18.582 21.438 70.650 1.00 21.97 97 ALA B O 1
ATOM 2883 N N . PHE B 1 101 ? 17.852 23.480 71.152 1.00 21.08 98 PHE B N 1
ATOM 2884 C CA . PHE B 1 101 ? 18.133 23.350 72.547 1.00 21.60 98 PHE B CA 1
ATOM 2885 C C . PHE B 1 101 ? 16.797 23.472 73.199 1.00 21.58 98 PHE B C 1
ATOM 2886 O O . PHE B 1 101 ? 16.050 24.408 72.898 1.00 22.51 98 PHE B O 1
ATOM 2894 N N . VAL B 1 102 ? 16.477 22.520 74.071 1.00 21.86 99 VAL B N 1
ATOM 2895 C CA . VAL B 1 102 ? 15.222 22.529 74.813 1.00 21.29 99 VAL B CA 1
ATOM 2896 C C . VAL B 1 102 ? 15.422 21.869 76.152 1.00 21.74 99 VAL B C 1
ATOM 2897 O O . VAL B 1 102 ? 16.256 20.942 76.280 1.00 21.69 99 VAL B O 1
ATOM 2901 N N . SER B 1 103 ? 14.691 22.335 77.170 1.00 21.47 100 SER B N 1
ATOM 2902 C CA . SER B 1 103 ? 14.712 21.610 78.453 1.00 20.44 100 SER B CA 1
ATOM 2903 C C . SER B 1 103 ? 13.545 20.660 78.580 1.00 20.31 100 SER B C 1
ATOM 2904 O O . SER B 1 103 ? 12.486 20.837 77.931 1.00 19.64 100 SER B O 1
ATOM 2907 N N . THR B 1 104 ? 13.739 19.733 79.514 1.00 19.54 101 THR B N 1
ATOM 2908 C CA . THR B 1 104 ? 12.718 18.796 79.947 1.00 20.26 101 THR B CA 1
ATOM 2909 C C . THR B 1 104 ? 11.526 19.511 80.612 1.00 20.71 101 THR B C 1
ATOM 2910 O O . THR B 1 104 ? 10.518 18.877 80.873 1.00 20.82 101 THR B O 1
ATOM 2914 N N . ALA B 1 105 ? 11.629 20.811 80.881 1.00 20.60 102 ALA B N 1
ATOM 2915 C CA . ALA B 1 105 ? 10.497 21.586 81.406 1.00 21.10 102 ALA B CA 1
ATOM 2916 C C . ALA B 1 105 ? 9.643 22.252 80.325 1.00 21.87 102 ALA B C 1
ATOM 2917 O O . ALA B 1 105 ? 8.686 22.970 80.648 1.00 21.52 102 ALA B O 1
ATOM 2919 N N . GLU B 1 106 ? 9.997 22.054 79.057 1.00 22.76 103 GLU B N 1
ATOM 2920 C CA . GLU B 1 106 ? 9.242 22.661 77.920 1.00 23.39 103 GLU B CA 1
ATOM 2921 C C . GLU B 1 106 ? 8.597 21.550 77.104 1.00 23.17 103 GLU B C 1
ATOM 2922 O O . GLU B 1 106 ? 9.101 21.138 76.052 1.00 23.41 103 GLU B O 1
ATOM 2928 N N . LEU B 1 107 ? 7.469 21.060 77.591 1.00 23.02 104 LEU B N 1
ATOM 2929 C CA . LEU B 1 107 ? 6.996 19.749 77.156 1.00 22.37 104 LEU B CA 1
ATOM 2930 C C . LEU B 1 107 ? 6.694 19.688 75.663 1.00 22.23 104 LEU B C 1
ATOM 2931 O O . LEU B 1 107 ? 7.206 18.819 74.983 1.00 22.07 104 LEU B O 1
ATOM 2936 N N . ASN B 1 108 ? 5.895 20.626 75.160 1.00 21.85 105 ASN B N 1
ATOM 2937 C CA . ASN B 1 108 ? 5.509 20.588 73.759 1.00 21.69 105 ASN B CA 1
ATOM 2938 C C . ASN B 1 108 ? 6.692 20.717 72.809 1.00 21.49 105 ASN B C 1
ATOM 2939 O O . ASN B 1 108 ? 6.849 19.898 71.897 1.00 20.14 105 ASN B O 1
ATOM 2944 N N . TYR B 1 109 ? 7.539 21.730 73.078 1.00 21.57 106 TYR B N 1
ATOM 2945 C CA . TYR B 1 109 ? 8.732 22.004 72.292 1.00 21.44 106 TYR B CA 1
ATOM 2946 C C . TYR B 1 109 ? 9.597 20.762 72.315 1.00 20.95 106 TYR B C 1
ATOM 2947 O O . TYR B 1 109 ? 10.027 20.279 71.275 1.00 20.92 106 TYR B O 1
ATOM 2956 N N . GLN B 1 110 ? 9.793 20.198 73.498 1.00 20.52 107 GLN B N 1
ATOM 2957 C CA . GLN B 1 110 ? 10.594 18.986 73.623 1.00 20.17 107 GLN B CA 1
ATOM 2958 C C . GLN B 1 110 ? 10.010 17.822 72.822 1.00 19.72 107 GLN B C 1
ATOM 2959 O O . GLN B 1 110 ? 10.721 17.033 72.191 1.00 18.80 107 GLN B O 1
ATOM 2965 N N . ALA B 1 111 ? 8.700 17.703 72.871 1.00 18.47 108 ALA B N 1
ATOM 2966 C CA . ALA B 1 111 ? 8.081 16.557 72.283 1.00 19.10 108 ALA B CA 1
ATOM 2967 C C . ALA B 1 111 ? 8.434 16.527 70.805 1.00 19.40 108 ALA B C 1
ATOM 2968 O O . ALA B 1 111 ? 8.729 15.454 70.247 1.00 20.70 108 ALA B O 1
ATOM 2970 N N . LEU B 1 112 ? 8.348 17.696 70.176 1.00 18.52 109 LEU B N 1
ATOM 2971 C CA . LEU B 1 112 ? 8.509 17.783 68.746 1.00 18.23 109 LEU B CA 1
ATOM 2972 C C . LEU B 1 112 ? 9.998 17.587 68.413 1.00 17.41 109 LEU B C 1
ATOM 2973 O O . LEU B 1 112 ? 10.332 16.954 67.403 1.00 17.38 109 LEU B O 1
ATOM 2978 N N . CYS B 1 113 ? 10.876 18.075 69.281 1.00 16.73 110 CYS B N 1
ATOM 2979 C CA . CYS B 1 113 ? 12.293 17.818 69.120 1.00 16.90 110 CYS B CA 1
ATOM 2980 C C . CYS B 1 113 ? 12.512 16.347 69.079 1.00 17.03 110 CYS B C 1
ATOM 2981 O O . CYS B 1 113 ? 13.117 15.850 68.130 1.00 18.17 110 CYS B O 1
ATOM 2984 N N . LEU B 1 114 ? 11.954 15.635 70.069 1.00 17.50 111 LEU B N 1
ATOM 2985 C CA . LEU B 1 114 ? 12.118 14.187 70.162 1.00 16.93 111 LEU B CA 1
ATOM 2986 C C . LEU B 1 114 ? 11.677 13.536 68.879 1.00 16.87 111 LEU B C 1
ATOM 2987 O O . LEU B 1 114 ? 12.408 12.728 68.349 1.00 17.19 111 LEU B O 1
ATOM 2992 N N . ASP B 1 115 ? 10.515 13.912 68.351 1.00 17.17 112 ASP B N 1
ATOM 2993 C CA . ASP B 1 115 ? 9.971 13.255 67.151 1.00 17.44 112 ASP B CA 1
ATOM 2994 C C . ASP B 1 115 ? 10.840 13.464 65.908 1.00 18.07 112 ASP B C 1
ATOM 2995 O O . ASP B 1 115 ? 10.875 12.621 65.037 1.00 16.60 112 ASP B O 1
ATOM 3000 N N . ASN B 1 116 ? 11.559 14.586 65.848 1.00 19.17 113 ASN B N 1
ATOM 3001 C CA . ASN B 1 116 ? 12.202 15.008 64.610 1.00 19.97 113 ASN B CA 1
ATOM 3002 C C . ASN B 1 116 ? 13.701 15.053 64.709 1.00 21.66 113 ASN B C 1
ATOM 3003 O O . ASN B 1 116 ? 14.345 15.514 63.783 1.00 23.24 113 ASN B O 1
ATOM 3008 N N . SER B 1 117 ? 14.275 14.624 65.834 1.00 22.49 114 SER B N 1
ATOM 3009 C CA . SER B 1 117 ? 15.717 14.650 65.980 1.00 22.78 114 SER B CA 1
ATOM 3010 C C . SER B 1 117 ? 16.373 13.285 65.757 1.00 22.82 114 SER B C 1
ATOM 3011 O O . SER B 1 117 ? 15.735 12.268 65.903 1.00 22.07 114 SER B O 1
ATOM 3014 N N . ALA B 1 118 ? 17.672 13.303 65.466 1.00 23.89 115 ALA B N 1
ATOM 3015 C CA . ALA B 1 118 ? 18.451 12.100 65.165 1.00 24.59 115 ALA B CA 1
ATOM 3016 C C . ALA B 1 118 ? 19.315 11.730 66.364 1.00 24.99 115 ALA B C 1
ATOM 3017 O O . ALA B 1 118 ? 19.398 10.572 66.746 1.00 25.78 115 ALA B O 1
ATOM 3019 N N . THR B 1 119 ? 19.979 12.720 66.946 1.00 24.94 116 THR B N 1
ATOM 3020 C CA . THR B 1 119 ? 20.870 12.480 68.079 1.00 24.64 116 THR B CA 1
ATOM 3021 C C . THR B 1 119 ? 20.718 13.603 69.089 1.00 24.52 116 THR B C 1
ATOM 3022 O O . THR B 1 119 ? 19.986 14.559 68.847 1.00 23.86 116 THR B O 1
ATOM 3026 N N . PHE B 1 120 ? 21.374 13.466 70.235 1.00 24.66 117 PHE B N 1
ATOM 3027 C CA . PHE B 1 120 ? 21.239 14.447 71.310 1.00 24.26 117 PHE B CA 1
ATOM 3028 C C . PHE B 1 120 ? 22.404 14.365 72.188 1.00 24.12 117 PHE B C 1
ATOM 3029 O O . PHE B 1 120 ? 23.106 13.381 72.204 1.00 23.43 117 PHE B O 1
ATOM 3037 N N . LYS B 1 121 ? 22.606 15.427 72.937 1.00 25.40 118 LYS B N 1
ATOM 3038 C CA . LYS B 1 121 ? 23.471 15.377 74.097 1.00 26.56 118 LYS B CA 1
ATOM 3039 C C . LYS B 1 121 ? 22.914 16.331 75.141 1.00 25.99 118 LYS B C 1
ATOM 3040 O O . LYS B 1 121 ? 22.096 17.213 74.828 1.00 25.88 118 LYS B O 1
ATOM 3046 N N . VAL B 1 122 ? 23.323 16.097 76.379 1.00 25.26 119 VAL B N 1
ATOM 3047 C CA . VAL B 1 122 ? 22.878 16.876 77.510 1.00 24.53 119 VAL B CA 1
ATOM 3048 C C . VAL B 1 122 ? 23.801 18.060 77.534 1.00 25.10 119 VAL B C 1
ATOM 3049 O O . VAL B 1 122 ? 25.007 17.907 77.401 1.00 24.53 119 VAL B O 1
ATOM 3053 N N . ASN B 1 123 ? 23.217 19.246 77.627 1.00 25.27 120 ASN B N 1
ATOM 3054 C CA . ASN B 1 123 ? 23.984 20.460 77.743 1.00 25.20 120 ASN B CA 1
ATOM 3055 C C . ASN B 1 123 ? 24.202 20.830 79.209 1.00 25.92 120 ASN B C 1
ATOM 3056 O O . ASN B 1 123 ? 25.325 21.119 79.617 1.00 26.45 120 ASN B O 1
ATOM 3061 N N . SER B 1 124 ? 23.139 20.865 79.999 1.00 26.02 121 SER B N 1
ATOM 3062 C CA . SER B 1 124 ? 23.283 21.252 81.398 1.00 26.94 121 SER B CA 1
ATOM 3063 C C . SER B 1 124 ? 22.180 20.748 82.318 1.00 25.62 121 SER B C 1
ATOM 3064 O O . SER B 1 124 ? 21.175 20.196 81.862 1.00 24.51 121 SER B O 1
ATOM 3067 N N . LEU B 1 125 ? 22.400 20.896 83.626 1.00 24.89 122 LEU B N 1
ATOM 3068 C CA . LEU B 1 125 ? 21.450 20.419 84.650 1.00 23.12 122 LEU B CA 1
ATOM 3069 C C . LEU B 1 125 ? 20.758 21.587 85.254 1.00 22.61 122 LEU B C 1
ATOM 3070 O O . LEU B 1 125 ? 21.413 22.534 85.593 1.00 23.55 122 LEU B O 1
ATOM 3083 N N . TYR B 1 127 ? 18.715 22.863 88.491 1.00 24.28 124 TYR B N 1
ATOM 3084 C CA . TYR B 1 127 ? 18.468 22.481 89.875 1.00 25.46 124 TYR B CA 1
ATOM 3085 C C . TYR B 1 127 ? 17.445 23.357 90.538 1.00 26.78 124 TYR B C 1
ATOM 3086 O O . TYR B 1 127 ? 17.285 24.488 90.145 1.00 26.27 124 TYR B O 1
ATOM 3095 N N . GLN B 1 128 ? 16.786 22.840 91.570 1.00 28.79 125 GLN B N 1
ATOM 3096 C CA . GLN B 1 128 ? 16.021 23.698 92.509 1.00 32.06 125 GLN B CA 1
ATOM 3097 C C . GLN B 1 128 ? 16.287 23.361 93.979 1.00 32.50 125 GLN B C 1
ATOM 3098 O O . GLN B 1 128 ? 16.726 22.262 94.321 1.00 31.49 125 GLN B O 1
ATOM 3104 N N . HIS B 1 129 ? 16.032 24.323 94.845 1.00 34.77 126 HIS B N 1
ATOM 3105 C CA . HIS B 1 129 ? 16.448 24.183 96.224 1.00 36.21 126 HIS B CA 1
ATOM 3106 C C . HIS B 1 129 ? 15.346 23.515 97.053 1.00 38.67 126 HIS B C 1
ATOM 3107 O O . HIS B 1 129 ? 14.177 23.879 96.919 1.00 38.67 126 HIS B O 1
ATOM 3114 N N . ASN B 1 130 ? 15.764 22.556 97.890 1.00 40.87 127 ASN B N 1
ATOM 3115 C CA . ASN B 1 130 ? 14.932 21.946 98.940 1.00 43.58 127 ASN B CA 1
ATOM 3116 C C . ASN B 1 130 ? 15.452 22.166 100.381 1.00 44.34 127 ASN B C 1
ATOM 3117 O O . ASN B 1 130 ? 16.549 21.705 100.739 1.00 43.79 127 ASN B O 1
ATOM 3122 N N . THR B 1 131 ? 14.646 22.855 101.192 1.00 45.61 128 THR B N 1
ATOM 3123 C CA . THR B 1 131 ? 15.037 23.257 102.553 1.00 46.94 128 THR B CA 1
ATOM 3124 C C . THR B 1 131 ? 15.461 22.056 103.405 1.00 47.60 128 THR B C 1
ATOM 3125 O O . THR B 1 131 ? 16.402 22.131 104.201 1.00 48.20 128 THR B O 1
ATOM 3129 N N . LYS B 1 132 ? 14.779 20.939 103.205 1.00 48.14 129 LYS B N 1
ATOM 3130 C CA . LYS B 1 132 ? 15.016 19.750 104.008 1.00 49.09 129 LYS B CA 1
ATOM 3131 C C . LYS B 1 132 ? 16.347 19.100 103.646 1.00 49.12 129 LYS B C 1
ATOM 3132 O O . LYS B 1 132 ? 16.974 18.468 104.496 1.00 48.74 129 LYS B O 1
ATOM 3138 N N . LEU B 1 133 ? 16.781 19.260 102.397 1.00 49.30 130 LEU B N 1
ATOM 3139 C CA . LEU B 1 133 ? 18.038 18.648 101.954 1.00 49.58 130 LEU B CA 1
ATOM 3140 C C . LEU B 1 133 ? 19.302 19.322 102.514 1.00 49.65 130 LEU B C 1
ATOM 3141 O O . LEU B 1 133 ? 20.370 18.718 102.494 1.00 49.72 130 LEU B O 1
ATOM 3146 N N . ALA B 1 134 ? 19.194 20.551 103.012 1.00 49.69 131 ALA B N 1
ATOM 3147 C CA . ALA B 1 134 ? 20.352 21.227 103.627 1.00 49.96 131 ALA B CA 1
ATOM 3148 C C . ALA B 1 134 ? 20.489 20.870 105.120 1.00 49.97 131 ALA B C 1
ATOM 3149 O O . ALA B 1 134 ? 21.601 20.817 105.668 1.00 50.39 131 ALA B O 1
ATOM 3151 N N . ASN B 1 137 ? 23.996 21.620 108.982 1.00 38.26 134 ASN B N 1
ATOM 3152 C CA . ASN B 1 137 ? 24.917 22.140 110.008 1.00 37.96 134 ASN B CA 1
ATOM 3153 C C . ASN B 1 137 ? 26.253 22.619 109.403 1.00 38.22 134 ASN B C 1
ATOM 3154 O O . ASN B 1 137 ? 27.259 22.783 110.105 1.00 37.69 134 ASN B O 1
ATOM 3159 N N . LEU B 1 138 ? 26.255 22.846 108.092 1.00 37.84 135 LEU B N 1
ATOM 3160 C CA . LEU B 1 138 ? 27.457 23.284 107.383 1.00 38.06 135 LEU B CA 1
ATOM 3161 C C . LEU B 1 138 ? 28.098 24.561 108.000 1.00 37.94 135 LEU B C 1
ATOM 3162 O O . LEU B 1 138 ? 27.424 25.350 108.683 1.00 38.09 135 LEU B O 1
ATOM 3167 N N . GLU B 1 139 ? 29.405 24.734 107.816 1.00 37.42 136 GLU B N 1
ATOM 3168 C CA . GLU B 1 139 ? 30.073 25.962 108.306 1.00 37.18 136 GLU B CA 1
ATOM 3169 C C . GLU B 1 139 ? 29.612 27.126 107.416 1.00 35.13 136 GLU B C 1
ATOM 3170 O O . GLU B 1 139 ? 29.384 26.943 106.247 1.00 35.05 136 GLU B O 1
ATOM 3184 N N . ILE B 1 141 ? 29.818 31.087 105.833 1.00 26.67 138 ILE B N 1
ATOM 3185 C CA . ILE B 1 141 ? 30.658 32.232 105.517 1.00 24.18 138 ILE B CA 1
ATOM 3186 C C . ILE B 1 141 ? 29.795 33.494 105.424 1.00 22.73 138 ILE B C 1
ATOM 3187 O O . ILE B 1 141 ? 28.578 33.450 105.405 1.00 22.89 138 ILE B O 1
ATOM 3192 N N . ASP B 1 142 ? 30.454 34.624 105.397 1.00 21.33 139 ASP B N 1
ATOM 3193 C CA . ASP B 1 142 ? 29.822 35.881 105.099 1.00 21.30 139 ASP B CA 1
ATOM 3194 C C . ASP B 1 142 ? 30.397 36.371 103.807 1.00 18.86 139 ASP B C 1
ATOM 3195 O O . ASP B 1 142 ? 31.584 36.285 103.627 1.00 17.45 139 ASP B O 1
ATOM 3208 N N . GLN B 1 144 ? 30.001 39.858 101.040 1.00 17.55 141 GLN B N 1
ATOM 3209 C CA . GLN B 1 144 ? 29.631 41.232 101.019 1.00 18.15 141 GLN B CA 1
ATOM 3210 C C . GLN B 1 144 ? 29.097 41.650 99.633 1.00 19.61 141 GLN B C 1
ATOM 3211 O O . GLN B 1 144 ? 29.548 41.165 98.596 1.00 19.51 141 GLN B O 1
ATOM 3217 N N . ILE B 1 145 ? 28.169 42.605 99.642 1.00 20.52 142 ILE B N 1
ATOM 3218 C CA . ILE B 1 145 ? 27.661 43.160 98.422 1.00 21.33 142 ILE B CA 1
ATOM 3219 C C . ILE B 1 145 ? 28.778 43.910 97.700 1.00 20.46 142 ILE B C 1
ATOM 3220 O O . ILE B 1 145 ? 29.417 44.783 98.270 1.00 21.02 142 ILE B O 1
ATOM 3225 N N . ALA B 1 146 ? 28.994 43.586 96.438 1.00 19.87 143 ALA B N 1
ATOM 3226 C CA . ALA B 1 146 ? 29.981 44.301 95.642 1.00 19.50 143 ALA B CA 1
ATOM 3227 C C . ALA B 1 146 ? 29.670 45.800 95.468 1.00 18.71 143 ALA B C 1
ATOM 3228 O O . ALA B 1 146 ? 28.586 46.183 95.068 1.00 19.59 143 ALA B O 1
ATOM 3230 N N . GLY B 1 147 ? 30.611 46.668 95.807 1.00 18.96 144 GLY B N 1
ATOM 3231 C CA . GLY B 1 147 ? 30.472 48.092 95.563 1.00 18.32 144 GLY B CA 1
ATOM 3232 C C . GLY B 1 147 ? 31.177 48.442 94.246 1.00 19.78 144 GLY B C 1
ATOM 3233 O O . GLY B 1 147 ? 32.030 47.664 93.749 1.00 19.86 144 GLY B O 1
ATOM 3234 N N . THR B 1 148 ? 30.792 49.589 93.670 1.00 19.82 145 THR B N 1
ATOM 3235 C CA . THR B 1 148 ? 31.343 50.133 92.433 1.00 20.85 145 THR B CA 1
ATOM 3236 C C . THR B 1 148 ? 32.854 50.091 92.421 1.00 21.40 145 THR B C 1
ATOM 3237 O O . THR B 1 148 ? 33.456 49.606 91.464 1.00 21.92 145 THR B O 1
ATOM 3241 N N . GLU B 1 149 ? 33.474 50.603 93.478 1.00 20.91 146 GLU B N 1
ATOM 3242 C CA . GLU B 1 149 ? 34.936 50.588 93.552 1.00 21.49 146 GLU B CA 1
ATOM 3243 C C . GLU B 1 149 ? 35.607 49.222 93.504 1.00 19.82 146 GLU B C 1
ATOM 3244 O O . GLU B 1 149 ? 36.779 49.169 93.210 1.00 21.04 146 GLU B O 1
ATOM 3250 N N . GLN B 1 150 ? 34.881 48.145 93.796 1.00 18.06 147 GLN B N 1
ATOM 3251 C CA . GLN B 1 150 ? 35.422 46.783 93.753 1.00 17.50 147 GLN B CA 1
ATOM 3252 C C . GLN B 1 150 ? 35.318 46.148 92.361 1.00 17.31 147 GLN B C 1
ATOM 3253 O O . GLN B 1 150 ? 35.773 45.034 92.168 1.00 16.86 147 GLN B O 1
ATOM 3259 N N . LEU B 1 151 ? 34.752 46.868 91.393 1.00 16.88 148 LEU B N 1
ATOM 3260 C CA . LEU B 1 151 ? 34.474 46.295 90.090 1.00 16.75 148 LEU B CA 1
ATOM 3261 C C . LEU B 1 151 ? 35.719 45.702 89.443 1.00 16.20 148 LEU B C 1
ATOM 3262 O O . LEU B 1 151 ? 35.755 44.556 89.094 1.00 17.33 148 LEU B O 1
ATOM 3267 N N . THR B 1 152 ? 36.749 46.495 89.314 1.00 17.04 149 THR B N 1
ATOM 3268 C CA . THR B 1 152 ? 38.004 46.025 88.755 1.00 17.61 149 THR B CA 1
ATOM 3269 C C . THR B 1 152 ? 38.560 44.794 89.449 1.00 16.55 149 THR B C 1
ATOM 3270 O O . THR B 1 152 ? 39.013 43.864 88.792 1.00 16.63 149 THR B O 1
ATOM 3274 N N . ALA B 1 153 ? 38.473 44.723 90.769 1.00 16.46 150 ALA B N 1
ATOM 3275 C CA . ALA B 1 153 ? 38.898 43.472 91.423 1.00 16.56 150 ALA B CA 1
ATOM 3276 C C . ALA B 1 153 ? 38.053 42.260 91.065 1.00 17.07 150 ALA B C 1
ATOM 3277 O O . ALA B 1 153 ? 38.574 41.117 90.910 1.00 16.87 150 ALA B O 1
ATOM 3279 N N . PHE B 1 154 ? 36.745 42.442 90.911 1.00 17.03 151 PHE B N 1
ATOM 3280 C CA . PHE B 1 154 ? 35.934 41.285 90.466 1.00 17.74 151 PHE B CA 1
ATOM 3281 C C . PHE B 1 154 ? 36.259 40.890 88.993 1.00 18.45 151 PHE B C 1
ATOM 3282 O O . PHE B 1 154 ? 36.311 39.722 88.646 1.00 17.94 151 PHE B O 1
ATOM 3290 N N . VAL B 1 155 ? 36.460 41.887 88.136 1.00 19.30 152 VAL B N 1
ATOM 3291 C CA . VAL B 1 155 ? 36.786 41.623 86.725 1.00 19.94 152 VAL B CA 1
ATOM 3292 C C . VAL B 1 155 ? 38.115 40.868 86.657 1.00 20.48 152 VAL B C 1
ATOM 3293 O O . VAL B 1 155 ? 38.186 39.820 86.060 1.00 20.55 152 VAL B O 1
ATOM 3297 N N . THR B 1 156 ? 39.143 41.376 87.331 1.00 21.51 153 THR B N 1
ATOM 3298 C CA . THR B 1 156 ? 40.441 40.680 87.397 1.00 21.84 153 THR B CA 1
ATOM 3299 C C . THR B 1 156 ? 40.298 39.269 87.936 1.00 22.75 153 THR B C 1
ATOM 3300 O O . THR B 1 156 ? 40.932 38.305 87.440 1.00 24.10 153 THR B O 1
ATOM 3304 N N . PHE B 1 157 ? 39.425 39.104 88.918 1.00 22.20 154 PHE B N 1
ATOM 3305 C CA . PHE B 1 157 ? 39.201 37.766 89.469 1.00 21.49 154 PHE B CA 1
ATOM 3306 C C . PHE B 1 157 ? 38.543 36.785 88.500 1.00 22.50 154 PHE B C 1
ATOM 3307 O O . PHE B 1 157 ? 38.947 35.616 88.432 1.00 21.00 154 PHE B O 1
ATOM 3315 N N . ALA B 1 158 ? 37.479 37.234 87.834 1.00 23.26 155 ALA B N 1
ATOM 3316 C CA . ALA B 1 158 ? 36.723 36.356 86.981 1.00 24.84 155 ALA B CA 1
ATOM 3317 C C . ALA B 1 158 ? 37.584 36.002 85.767 1.00 27.00 155 ALA B C 1
ATOM 3318 O O . ALA B 1 158 ? 37.670 34.824 85.358 1.00 28.44 155 ALA B O 1
ATOM 3320 N N . ALA B 1 159 ? 38.206 37.023 85.194 1.00 28.40 156 ALA B N 1
ATOM 3321 C CA . ALA B 1 159 ? 39.135 36.824 84.083 1.00 29.58 156 ALA B CA 1
ATOM 3322 C C . ALA B 1 159 ? 40.185 35.772 84.415 1.00 30.23 156 ALA B C 1
ATOM 3323 O O . ALA B 1 159 ? 40.425 34.885 83.619 1.00 32.25 156 ALA B O 1
ATOM 3325 N N . ALA B 1 160 ? 40.812 35.846 85.576 1.00 30.30 157 ALA B N 1
ATOM 3326 C CA . ALA B 1 160 ? 41.888 34.902 85.861 1.00 30.09 157 ALA B CA 1
ATOM 3327 C C . ALA B 1 160 ? 41.338 33.487 86.079 1.00 30.21 157 ALA B C 1
ATOM 3328 O O . ALA B 1 160 ? 42.057 32.524 85.894 1.00 30.08 157 ALA B O 1
ATOM 3330 N N . ASN B 1 161 ? 40.068 33.357 86.457 1.00 30.61 158 ASN B N 1
ATOM 3331 C CA . ASN B 1 161 ? 39.541 32.080 86.936 1.00 30.75 158 ASN B CA 1
ATOM 3332 C C . ASN B 1 161 ? 38.544 31.396 85.997 1.00 31.75 158 ASN B C 1
ATOM 3333 O O . ASN B 1 161 ? 38.316 30.210 86.149 1.00 31.79 158 ASN B O 1
ATOM 3338 N N . ILE B 1 162 ? 37.894 32.131 85.089 1.00 32.75 159 ILE B N 1
ATOM 3339 C CA . ILE B 1 162 ? 37.119 31.472 84.022 1.00 33.91 159 ILE B CA 1
ATOM 3340 C C . ILE B 1 162 ? 37.531 31.935 82.628 1.00 34.68 159 ILE B C 1
ATOM 3341 O O . ILE B 1 162 ? 37.022 31.432 81.656 1.00 35.84 159 ILE B O 1
ATOM 3346 N N . GLY B 1 163 ? 38.455 32.880 82.543 1.00 35.58 160 GLY B N 1
ATOM 3347 C CA . GLY B 1 163 ? 38.936 33.387 81.262 1.00 36.25 160 GLY B CA 1
ATOM 3348 C C . GLY B 1 163 ? 37.962 34.253 80.469 1.00 36.89 160 GLY B C 1
ATOM 3349 O O . GLY B 1 163 ? 38.206 34.521 79.298 1.00 36.59 160 GLY B O 1
ATOM 3350 N N . ALA B 1 164 ? 36.866 34.721 81.072 1.00 36.97 161 ALA B N 1
ATOM 3351 C CA . ALA B 1 164 ? 35.977 35.628 80.320 1.00 36.51 161 ALA B CA 1
ATOM 3352 C C . ALA B 1 164 ? 36.728 36.913 79.944 1.00 35.40 161 ALA B C 1
ATOM 3353 O O . ALA B 1 164 ? 37.762 37.220 80.539 1.00 35.93 161 ALA B O 1
ATOM 3355 N N . PRO B 1 165 ? 36.260 37.637 78.912 1.00 34.47 162 PRO B N 1
ATOM 3356 C CA . PRO B 1 165 ? 36.983 38.849 78.517 1.00 33.60 162 PRO B CA 1
ATOM 3357 C C . PRO B 1 165 ? 36.689 40.046 79.421 1.00 33.07 162 PRO B C 1
ATOM 3358 O O . PRO B 1 165 ? 35.561 40.268 79.818 1.00 32.74 162 PRO B O 1
ATOM 3362 N N . GLU B 1 166 ? 37.711 40.832 79.701 1.00 32.53 163 GLU B N 1
ATOM 3363 C CA . GLU B 1 166 ? 37.621 41.893 80.692 1.00 32.79 163 GLU B CA 1
ATOM 3364 C C . GLU B 1 166 ? 36.618 42.982 80.382 1.00 32.24 163 GLU B C 1
ATOM 3365 O O . GLU B 1 166 ? 35.913 43.484 81.278 1.00 31.80 163 GLU B O 1
ATOM 3371 N N . GLN B 1 167 ? 36.601 43.378 79.118 1.00 30.80 164 GLN B N 1
ATOM 3372 C CA . GLN B 1 167 ? 35.771 44.463 78.673 1.00 30.40 164 GLN B CA 1
ATOM 3373 C C . GLN B 1 167 ? 34.298 44.069 78.882 1.00 28.91 164 GLN B C 1
ATOM 3374 O O . GLN B 1 167 ? 33.496 44.842 79.429 1.00 28.66 164 GLN B O 1
ATOM 3380 N N . TRP B 1 168 ? 33.959 42.859 78.454 1.00 26.79 165 TRP B N 1
ATOM 3381 C CA . TRP B 1 168 ? 32.644 42.307 78.660 1.00 26.04 165 TRP B CA 1
ATOM 3382 C C . TRP B 1 168 ? 32.303 42.184 80.162 1.00 25.85 165 TRP B C 1
ATOM 3383 O O . TRP B 1 168 ? 31.210 42.538 80.602 1.00 25.27 165 TRP B O 1
ATOM 3394 N N . LEU B 1 169 ? 33.248 41.672 80.940 1.00 25.61 166 LEU B N 1
ATOM 3395 C CA . LEU B 1 169 ? 33.012 41.433 82.371 1.00 25.19 166 LEU B CA 1
ATOM 3396 C C . LEU B 1 169 ? 32.745 42.784 83.044 1.00 24.24 166 LEU B C 1
ATOM 3397 O O . LEU B 1 169 ? 31.955 42.881 83.989 1.00 24.15 166 LEU B O 1
ATOM 3402 N N . THR B 1 170 ? 33.413 43.813 82.551 1.00 23.19 167 THR B N 1
ATOM 3403 C CA . THR B 1 170 ? 33.300 45.150 83.149 1.00 22.47 167 THR B CA 1
ATOM 3404 C C . THR B 1 170 ? 31.840 45.604 83.048 1.00 22.87 167 THR B C 1
ATOM 3405 O O . THR B 1 170 ? 31.262 46.097 84.038 1.00 21.69 167 THR B O 1
ATOM 3409 N N . GLN B 1 171 ? 31.222 45.361 81.891 1.00 22.42 168 GLN B N 1
ATOM 3410 C CA . GLN B 1 171 ? 29.813 45.734 81.677 1.00 22.75 168 GLN B CA 1
ATOM 3411 C C . GLN B 1 171 ? 28.891 44.787 82.410 1.00 21.88 168 GLN B C 1
ATOM 3412 O O . GLN B 1 171 ? 27.910 45.220 83.016 1.00 22.16 168 GLN B O 1
ATOM 3418 N N . TYR B 1 172 ? 29.214 43.510 82.384 1.00 20.41 169 TYR B N 1
ATOM 3419 C CA . TYR B 1 172 ? 28.302 42.522 82.973 1.00 21.09 169 TYR B CA 1
ATOM 3420 C C . TYR B 1 172 ? 28.205 42.701 84.511 1.00 20.59 169 TYR B C 1
ATOM 3421 O O . TYR B 1 172 ? 27.109 42.743 85.092 1.00 19.55 169 TYR B O 1
ATOM 3430 N N . TYR B 1 173 ? 29.376 42.748 85.136 1.00 20.17 170 TYR B N 1
ATOM 3431 C CA . TYR B 1 173 ? 29.484 42.987 86.577 1.00 20.25 170 TYR B CA 1
ATOM 3432 C C . TYR B 1 173 ? 29.109 44.426 86.950 1.00 19.84 170 TYR B C 1
ATOM 3433 O O . TYR B 1 173 ? 28.505 44.633 87.971 1.00 20.14 170 TYR B O 1
ATOM 3442 N N . GLY B 1 174 ? 29.395 45.399 86.085 1.00 20.02 171 GLY B N 1
ATOM 3443 C CA . GLY B 1 174 ? 28.918 46.790 86.293 1.00 18.89 171 GLY B CA 1
ATOM 3444 C C . GLY B 1 174 ? 27.426 46.761 86.517 1.00 19.78 171 GLY B C 1
ATOM 3445 O O . GLY B 1 174 ? 26.888 47.295 87.503 1.00 19.98 171 GLY B O 1
ATOM 3446 N N . ASN B 1 175 ? 26.735 46.035 85.653 1.00 19.70 172 ASN B N 1
ATOM 3447 C CA . ASN B 1 175 ? 25.305 45.981 85.751 1.00 19.72 172 ASN B CA 1
ATOM 3448 C C . ASN B 1 175 ? 24.838 45.230 86.961 1.00 19.71 172 ASN B C 1
ATOM 3449 O O . ASN B 1 175 ? 23.866 45.625 87.602 1.00 19.60 172 ASN B O 1
ATOM 3454 N N . LEU B 1 176 ? 25.513 44.135 87.285 1.00 20.01 173 LEU B N 1
ATOM 3455 C CA . LEU B 1 176 ? 25.078 43.322 88.436 1.00 19.63 173 LEU B CA 1
ATOM 3456 C C . LEU B 1 176 ? 25.275 44.163 89.733 1.00 18.97 173 LEU B C 1
ATOM 3457 O O . LEU B 1 176 ? 24.470 44.115 90.649 1.00 17.84 173 LEU B O 1
ATOM 3462 N N . ILE B 1 177 ? 26.329 44.959 89.778 1.00 18.47 174 ILE B N 1
ATOM 3463 C CA . ILE B 1 177 ? 26.598 45.774 90.933 1.00 18.61 174 ILE B CA 1
ATOM 3464 C C . ILE B 1 177 ? 25.483 46.804 91.112 1.00 21.46 174 ILE B C 1
ATOM 3465 O O . ILE B 1 177 ? 25.043 47.068 92.246 1.00 21.29 174 ILE B O 1
ATOM 3470 N N . GLU B 1 178 ? 25.035 47.405 90.003 1.00 23.26 175 GLU B N 1
ATOM 3471 C CA . GLU B 1 178 ? 23.882 48.291 90.068 1.00 24.60 175 GLU B CA 1
ATOM 3472 C C . GLU B 1 178 ? 22.635 47.547 90.545 1.00 24.58 175 GLU B C 1
ATOM 3473 O O . GLU B 1 178 ? 21.798 48.155 91.201 1.00 25.52 175 GLU B O 1
ATOM 3479 N N . ARG B 1 179 ? 22.510 46.264 90.249 1.00 23.09 176 ARG B N 1
ATOM 3480 C CA . ARG B 1 179 ? 21.337 45.532 90.678 1.00 23.05 176 ARG B CA 1
ATOM 3481 C C . ARG B 1 179 ? 21.496 44.906 92.072 1.00 23.13 176 ARG B C 1
ATOM 3482 O O . ARG B 1 179 ? 20.545 44.290 92.585 1.00 22.60 176 ARG B O 1
ATOM 3490 N N . LYS B 1 180 ? 22.679 45.079 92.656 1.00 22.59 177 LYS B N 1
ATOM 3491 C CA . LYS B 1 180 ? 23.046 44.470 93.920 1.00 23.27 177 LYS B CA 1
ATOM 3492 C C . LYS B 1 180 ? 22.905 42.968 93.880 1.00 22.75 177 LYS B C 1
ATOM 3493 O O . LYS B 1 180 ? 22.301 42.321 94.736 1.00 22.39 177 LYS B O 1
ATOM 3499 N N . GLU B 1 181 ? 23.475 42.395 92.851 1.00 22.25 178 GLU B N 1
ATOM 3500 C CA . GLU B 1 181 ? 23.367 40.968 92.635 1.00 21.15 178 GLU B CA 1
ATOM 3501 C C . GLU B 1 181 ? 24.723 40.270 92.704 1.00 19.85 178 GLU B C 1
ATOM 3502 O O . GLU B 1 181 ? 24.789 39.073 92.591 1.00 20.60 178 GLU B O 1
ATOM 3508 N N . LEU B 1 182 ? 25.795 41.002 92.943 1.00 19.08 179 LEU B N 1
ATOM 3509 C CA . LEU B 1 182 ? 27.136 40.408 92.953 1.00 18.37 179 LEU B CA 1
ATOM 3510 C C . LEU B 1 182 ? 27.687 40.486 94.328 1.00 17.63 179 LEU B C 1
ATOM 3511 O O . LEU B 1 182 ? 27.612 41.536 94.987 1.00 18.81 179 LEU B O 1
ATOM 3516 N N . PHE B 1 183 ? 28.274 39.395 94.757 1.00 17.67 180 PHE B N 1
ATOM 3517 C CA . PHE B 1 183 ? 28.788 39.297 96.111 1.00 18.04 180 PHE B CA 1
ATOM 3518 C C . PHE B 1 183 ? 30.171 38.733 96.102 1.00 17.28 180 PHE B C 1
ATOM 3519 O O . PHE B 1 183 ? 30.503 37.927 95.260 1.00 16.95 180 PHE B O 1
ATOM 3527 N N . GLY B 1 184 ? 30.960 39.124 97.084 1.00 17.17 181 GLY B N 1
ATOM 3528 C CA . GLY B 1 184 ? 32.327 38.651 97.230 1.00 16.86 181 GLY B CA 1
ATOM 3529 C C . GLY B 1 184 ? 32.579 37.990 98.588 1.00 16.14 181 GLY B C 1
ATOM 3530 O O . GLY B 1 184 ? 32.043 38.407 99.616 1.00 15.62 181 GLY B O 1
ATOM 3531 N N . TYR B 1 185 ? 33.384 36.945 98.561 1.00 16.00 182 TYR B N 1
ATOM 3532 C CA . TYR B 1 185 ? 33.923 36.320 99.744 1.00 16.50 182 TYR B CA 1
ATOM 3533 C C . TYR B 1 185 ? 35.377 36.693 99.767 1.00 16.69 182 TYR B C 1
ATOM 3534 O O . TYR B 1 185 ? 36.149 36.297 98.885 1.00 17.05 182 TYR B O 1
ATOM 3543 N N . TRP B 1 186 ? 35.729 37.478 100.772 1.00 17.00 183 TRP B N 1
ATOM 3544 C CA . TRP B 1 186 ? 37.057 38.055 100.930 1.00 17.50 183 TRP B CA 1
ATOM 3545 C C . TRP B 1 186 ? 37.719 37.403 102.089 1.00 17.48 183 TRP B C 1
ATOM 3546 O O . TRP B 1 186 ? 37.084 37.233 103.118 1.00 16.92 183 TRP B O 1
ATOM 3557 N N . HIS B 1 187 ? 39.007 37.102 101.952 1.00 18.29 184 HIS B N 1
ATOM 3558 C CA . HIS B 1 187 ? 39.826 36.660 103.084 1.00 18.97 184 HIS B CA 1
ATOM 3559 C C . HIS B 1 187 ? 41.157 37.388 103.051 1.00 19.77 184 HIS B C 1
ATOM 3560 O O . HIS B 1 187 ? 41.927 37.210 102.118 1.00 20.04 184 HIS B O 1
ATOM 3567 N N . LYS B 1 188 ? 41.400 38.221 104.064 1.00 20.16 185 LYS B N 1
ATOM 3568 C CA . LYS B 1 188 ? 42.647 38.978 104.181 1.00 21.18 185 LYS B CA 1
ATOM 3569 C C . LYS B 1 188 ? 43.030 39.674 102.885 1.00 21.46 185 LYS B C 1
ATOM 3570 O O . LYS B 1 188 ? 44.113 39.477 102.365 1.00 23.18 185 LYS B O 1
ATOM 3576 N N . GLY B 1 189 ? 42.117 40.460 102.344 1.00 20.80 186 GLY B N 1
ATOM 3577 C CA . GLY B 1 189 ? 42.424 41.306 101.217 1.00 20.73 186 GLY B CA 1
ATOM 3578 C C . GLY B 1 189 ? 42.272 40.687 99.842 1.00 20.65 186 GLY B C 1
ATOM 3579 O O . GLY B 1 189 ? 42.373 41.384 98.839 1.00 19.38 186 GLY B O 1
ATOM 3580 N N . LYS B 1 190 ? 42.019 39.395 99.770 1.00 21.08 187 LYS B N 1
ATOM 3581 C CA . LYS B 1 190 ? 41.829 38.814 98.463 1.00 22.74 187 LYS B CA 1
ATOM 3582 C C . LYS B 1 190 ? 40.494 38.062 98.291 1.00 21.65 187 LYS B C 1
ATOM 3583 O O . LYS B 1 190 ? 39.950 37.495 99.233 1.00 21.69 187 LYS B O 1
ATOM 3589 N N . LEU B 1 191 ? 39.979 38.089 97.073 1.00 20.41 188 LEU B N 1
ATOM 3590 C CA . LEU B 1 191 ? 38.765 37.403 96.756 1.00 20.43 188 LEU B CA 1
ATOM 3591 C C . LEU B 1 191 ? 39.007 35.925 96.695 1.00 20.40 188 LEU B C 1
ATOM 3592 O O . LEU B 1 191 ? 39.871 35.479 95.952 1.00 21.63 188 LEU B O 1
ATOM 3597 N N . LEU B 1 192 ? 38.232 35.155 97.437 1.00 19.21 189 LEU B N 1
ATOM 3598 C CA . LEU B 1 192 ? 38.251 33.712 97.291 1.00 18.81 189 LEU B CA 1
ATOM 3599 C C . LEU B 1 192 ? 37.063 33.201 96.469 1.00 18.74 189 LEU B C 1
ATOM 3600 O O . LEU B 1 192 ? 37.077 32.049 96.023 1.00 16.81 189 LEU B O 1
ATOM 3605 N N . ALA B 1 193 ? 36.033 34.046 96.282 1.00 18.43 190 ALA B N 1
ATOM 3606 C CA . ALA B 1 193 ? 34.880 33.681 95.470 1.00 18.28 190 ALA B CA 1
ATOM 3607 C C . ALA B 1 193 ? 33.998 34.861 95.129 1.00 17.98 190 ALA B C 1
ATOM 3608 O O . ALA B 1 193 ? 33.942 35.865 95.867 1.00 17.88 190 ALA B O 1
ATOM 3610 N N . ALA B 1 194 ? 33.333 34.738 93.984 1.00 17.83 191 ALA B N 1
ATOM 3611 C CA . ALA B 1 194 ? 32.307 35.673 93.564 1.00 18.39 191 ALA B CA 1
ATOM 3612 C C . ALA B 1 194 ? 31.009 34.910 93.410 1.00 18.88 191 ALA B C 1
ATOM 3613 O O . ALA B 1 194 ? 31.001 33.787 92.945 1.00 20.27 191 ALA B O 1
ATOM 3615 N N . GLY B 1 195 ? 29.912 35.478 93.910 1.00 18.71 192 GLY B N 1
ATOM 3616 C CA . GLY B 1 195 ? 28.609 34.812 93.886 1.00 17.60 192 GLY B CA 1
ATOM 3617 C C . GLY B 1 195 ? 27.632 35.758 93.237 1.00 18.15 192 GLY B C 1
ATOM 3618 O O . GLY B 1 195 ? 27.766 36.982 93.386 1.00 16.09 192 GLY B O 1
ATOM 3619 N N . GLU B 1 196 ? 26.690 35.184 92.474 1.00 18.50 193 GLU B N 1
ATOM 3620 C CA . GLU B 1 196 ? 25.616 35.937 91.857 1.00 18.99 193 GLU B CA 1
ATOM 3621 C C . GLU B 1 196 ? 24.282 35.431 92.373 1.00 19.04 193 GLU B C 1
ATOM 3622 O O . GLU B 1 196 ? 24.050 34.250 92.422 1.00 17.92 193 GLU B O 1
ATOM 3628 N N . CYS B 1 197 ? 23.472 36.358 92.886 1.00 20.13 194 CYS B N 1
ATOM 3629 C CA . CYS B 1 197 ? 22.065 36.146 93.210 1.00 20.48 194 CYS B CA 1
ATOM 3630 C C . CYS B 1 197 ? 21.190 37.038 92.300 1.00 21.16 194 CYS B C 1
ATOM 3631 O O . CYS B 1 197 ? 20.885 38.180 92.622 1.00 21.47 194 CYS B O 1
ATOM 3634 N N . ARG B 1 198 ? 20.827 36.495 91.150 1.00 22.63 195 ARG B N 1
ATOM 3635 C CA . ARG B 1 198 ? 20.208 37.242 90.056 1.00 23.22 195 ARG B CA 1
ATOM 3636 C C . ARG B 1 198 ? 18.675 37.147 90.068 1.00 24.02 195 ARG B C 1
ATOM 3637 O O . ARG B 1 198 ? 18.110 36.040 90.100 1.00 24.83 195 ARG B O 1
ATOM 3645 N N . LEU B 1 199 ? 18.024 38.303 90.050 1.00 24.63 196 LEU B N 1
ATOM 3646 C CA . LEU B 1 199 ? 16.570 38.394 90.009 1.00 25.57 196 LEU B CA 1
ATOM 3647 C C . LEU B 1 199 ? 16.094 38.439 88.525 1.00 26.45 196 LEU B C 1
ATOM 3648 O O . LEU B 1 199 ? 16.828 38.857 87.643 1.00 26.43 196 LEU B O 1
ATOM 3653 N N . PHE B 1 200 ? 14.877 37.980 88.265 1.00 26.95 197 PHE B N 1
ATOM 3654 C CA . PHE B 1 200 ? 14.295 38.047 86.948 1.00 27.37 197 PHE B CA 1
ATOM 3655 C C . PHE B 1 200 ? 13.403 39.257 86.891 1.00 28.98 197 PHE B C 1
ATOM 3656 O O . PHE B 1 200 ? 12.635 39.521 87.792 1.00 30.06 197 PHE B O 1
ATOM 3664 N N . ASP B 1 201 ? 13.497 40.008 85.822 1.00 31.13 198 ASP B N 1
ATOM 3665 C CA . ASP B 1 201 ? 12.705 41.214 85.699 1.00 32.67 198 ASP B CA 1
ATOM 3666 C C . ASP B 1 201 ? 11.318 40.858 85.238 1.00 33.16 198 ASP B C 1
ATOM 3667 O O . ASP B 1 201 ? 10.392 41.627 85.422 1.00 33.07 198 ASP B O 1
ATOM 3672 N N . GLN B 1 202 ? 11.171 39.674 84.665 1.00 34.22 199 GLN B N 1
ATOM 3673 C CA . GLN B 1 202 ? 9.880 39.253 84.156 1.00 35.07 199 GLN B CA 1
ATOM 3674 C C . GLN B 1 202 ? 9.632 37.783 84.246 1.00 33.72 199 GLN B C 1
ATOM 3675 O O . GLN B 1 202 ? 10.566 36.988 84.258 1.00 33.38 199 GLN B O 1
ATOM 3681 N N . TYR B 1 203 ? 8.352 37.436 84.280 1.00 32.67 200 TYR B N 1
ATOM 3682 C CA . TYR B 1 203 ? 7.895 36.045 84.155 1.00 32.11 200 TYR B CA 1
ATOM 3683 C C . TYR B 1 203 ? 8.248 35.145 85.327 1.00 31.69 200 TYR B C 1
ATOM 3684 O O . TYR B 1 203 ? 7.456 34.296 85.683 1.00 31.02 200 TYR B O 1
ATOM 3693 N N . GLN B 1 204 ? 9.446 35.312 85.901 1.00 31.10 201 GLN B N 1
ATOM 3694 C CA . GLN B 1 204 ? 9.951 34.398 86.916 1.00 30.08 201 GLN B CA 1
ATOM 3695 C C . GLN B 1 204 ? 10.402 35.163 88.157 1.00 28.93 201 GLN B C 1
ATOM 3696 O O . GLN B 1 204 ? 11.387 34.796 88.791 1.00 27.78 201 GLN B O 1
ATOM 3702 N N . THR B 1 205 ? 9.634 36.201 88.505 1.00 28.40 202 THR B N 1
ATOM 3703 C CA . THR B 1 205 ? 9.998 37.184 89.543 1.00 28.84 202 THR B CA 1
ATOM 3704 C C . THR B 1 205 ? 9.996 36.646 90.970 1.00 29.03 202 THR B C 1
ATOM 3705 O O . THR B 1 205 ? 10.258 37.392 91.896 1.00 28.32 202 THR B O 1
ATOM 3709 N N . GLU B 1 206 ? 9.654 35.374 91.151 1.00 30.17 203 GLU B N 1
ATOM 3710 C CA . GLU B 1 206 ? 9.572 34.786 92.466 1.00 31.20 203 GLU B CA 1
ATOM 3711 C C . GLU B 1 206 ? 10.775 33.882 92.676 1.00 29.70 203 GLU B C 1
ATOM 3712 O O . GLU B 1 206 ? 10.878 33.209 93.700 1.00 29.04 203 GLU B O 1
ATOM 3718 N N . TYR B 1 207 ? 11.689 33.879 91.708 1.00 28.33 204 TYR B N 1
ATOM 3719 C CA . TYR B 1 207 ? 12.882 33.050 91.781 1.00 27.60 204 TYR B CA 1
ATOM 3720 C C . TYR B 1 207 ? 14.158 33.876 91.726 1.00 27.83 204 TYR B C 1
ATOM 3721 O O . TYR B 1 207 ? 14.172 35.022 91.237 1.00 28.58 204 TYR B O 1
ATOM 3730 N N . ALA B 1 208 ? 15.230 33.283 92.243 1.00 27.26 205 ALA B N 1
ATOM 3731 C CA . ALA B 1 208 ? 16.575 33.849 92.117 1.00 27.03 205 ALA B CA 1
ATOM 3732 C C . ALA B 1 208 ? 17.452 32.800 91.415 1.00 26.39 205 ALA B C 1
ATOM 3733 O O . ALA B 1 208 ? 17.379 31.615 91.731 1.00 27.61 205 ALA B O 1
ATOM 3735 N N . ASP B 1 209 ? 18.248 33.240 90.456 1.00 26.14 206 ASP B N 1
ATOM 3736 C CA . ASP B 1 209 ? 19.191 32.377 89.711 1.00 26.15 206 ASP B CA 1
ATOM 3737 C C . ASP B 1 209 ? 20.587 32.598 90.270 1.00 25.40 206 ASP B C 1
ATOM 3738 O O . ASP B 1 209 ? 21.093 33.746 90.296 1.00 23.67 206 ASP B O 1
ATOM 3743 N N . LEU B 1 210 ? 21.214 31.519 90.714 1.00 24.85 207 LEU B N 1
ATOM 3744 C CA . LEU B 1 210 ? 22.492 31.630 91.428 1.00 24.74 207 LEU B CA 1
ATOM 3745 C C . LEU B 1 210 ? 23.700 31.237 90.569 1.00 25.84 207 LEU B C 1
ATOM 3746 O O . LEU B 1 210 ? 23.630 30.296 89.779 1.00 27.11 207 LEU B O 1
ATOM 3751 N N . GLY B 1 211 ? 24.813 31.941 90.751 1.00 26.70 208 GLY B N 1
ATOM 3752 C CA . GLY B 1 211 ? 26.108 31.542 90.159 1.00 27.01 208 GLY B CA 1
ATOM 3753 C C . GLY B 1 211 ? 27.286 31.833 91.090 1.00 27.31 208 GLY B C 1
ATOM 3754 O O . GLY B 1 211 ? 27.161 32.660 91.978 1.00 26.60 208 GLY B O 1
ATOM 3763 N N . ILE B 1 213 ? 31.952 31.764 91.211 1.00 26.87 210 ILE B N 1
ATOM 3764 C CA . ILE B 1 213 ? 33.287 31.397 90.754 1.00 26.30 210 ILE B CA 1
ATOM 3765 C C . ILE B 1 213 ? 34.178 31.240 91.974 1.00 26.39 210 ILE B C 1
ATOM 3766 O O . ILE B 1 213 ? 34.308 32.177 92.762 1.00 25.49 210 ILE B O 1
ATOM 3771 N N . VAL B 1 214 ? 34.793 30.075 92.156 1.00 26.26 211 VAL B N 1
ATOM 3772 C CA . VAL B 1 214 ? 35.776 29.955 93.226 1.00 27.12 211 VAL B CA 1
ATOM 3773 C C . VAL B 1 214 ? 37.218 30.145 92.714 1.00 27.68 211 VAL B C 1
ATOM 3774 O O . VAL B 1 214 ? 37.564 29.697 91.638 1.00 29.34 211 VAL B O 1
ATOM 3778 N N . ALA B 1 215 ? 38.038 30.861 93.467 1.00 27.88 212 ALA B N 1
ATOM 3779 C CA . ALA B 1 215 ? 39.453 31.026 93.129 1.00 27.93 212 ALA B CA 1
ATOM 3780 C C . ALA B 1 215 ? 40.122 29.670 92.851 1.00 28.38 212 ALA B C 1
ATOM 3781 O O . ALA B 1 215 ? 40.021 28.750 93.661 1.00 26.90 212 ALA B O 1
ATOM 3783 N N . GLN B 1 216 ? 40.816 29.564 91.720 1.00 29.61 213 GLN B N 1
ATOM 3784 C CA . GLN B 1 216 ? 41.464 28.303 91.351 1.00 31.38 213 GLN B CA 1
ATOM 3785 C C . GLN B 1 216 ? 42.462 27.859 92.403 1.00 31.14 213 GLN B C 1
ATOM 3786 O O . GLN B 1 216 ? 42.626 26.681 92.603 1.00 31.13 213 GLN B O 1
ATOM 3792 N N . SER B 1 217 ? 43.083 28.788 93.115 1.00 31.18 214 SER B N 1
ATOM 3793 C CA . SER B 1 217 ? 44.001 28.385 94.176 1.00 31.62 214 SER B CA 1
ATOM 3794 C C . SER B 1 217 ? 43.337 27.752 95.419 1.00 31.08 214 SER B C 1
ATOM 3795 O O . SER B 1 217 ? 44.032 27.255 96.308 1.00 31.19 214 SER B O 1
ATOM 3798 N N . ASN B 1 218 ? 42.013 27.749 95.504 1.00 30.24 215 ASN B N 1
ATOM 3799 C CA . ASN B 1 218 ? 41.374 27.250 96.719 1.00 29.21 215 ASN B CA 1
ATOM 3800 C C . ASN B 1 218 ? 40.223 26.345 96.423 1.00 28.89 215 ASN B C 1
ATOM 3801 O O . ASN B 1 218 ? 39.232 26.371 97.156 1.00 28.22 215 ASN B O 1
ATOM 3806 N N . ARG B 1 219 ? 40.361 25.534 95.372 1.00 28.68 216 ARG B N 1
ATOM 3807 C CA . ARG B 1 219 ? 39.380 24.486 95.077 1.00 29.39 216 ARG B CA 1
ATOM 3808 C C . ARG B 1 219 ? 39.499 23.355 96.096 1.00 28.92 216 ARG B C 1
ATOM 3809 O O . ARG B 1 219 ? 40.522 23.197 96.742 1.00 29.85 216 ARG B O 1
ATOM 3817 N N . GLY B 1 220 ? 38.421 22.603 96.249 1.00 28.83 217 GLY B N 1
ATOM 3818 C CA . GLY B 1 220 ? 38.340 21.481 97.173 1.00 28.56 217 GLY B CA 1
ATOM 3819 C C . GLY B 1 220 ? 38.214 21.829 98.668 1.00 28.63 217 GLY B C 1
ATOM 3820 O O . GLY B 1 220 ? 38.152 20.920 99.517 1.00 28.45 217 GLY B O 1
ATOM 3821 N N . GLN B 1 221 ? 38.155 23.118 99.007 1.00 27.67 218 GLN B N 1
ATOM 3822 C CA . GLN B 1 221 ? 37.960 23.526 100.390 1.00 27.23 218 GLN B CA 1
ATOM 3823 C C . GLN B 1 221 ? 36.479 23.701 100.752 1.00 26.46 218 GLN B C 1
ATOM 3824 O O . GLN B 1 221 ? 36.152 24.216 101.817 1.00 26.18 218 GLN B O 1
ATOM 3830 N N . GLY B 1 222 ? 35.578 23.242 99.892 1.00 25.48 219 GLY B N 1
ATOM 3831 C CA . GLY B 1 222 ? 34.154 23.372 100.165 1.00 24.62 219 GLY B CA 1
ATOM 3832 C C . GLY B 1 222 ? 33.661 24.814 100.144 1.00 23.82 219 GLY B C 1
ATOM 3833 O O . GLY B 1 222 ? 32.599 25.127 100.660 1.00 22.77 219 GLY B O 1
ATOM 3834 N N . ILE B 1 223 ? 34.434 25.715 99.559 1.00 23.53 220 ILE B N 1
ATOM 3835 C CA . ILE B 1 223 ? 33.970 27.109 99.432 1.00 22.90 220 ILE B CA 1
ATOM 3836 C C . ILE B 1 223 ? 32.680 27.216 98.604 1.00 23.01 220 ILE B C 1
ATOM 3837 O O . ILE B 1 223 ? 31.782 27.955 98.983 1.00 22.91 220 ILE B O 1
ATOM 3842 N N . ALA B 1 224 ? 32.572 26.468 97.510 1.00 23.23 221 ALA B N 1
ATOM 3843 C CA . ALA B 1 224 ? 31.489 26.734 96.549 1.00 24.16 221 ALA B CA 1
ATOM 3844 C C . ALA B 1 224 ? 30.158 26.465 97.153 1.00 23.82 221 ALA B C 1
ATOM 3845 O O . ALA B 1 224 ? 29.184 27.151 96.862 1.00 25.38 221 ALA B O 1
ATOM 3847 N N . LYS B 1 225 ? 30.108 25.488 98.019 1.00 24.32 222 LYS B N 1
ATOM 3848 C CA . LYS B 1 225 ? 28.853 25.120 98.616 1.00 24.52 222 LYS B CA 1
ATOM 3849 C C . LYS B 1 225 ? 28.434 26.128 99.686 1.00 23.92 222 LYS B C 1
ATOM 3850 O O . LYS B 1 225 ? 27.229 26.319 99.932 1.00 24.27 222 LYS B O 1
ATOM 3856 N N . LYS B 1 226 ? 29.418 26.750 100.326 1.00 22.61 223 LYS B N 1
ATOM 3857 C CA . LYS B 1 226 ? 29.136 27.746 101.345 1.00 22.35 223 LYS B CA 1
ATOM 3858 C C . LYS B 1 226 ? 28.628 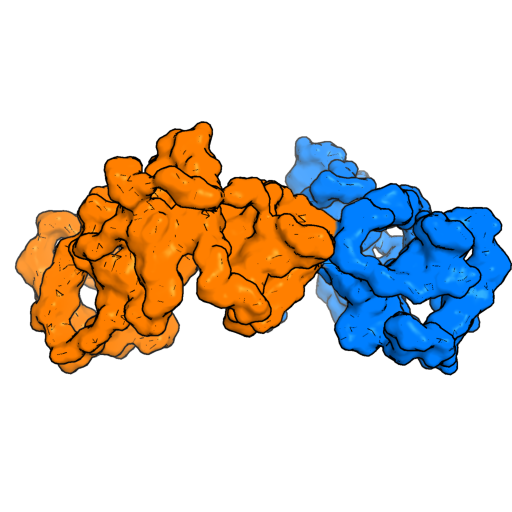29.017 100.665 1.00 21.53 223 LYS B C 1
ATOM 3859 O O . LYS B 1 226 ? 27.820 29.753 101.231 1.00 20.78 223 LYS B O 1
ATOM 3865 N N . VAL B 1 227 ? 29.134 29.254 99.452 1.00 21.10 224 VAL B N 1
ATOM 3866 C CA . VAL B 1 227 ? 28.740 30.389 98.649 1.00 20.45 224 VAL B CA 1
ATOM 3867 C C . VAL B 1 227 ? 27.323 30.239 98.216 1.00 20.11 224 VAL B C 1
ATOM 3868 O O . VAL B 1 227 ? 26.562 31.171 98.367 1.00 20.12 224 VAL B O 1
ATOM 3872 N N . LEU B 1 228 ? 26.932 29.052 97.747 1.00 20.36 225 LEU B N 1
ATOM 3873 C CA . LEU B 1 228 ? 25.549 28.833 97.339 1.00 19.39 225 LEU B CA 1
ATOM 3874 C C . LEU B 1 228 ? 24.607 28.910 98.533 1.00 19.16 225 LEU B C 1
ATOM 3875 O O . LEU B 1 228 ? 23.491 29.427 98.425 1.00 17.96 225 LEU B O 1
ATOM 3880 N N . THR B 1 229 ? 25.049 28.392 99.677 1.00 18.84 226 THR B N 1
ATOM 3881 C CA . THR B 1 229 ? 24.250 28.494 100.884 1.00 19.16 226 THR B CA 1
ATOM 3882 C C . THR B 1 229 ? 24.004 29.950 101.173 1.00 19.59 226 THR B C 1
ATOM 3883 O O . THR B 1 229 ? 22.865 30.332 101.363 1.00 19.93 226 THR B O 1
ATOM 3887 N N . PHE B 1 230 ? 25.052 30.781 101.152 1.00 19.83 227 PHE B N 1
ATOM 3888 C CA . PHE B 1 230 ? 24.889 32.201 101.472 1.00 19.54 227 PHE B CA 1
ATOM 3889 C C . PHE B 1 230 ? 23.911 32.834 100.500 1.00 19.85 227 PHE B C 1
ATOM 3890 O O . PHE B 1 230 ? 23.008 33.545 100.902 1.00 19.36 227 PHE B O 1
ATOM 3898 N N . LEU B 1 231 ? 24.070 32.535 99.218 1.00 20.20 228 LEU B N 1
ATOM 3899 C CA . LEU B 1 231 ? 23.275 33.193 98.210 1.00 20.95 228 LEU B CA 1
ATOM 3900 C C . LEU B 1 231 ? 21.822 32.715 98.339 1.00 22.03 228 LEU B C 1
ATOM 3901 O O . LEU B 1 231 ? 20.872 33.484 98.140 1.00 23.09 228 LEU B O 1
ATOM 3906 N N . THR B 1 232 ? 21.655 31.461 98.691 1.00 21.89 229 THR B N 1
ATOM 3907 C CA . THR B 1 232 ? 20.340 30.940 98.902 1.00 22.94 229 THR B CA 1
ATOM 3908 C C . THR B 1 232 ? 19.608 31.686 100.010 1.00 23.62 229 THR B C 1
ATOM 3909 O O . THR B 1 232 ? 18.462 32.064 99.824 1.00 23.10 229 THR B O 1
ATOM 3913 N N . LYS B 1 233 ? 20.279 31.935 101.130 1.00 24.42 230 LYS B N 1
ATOM 3914 C CA . LYS B 1 233 ? 19.651 32.665 102.208 1.00 25.29 230 LYS B CA 1
ATOM 3915 C C . LYS B 1 233 ? 19.390 34.103 101.770 1.00 24.97 230 LYS B C 1
ATOM 3916 O O . LYS B 1 233 ? 18.362 34.664 102.061 1.00 24.51 230 LYS B O 1
ATOM 3922 N N . HIS B 1 234 ? 20.312 34.705 101.051 1.00 24.31 231 HIS B N 1
ATOM 3923 C CA . HIS B 1 234 ? 20.086 36.082 100.653 1.00 24.41 231 HIS B CA 1
ATOM 3924 C C . HIS B 1 234 ? 18.825 36.150 99.735 1.00 24.57 231 HIS B C 1
ATOM 3925 O O . HIS B 1 234 ? 17.988 37.076 99.839 1.00 24.95 231 HIS B O 1
ATOM 3932 N N . ALA B 1 235 ? 18.677 35.166 98.872 1.00 23.93 232 ALA B N 1
ATOM 3933 C CA . ALA B 1 235 ? 17.450 35.053 98.066 1.00 24.79 232 ALA B CA 1
ATOM 3934 C C . ALA B 1 235 ? 16.200 34.862 98.968 1.00 24.78 232 ALA B C 1
ATOM 3935 O O . ALA B 1 235 ? 15.210 35.576 98.837 1.00 24.70 232 ALA B O 1
ATOM 3937 N N . ALA B 1 236 ? 16.252 33.917 99.886 1.00 25.15 233 ALA B N 1
ATOM 3938 C CA . ALA B 1 236 ? 15.133 33.712 100.827 1.00 26.07 233 ALA B CA 1
ATOM 3939 C C . ALA B 1 236 ? 14.732 34.990 101.563 1.00 26.95 233 ALA B C 1
ATOM 3940 O O . ALA B 1 236 ? 13.550 35.223 101.737 1.00 28.52 233 ALA B O 1
ATOM 3942 N N . THR B 1 237 ? 15.660 35.853 101.949 1.00 27.46 234 THR B N 1
ATOM 3943 C CA . THR B 1 237 ? 15.256 37.044 102.691 1.00 28.47 234 THR B CA 1
ATOM 3944 C C . THR B 1 237 ? 14.514 38.049 101.816 1.00 29.27 234 THR B C 1
ATOM 3945 O O . THR B 1 237 ? 13.851 38.964 102.327 1.00 29.07 234 THR B O 1
ATOM 3949 N N . GLN B 1 238 ? 14.644 37.905 100.501 1.00 29.91 235 GLN B N 1
ATOM 3950 C CA . GLN B 1 238 ? 13.891 38.721 99.573 1.00 30.21 235 GLN B CA 1
ATOM 3951 C C . GLN B 1 238 ? 12.593 38.002 99.155 1.00 30.75 235 GLN B C 1
ATOM 3952 O O . GLN B 1 238 ? 11.873 38.480 98.267 1.00 31.06 235 GLN B O 1
ATOM 3958 N N . GLY B 1 239 ? 12.319 36.839 99.733 1.00 30.21 236 GLY B N 1
ATOM 3959 C CA . GLY B 1 239 ? 11.103 36.089 99.390 1.00 30.59 236 GLY B CA 1
ATOM 3960 C C . GLY B 1 239 ? 11.171 35.266 98.119 1.00 30.30 236 GLY B C 1
ATOM 3961 O O . GLY B 1 239 ? 10.136 34.813 97.607 1.00 30.55 236 GLY B O 1
ATOM 3962 N N . LEU B 1 240 ? 12.386 35.041 97.631 1.00 29.21 237 LEU B N 1
ATOM 3963 C CA . LEU B 1 240 ? 12.576 34.292 96.414 1.00 27.97 237 LEU B CA 1
ATOM 3964 C C . LEU B 1 240 ? 13.102 32.900 96.712 1.00 27.46 237 LEU B C 1
ATOM 3965 O O . LEU B 1 240 ? 13.864 32.681 97.656 1.00 27.25 237 LEU B O 1
ATOM 3970 N N . THR B 1 241 ? 12.657 31.964 95.875 1.00 26.10 238 THR B N 1
ATOM 3971 C CA . THR B 1 241 ? 13.124 30.632 95.847 1.00 24.82 238 THR B CA 1
ATOM 3972 C C . THR B 1 241 ? 14.318 30.517 94.903 1.00 24.80 238 THR B C 1
ATOM 3973 O O . THR B 1 241 ? 14.287 31.006 93.767 1.00 24.93 238 THR B O 1
ATOM 3977 N N . SER B 1 242 ? 15.349 29.814 95.329 1.00 24.49 239 SER B N 1
ATOM 3978 C CA . SER B 1 242 ? 16.561 29.693 94.533 1.00 24.84 239 SER B CA 1
ATOM 3979 C C . SER B 1 242 ? 16.575 28.557 93.518 1.00 24.55 239 SER B C 1
ATOM 3980 O O . SER B 1 242 ? 16.145 27.421 93.809 1.00 25.70 239 SER B O 1
ATOM 3983 N N . ILE B 1 243 ? 17.087 28.881 92.334 1.00 24.49 240 ILE B N 1
ATOM 3984 C CA . ILE B 1 243 ? 17.455 27.882 91.317 1.00 24.91 240 ILE B CA 1
ATOM 3985 C C . ILE B 1 243 ? 18.876 28.121 90.823 1.00 25.09 240 ILE B C 1
ATOM 3986 O O . ILE B 1 243 ? 19.426 29.186 91.040 1.00 25.33 240 ILE B O 1
ATOM 3991 N N . CYS B 1 244 ? 19.468 27.129 90.167 1.00 25.45 241 CYS B N 1
ATOM 3992 C CA . CYS B 1 244 ? 20.728 27.332 89.475 1.00 26.09 241 CYS B CA 1
ATOM 3993 C C . CYS B 1 244 ? 20.939 26.295 88.399 1.00 25.64 241 CYS B C 1
ATOM 3994 O O . CYS B 1 244 ? 20.159 25.366 88.290 1.00 24.50 241 CYS B O 1
ATOM 3997 N N . SER B 1 245 ? 21.973 26.482 87.577 1.00 25.65 242 SER B N 1
ATOM 3998 C CA . SER B 1 245 ? 22.301 25.490 86.554 1.00 26.22 242 SER B CA 1
ATOM 3999 C C . SER B 1 245 ? 23.774 25.354 86.324 1.00 26.37 242 SER B C 1
ATOM 4000 O O . SER B 1 245 ? 24.563 26.175 86.751 1.00 25.42 242 SER B O 1
ATOM 4003 N N . THR B 1 246 ? 24.146 24.289 85.647 1.00 26.86 243 THR B N 1
ATOM 4004 C CA . THR B 1 246 ? 25.558 24.095 85.333 1.00 27.65 243 THR B CA 1
ATOM 4005 C C . THR B 1 246 ? 25.712 23.053 84.224 1.00 27.60 243 THR B C 1
ATOM 4006 O O . THR B 1 246 ? 24.827 22.258 83.965 1.00 27.20 243 THR B O 1
ATOM 4010 N N . GLU B 1 247 ? 26.878 23.054 83.624 1.00 28.85 244 GLU B N 1
ATOM 4011 C CA . GLU B 1 247 ? 27.158 22.231 82.461 1.00 30.50 244 GLU B CA 1
ATOM 4012 C C . GLU B 1 247 ? 27.228 20.780 82.899 1.00 30.41 244 GLU B C 1
ATOM 4013 O O . GLU B 1 247 ? 27.487 20.496 84.068 1.00 29.90 244 GLU B O 1
ATOM 4019 N N . SER B 1 248 ? 26.973 19.860 81.974 1.00 31.14 245 SER B N 1
ATOM 4020 C CA . SER B 1 248 ? 26.941 18.448 82.303 1.00 31.75 245 SER B CA 1
ATOM 4021 C C . SER B 1 248 ? 28.310 17.908 82.679 1.00 31.94 245 SER B C 1
ATOM 4022 O O . SER B 1 248 ? 28.408 17.033 83.512 1.00 31.90 245 SER B O 1
ATOM 4025 N N . ASN B 1 249 ? 29.375 18.433 82.091 1.00 33.38 246 ASN B N 1
ATOM 4026 C CA . ASN B 1 249 ? 30.721 17.975 82.450 1.00 34.46 246 ASN B CA 1
ATOM 4027 C C . ASN B 1 249 ? 31.346 18.721 83.651 1.00 34.42 246 ASN B C 1
ATOM 4028 O O . ASN B 1 249 ? 32.504 18.485 83.994 1.00 35.09 246 ASN B O 1
ATOM 4033 N N . ASN B 1 250 ? 30.606 19.627 84.278 1.00 33.97 247 ASN B N 1
ATOM 4034 C CA . ASN B 1 250 ? 31.143 20.364 85.443 1.00 33.61 247 ASN B CA 1
ATOM 4035 C C . ASN B 1 250 ? 30.873 19.579 86.747 1.00 33.37 247 ASN B C 1
ATOM 4036 O O . ASN B 1 250 ? 29.969 19.890 87.507 1.00 32.36 247 ASN B O 1
ATOM 4041 N N . VAL B 1 251 ? 31.645 18.524 86.967 1.00 33.67 248 VAL B N 1
ATOM 4042 C CA . VAL B 1 251 ? 31.497 17.698 88.151 1.00 33.73 248 VAL B CA 1
ATOM 4043 C C . VAL B 1 251 ? 31.636 18.463 89.491 1.00 33.36 248 VAL B C 1
ATOM 4044 O O . VAL B 1 251 ? 30.789 18.298 90.377 1.00 33.87 248 VAL B O 1
ATOM 4048 N N . ALA B 1 252 ? 32.657 19.307 89.645 1.00 32.50 249 ALA B N 1
ATOM 4049 C CA . ALA B 1 252 ? 32.820 20.036 90.912 1.00 32.41 249 ALA B CA 1
ATOM 4050 C C . ALA B 1 252 ? 31.623 20.978 91.216 1.00 32.00 249 ALA B C 1
ATOM 4051 O O . ALA B 1 252 ? 31.176 21.057 92.347 1.00 32.83 249 ALA B O 1
ATOM 4053 N N . ALA B 1 253 ? 31.074 21.628 90.209 1.00 31.00 250 ALA B N 1
ATOM 4054 C CA . ALA B 1 253 ? 29.860 22.435 90.404 1.00 31.08 250 ALA B CA 1
ATOM 4055 C C . ALA B 1 253 ? 28.681 21.555 90.841 1.00 30.65 250 ALA B C 1
ATOM 4056 O O . ALA B 1 253 ? 27.975 21.884 91.797 1.00 30.92 250 ALA B O 1
ATOM 4058 N N . GLN B 1 254 ? 28.476 20.445 90.143 1.00 29.80 251 GLN B N 1
ATOM 4059 C CA . GLN B 1 254 ? 27.392 19.526 90.481 1.00 30.30 251 GLN B CA 1
ATOM 4060 C C . GLN B 1 254 ? 27.519 19.058 91.941 1.00 30.00 251 GLN B C 1
ATOM 4061 O O . GLN B 1 254 ? 26.514 18.888 92.640 1.00 29.85 251 GLN B O 1
ATOM 4067 N N . LYS B 1 255 ? 28.749 18.870 92.400 1.00 29.79 252 LYS B N 1
ATOM 4068 C CA . LYS B 1 255 ? 28.967 18.357 93.754 1.00 30.29 252 LYS B CA 1
ATOM 4069 C C . LYS B 1 255 ? 28.542 19.416 94.766 1.00 29.01 252 LYS B C 1
ATOM 4070 O O . LYS B 1 255 ? 27.790 19.142 95.694 1.00 29.02 252 LYS B O 1
ATOM 4076 N N . ALA B 1 256 ? 28.978 20.639 94.518 1.00 26.93 253 ALA B N 1
ATOM 4077 C CA . ALA B 1 256 ? 28.760 21.736 95.443 1.00 26.75 253 ALA B CA 1
ATOM 4078 C C . ALA B 1 256 ? 27.270 22.044 95.545 1.00 25.89 253 ALA B C 1
ATOM 4079 O O . ALA B 1 256 ? 26.722 22.207 96.629 1.00 25.14 253 ALA B O 1
ATOM 4081 N N . ILE B 1 257 ? 26.636 22.089 94.384 1.00 25.46 254 ILE B N 1
ATOM 4082 C CA . ILE B 1 257 ? 25.216 22.369 94.262 1.00 24.42 254 ILE B CA 1
ATOM 4083 C C . ILE B 1 257 ? 24.365 21.354 95.017 1.00 24.48 254 ILE B C 1
ATOM 4084 O O . ILE B 1 257 ? 23.455 21.727 95.773 1.00 23.12 254 ILE B O 1
ATOM 4089 N N . ALA B 1 258 ? 24.673 20.077 94.813 1.00 24.56 255 ALA B N 1
ATOM 4090 C CA . ALA B 1 258 ? 23.951 19.037 95.482 1.00 25.72 255 ALA B CA 1
ATOM 4091 C C . ALA B 1 258 ? 24.160 19.180 96.992 1.00 26.58 255 ALA B C 1
ATOM 4092 O O . ALA B 1 258 ? 23.191 19.006 97.756 1.00 26.75 255 ALA B O 1
ATOM 4094 N N . HIS B 1 259 ? 25.394 19.503 97.419 1.00 27.39 256 HIS B N 1
ATOM 4095 C CA . HIS B 1 259 ? 25.704 19.702 98.882 1.00 28.52 256 HIS B CA 1
ATOM 4096 C C . HIS B 1 259 ? 25.200 21.074 99.413 1.00 27.63 2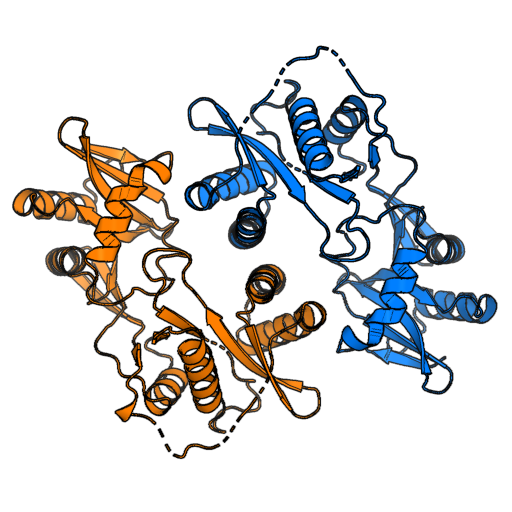56 HIS B C 1
ATOM 4097 O O . HIS B 1 259 ? 25.282 21.363 100.591 1.00 28.64 256 HIS B O 1
ATOM 4104 N N . ALA B 1 260 ? 24.701 21.928 98.545 1.00 25.99 257 ALA B N 1
ATOM 4105 C CA . ALA B 1 260 ? 24.051 23.119 99.008 1.00 25.49 257 ALA B CA 1
ATOM 4106 C C . ALA B 1 260 ? 22.537 22.866 99.141 1.00 24.96 257 ALA B C 1
ATOM 4107 O O . ALA B 1 260 ? 21.771 23.791 99.324 1.00 25.04 257 ALA B O 1
ATOM 4109 N N . GLY B 1 261 ? 22.108 21.609 99.048 1.00 25.09 258 GLY B N 1
ATOM 4110 C CA . GLY B 1 261 ? 20.687 21.259 99.170 1.00 24.68 258 GLY B CA 1
ATOM 4111 C C . GLY B 1 261 ? 19.863 21.369 97.900 1.00 24.57 258 GLY B C 1
ATOM 4112 O O . GLY B 1 261 ? 18.646 21.465 97.977 1.00 25.74 258 GLY B O 1
ATOM 4113 N N . PHE B 1 262 ? 20.495 21.365 96.727 1.00 23.84 259 PHE B N 1
ATOM 4114 C CA . PHE B 1 262 ? 19.729 21.434 95.468 1.00 23.39 259 PHE B CA 1
ATOM 4115 C C . PHE B 1 262 ? 19.553 20.068 94.865 1.00 23.19 259 PHE B C 1
ATOM 4116 O O . PHE B 1 262 ? 20.468 19.272 94.905 1.00 22.87 259 PHE B O 1
ATOM 4124 N N . THR B 1 263 ? 18.393 19.817 94.271 1.00 23.57 260 THR B N 1
ATOM 4125 C CA . THR B 1 263 ? 18.205 18.617 93.447 1.00 24.27 260 THR B CA 1
ATOM 4126 C C . THR B 1 263 ? 17.843 19.009 92.019 1.00 23.54 260 THR B C 1
ATOM 4127 O O . THR B 1 263 ? 17.445 20.150 91.765 1.00 24.71 260 THR B O 1
ATOM 4131 N N . SER B 1 264 ? 17.990 18.041 91.117 1.00 23.02 261 SER B N 1
ATOM 4132 C CA . SER B 1 264 ? 17.854 18.236 89.682 1.00 23.21 261 SER B CA 1
ATOM 4133 C C . SER B 1 264 ? 17.055 17.157 88.969 1.00 22.21 261 SER B C 1
ATOM 4134 O O . SER B 1 264 ? 17.561 16.052 88.742 1.00 21.60 261 SER B O 1
ATOM 4137 N N . ALA B 1 265 ? 15.850 17.524 88.580 1.00 21.03 262 ALA B N 1
ATOM 4138 C CA . ALA B 1 265 ? 14.987 16.653 87.816 1.00 22.06 262 ALA B CA 1
ATOM 4139 C C . ALA B 1 265 ? 14.869 17.139 86.335 1.00 22.09 262 ALA B C 1
ATOM 4140 O O . ALA B 1 265 ? 14.030 16.626 85.566 1.00 22.27 262 ALA B O 1
ATOM 4142 N N . HIS B 1 266 ? 15.693 18.116 85.966 1.00 22.27 263 HIS B N 1
ATOM 4143 C CA . HIS B 1 266 ? 15.623 18.752 84.664 1.00 22.18 263 HIS B CA 1
ATOM 4144 C C . HIS B 1 266 ? 16.961 18.937 83.978 1.00 22.30 263 HIS B C 1
ATOM 4145 O O . HIS B 1 266 ? 17.995 19.108 84.628 1.00 23.73 263 HIS B O 1
ATOM 4152 N N . ARG B 1 267 ? 16.921 18.959 82.645 1.00 22.50 264 ARG B N 1
ATOM 4153 C CA . ARG B 1 267 ? 18.107 19.006 81.807 1.00 22.54 264 ARG B CA 1
ATOM 4154 C C . ARG B 1 267 ? 17.866 19.863 80.569 1.00 22.48 264 ARG B C 1
ATOM 4155 O O . ARG B 1 267 ? 16.743 19.946 80.093 1.00 23.17 264 ARG B O 1
ATOM 4163 N N . ILE B 1 268 ? 18.924 20.540 80.101 1.00 21.48 265 ILE B N 1
ATOM 4164 C CA . ILE B 1 268 ? 18.913 21.238 78.819 1.00 20.90 265 ILE B CA 1
ATOM 4165 C C . ILE B 1 268 ? 19.585 20.279 77.901 1.00 20.36 265 ILE B C 1
ATOM 4166 O O . ILE B 1 268 ? 20.660 19.786 78.215 1.00 19.36 265 ILE B O 1
ATOM 4171 N N . VAL B 1 269 ? 18.904 19.956 76.800 1.00 20.43 266 VAL B N 1
ATOM 4172 C CA . VAL B 1 269 ? 19.412 19.016 75.847 1.00 20.65 266 VAL B CA 1
ATOM 4173 C C . VAL B 1 269 ? 19.591 19.682 74.509 1.00 21.02 266 VAL B C 1
ATOM 4174 O O . VAL B 1 269 ? 18.814 20.552 74.100 1.00 20.18 266 VAL B O 1
ATOM 4178 N N . GLN B 1 270 ? 20.597 19.198 73.799 1.00 21.78 267 GLN B N 1
ATOM 4179 C CA . GLN B 1 270 ? 20.922 19.709 72.490 1.00 21.78 267 GLN B CA 1
ATOM 4180 C C . GLN B 1 270 ? 20.655 18.597 71.530 1.00 20.96 267 GLN B C 1
ATOM 4181 O O . GLN B 1 270 ? 21.392 17.628 71.545 1.00 20.42 267 GLN B O 1
ATOM 4187 N N . PHE B 1 271 ? 19.614 18.773 70.715 1.00 20.80 268 PHE B N 1
ATOM 4188 C CA . PHE B 1 271 ? 19.239 17.857 69.664 1.00 21.65 268 PHE B CA 1
ATOM 4189 C C . PHE B 1 271 ? 19.724 18.333 68.280 1.00 23.09 268 PHE B C 1
ATOM 4190 O O . PHE B 1 271 ? 19.818 19.542 68.032 1.00 23.59 268 PHE B O 1
ATOM 4198 N N . GLU B 1 272 ? 20.009 17.371 67.397 1.00 24.08 269 GLU B N 1
ATOM 4199 C CA . GLU B 1 272 ? 20.302 17.615 65.976 1.00 25.62 269 GLU B CA 1
ATOM 4200 C C . GLU B 1 272 ? 19.204 17.000 65.131 1.00 26.01 269 GLU B C 1
ATOM 4201 O O . GLU B 1 272 ? 18.735 15.890 65.385 1.00 25.32 269 GLU B O 1
ATOM 4207 N N . PHE B 1 273 ? 18.784 17.710 64.110 1.00 27.67 270 PHE B N 1
ATOM 4208 C CA . PHE B 1 273 ? 17.685 17.200 63.309 1.00 29.12 270 PHE B CA 1
ATOM 4209 C C . PHE B 1 273 ? 18.145 16.142 62.319 1.00 31.15 270 PHE B C 1
ATOM 4210 O O . PHE B 1 273 ? 19.299 16.125 61.898 1.00 31.96 270 PHE B O 1
ATOM 4218 N N . LYS B 1 274 ? 17.232 15.245 61.965 1.00 33.22 271 LYS B N 1
ATOM 4219 C CA . LYS B 1 274 ? 17.549 14.180 61.034 1.00 34.87 271 LYS B CA 1
ATOM 4220 C C . LYS B 1 274 ? 17.968 14.758 59.674 1.00 35.32 271 LYS B C 1
ATOM 4221 O O . LYS B 1 274 ? 17.161 15.410 59.010 1.00 36.31 271 LYS B O 1
#

Solvent-accessible surface area: 26087 Å² total

Sequence (523 aa):
FKIKTIESLSDLTQLKKAYFDSSIVPLDGWHFGFAPAKKHFGFYVNKNLVGFCCVNDDGYLLQYYLQPEFQLCSQELFTLISQQNSSVIGEVKGAFVSTAELNYQALCLDNSATFKVNSLYQHNTKLANLEIDQIAGTEQLTAFVTFAAANIGAPEQWLTQYYGNLIERKELFGYWHKGKLLAAGECRLFDQYQTEYADLGIVAQSNRGQGIAKKVLTFLTKHAATQGLTSICSTESNNVAAQKAIAHAGFTSAHRIVQFEFKKIKTIESLSDLTQLKKAYFDSSIVPLDGWHFGFAPAKHFGFYVNKNLVGFCCVNDDGYLLQYYLQPEFQLCSQELFTLISQQNSSVIGEVKGAFVSTAELNYQALCLDNSATFKVNSLYQHNTKLANLEIDQIAGTEQLTAFVTFAAANIGAPEQWLTQYYGNLIERKELFGYWHKGKLLAAGECRLFDQYQTEYADLGIVAQSNRGQGIAKKVLTFLTKHAATQGLTSICSTESNNVAAQKAIAHAGFTSAHRIVQFEFK

Radius of gyration: 26.61 Å; Cα contacts (8 Å, |Δi|>4): 961; chains: 2; bounding box: 68×68×58 Å

InterPro domains:
  IPR000182 GNAT domain [PF00583] (166-259)
  IPR000182 GNAT domain [PS51186] (138-273)
  IPR016181 Acyl-CoA N-acyltransferase [SSF55729] (20-267)
  IPR040579 Acetyltransferase (GNAT) domain [PF18015] (10-127)